Protein 3IWT (pdb70)

InterPro domains:
  IPR001453 MoaB/Mog domain [PF00994] (20-170)
  IPR001453 MoaB/Mog domain [SM00852] (19-172)
  IPR001453 MoaB/Mog domain [TIGR00177] (17-167)
  IPR001453 MoaB/Mog domain [cd00886] (16-176)
  IPR012245 Molybdenum cofactor biosynthesis protein MoaB [PIRSF006443] (5-177)
  IPR012245 Molybdenum cofactor biosynthesis protein MoaB [PTHR43232] (4-177)
  IPR036425 MoaB/Mog-like domain superfamily [G3DSA:3.40.980.10] (1-178)
  IPR036425 MoaB/Mog-like domain superfamily [SSF53218] (10-176)

B-factor: mean 47.85, std 7.33, range [19.26, 86.93]

Foldseek 3Di:
DDAAEEEEEEEAAVQVVCVVVVHDDDQLQSVLLQVLSVVLRHHYDYYYYHYLDLVRLVVSVVVQVVDPRHAEYEYEAQFFPDPSRCNCVRPVVQAPFWPPCLLVVLLVQQLPPPVCNPVSVGGRWTWGHHQLHIYTYWYSDNVSSNSCVPPPCSVCVVVSSVVSVD/DDAAEEAEEEEAAVQVVCVVVVHDDDQLQSVLLQVLSVVLPHHYPYYDYYYLDLVRLVVSVVVQVPPPRHAEYEYEALFFPDVSRCNCVRCVVQAPFWPVCLLVVLLVQQLVPPVCNPVSVGGRWTWGQHQLHIYTYWYSDNVSSNCCVPPPCVVCVVVSSVVSVD/DDAAEEEEEEAAAVQVVCVVVVHDHDQLQSVLLQVLSVVLRHHYPYYDYHYLDLVRLVVSVVVQVPPPRHAEYEYEALFFDDPSRCNCVRCVVQAPFWPPCLLVVLLVLQLPPVVCNPVSVGGRWTWGQHQLHIYTYWYSDNVSSNSCVPPPCVVCVVVSSVVSVD

CATH classification: 3.40.980.10

Nearest PDB structures (foldseek):
  3iwt-assembly1_A  TM=1.006E+00  e=2.633E-35  Sulfurisphaera tokodaii
  1y5e-assembly1_C  TM=9.583E-01  e=4.246E-19  Bacillus cereus
  1mkz-assembly1_A  TM=9.621E-01  e=3.371E-15  Escherichia coli
  1r2k-assembly1_B  TM=9.597E-01  e=1.881E-14  Escherichia coli
  3mcj-assembly2_D  TM=8.898E-01  e=1.863E-13  Aquifex aeolicus VF5

Structure (mmCIF, N/CA/C/O backbone):
data_3IWT
#
_entry.id   3IWT
#
_cell.length_a   136.675
_cell.length_b   136.675
_cell.length_c   210.525
_cell.angle_alpha   90.00
_cell.angle_beta   90.00
_cell.angle_gamma   120.00
#
_symmetry.space_group_name_H-M   'P 64 2 2'
#
loop_
_entity.id
_entity.type
_entity.pdbx_description
1 polymer '178aa long hypothetical molybdenum cofactor biosynthesis protein B'
2 non-polymer DI(HYDROXYETHYL)ETHER
3 non-polymer 'MAGNESIUM ION'
4 non-polymer GLYCEROL
5 water water
#
loop_
_atom_site.group_PDB
_atom_site.id
_atom_site.type_symbol
_atom_site.label_atom_id
_atom_site.label_alt_id
_atom_site.label_comp_id
_atom_site.label_asym_id
_atom_site.label_entity_id
_atom_site.label_seq_id
_atom_site.pdbx_PDB_ins_code
_atom_site.Cartn_x
_atom_site.Cartn_y
_atom_site.Cartn_z
_atom_site.occupancy
_atom_site.B_iso_or_equiv
_atom_site.auth_seq_id
_atom_site.auth_comp_id
_atom_site.auth_asym_id
_atom_site.auth_atom_id
_atom_site.pdbx_PDB_model_num
ATOM 1 N N . PRO A 1 13 ? 26.961 54.524 -28.953 0.75 61.40 13 PRO A N 1
ATOM 2 C CA . PRO A 1 13 ? 25.742 54.947 -28.278 0.75 60.73 13 PRO A CA 1
ATOM 3 C C . PRO A 1 13 ? 24.870 55.827 -29.172 0.75 60.58 13 PRO A C 1
ATOM 4 O O . PRO A 1 13 ? 25.384 56.523 -30.044 0.75 61.35 13 PRO A O 1
ATOM 8 N N . LYS A 1 14 ? 23.561 55.781 -28.963 1.00 60.09 14 LYS A N 1
ATOM 9 C CA . LYS A 1 14 ? 22.625 56.607 -29.733 1.00 59.04 14 LYS A CA 1
ATOM 10 C C . LYS A 1 14 ? 22.803 58.103 -29.420 1.00 57.18 14 LYS A C 1
ATOM 11 O O . LYS A 1 14 ? 23.141 58.483 -28.302 1.00 57.50 14 LYS A O 1
ATOM 17 N N . SER A 1 15 ? 22.554 58.935 -30.421 1.00 54.20 15 SER A N 1
ATOM 18 C CA . SER A 1 15 ? 22.277 60.340 -30.209 1.00 52.71 15 SER A CA 1
ATOM 19 C C . SER A 1 15 ? 20.828 60.394 -29.726 1.00 50.89 15 SER A C 1
ATOM 20 O O . SER A 1 15 ? 19.951 59.831 -30.361 1.00 50.43 15 SER A O 1
ATOM 23 N N . LEU A 1 16 ? 20.590 61.048 -28.597 1.00 49.28 16 LEU A N 1
ATOM 24 C CA . LEU A 1 16 ? 19.239 61.217 -28.053 1.00 47.96 16 LEU A CA 1
ATOM 25 C C . LEU A 1 16 ? 18.791 62.669 -28.211 1.00 46.55 16 LEU A C 1
ATOM 26 O O . LEU A 1 16 ? 19.612 63.581 -28.292 1.00 45.96 16 LEU A O 1
ATOM 31 N N . ASN A 1 17 ? 17.479 62.866 -28.270 1.00 45.76 17 ASN A N 1
ATOM 32 C CA . ASN A 1 17 ? 16.852 64.189 -28.408 1.00 45.25 17 ASN A CA 1
ATOM 33 C C . ASN A 1 17 ? 16.384 64.749 -27.051 1.00 44.44 17 ASN A C 1
ATOM 34 O O . ASN A 1 17 ? 15.594 64.114 -26.320 1.00 44.07 17 ASN A O 1
ATOM 39 N N . PHE A 1 18 ? 16.847 65.948 -26.728 1.00 44.34 18 PHE A N 1
ATOM 40 C CA . PHE A 1 18 ? 16.600 66.570 -25.421 1.00 44.18 18 PHE A CA 1
ATOM 41 C C . PHE A 1 18 ? 15.786 67.840 -25.600 1.00 44.31 18 PHE A C 1
ATOM 42 O O . PHE A 1 18 ? 15.973 68.569 -26.580 1.00 45.26 18 PHE A O 1
ATOM 50 N N . TYR A 1 19 ? 14.889 68.098 -24.644 1.00 43.72 19 TYR A N 1
ATOM 51 C CA . TYR A 1 19 ? 14.178 69.359 -24.544 1.00 43.43 19 TYR A CA 1
ATOM 52 C C . TYR A 1 19 ? 14.576 70.014 -23.217 1.00 43.22 19 TYR A C 1
ATOM 53 O O . TYR A 1 19 ? 14.535 69.369 -22.158 1.00 43.50 19 TYR A O 1
ATOM 62 N N . VAL A 1 20 ? 14.934 71.296 -23.272 1.00 42.96 20 VAL A N 1
ATOM 63 C CA . VAL A 1 20 ? 15.501 71.976 -22.103 1.00 43.32 20 VAL A CA 1
ATOM 64 C C . VAL A 1 20 ? 14.515 73.032 -21.601 1.00 43.25 20 VAL A C 1
ATOM 65 O O . VAL A 1 20 ? 14.043 73.853 -22.382 1.00 43.95 20 VAL A O 1
ATOM 69 N N . ILE A 1 21 ? 14.241 73.029 -20.303 1.00 42.23 21 ILE A N 1
ATOM 70 C CA . ILE A 1 21 ? 13.296 73.993 -19.728 1.00 42.78 21 ILE A CA 1
ATOM 71 C C . ILE A 1 21 ? 13.957 74.783 -18.607 1.00 42.74 21 ILE A C 1
ATOM 72 O O . ILE A 1 21 ? 14.456 74.210 -17.625 1.00 43.85 21 ILE A O 1
ATOM 77 N N . THR A 1 22 ? 13.969 76.100 -18.729 1.00 42.24 22 THR A N 1
ATOM 78 C CA . THR A 1 22 ? 14.549 76.930 -17.669 1.00 43.20 22 THR A CA 1
ATOM 79 C C . THR A 1 22 ? 13.410 77.513 -16.857 1.00 43.70 22 THR A C 1
ATOM 80 O O . THR A 1 22 ? 12.502 78.099 -17.417 1.00 43.50 22 THR A O 1
ATOM 84 N N . ILE A 1 23 ? 13.465 77.316 -15.534 1.00 44.36 23 ILE A N 1
ATOM 85 C CA . ILE A 1 23 ? 12.434 77.815 -14.620 1.00 44.19 23 ILE A CA 1
ATOM 86 C C . ILE A 1 23 ? 13.056 78.934 -13.777 1.00 44.29 23 ILE A C 1
ATOM 87 O O . ILE A 1 23 ? 13.819 78.684 -12.832 1.00 43.82 23 ILE A O 1
ATOM 92 N N . SER A 1 24 ? 12.758 80.175 -14.161 1.00 44.72 24 SER A N 1
ATOM 93 C CA . SER A 1 24 ? 13.363 81.381 -13.562 1.00 44.95 24 SER A CA 1
ATOM 94 C C . SER A 1 24 ? 12.430 82.574 -13.734 1.00 45.10 24 SER A C 1
ATOM 95 O O . SER A 1 24 ? 12.220 83.054 -14.859 1.00 44.76 24 SER A O 1
ATOM 98 N N . THR A 1 25 ? 11.908 83.073 -12.622 1.00 45.35 25 THR A N 1
ATOM 99 C CA . THR A 1 25 ? 10.981 84.206 -12.656 1.00 45.92 25 THR A CA 1
ATOM 100 C C . THR A 1 25 ? 11.696 85.473 -13.153 1.00 46.56 25 THR A C 1
ATOM 101 O O . THR A 1 25 ? 11.187 86.154 -14.043 1.00 47.11 25 THR A O 1
ATOM 105 N N . SER A 1 26 ? 12.890 85.750 -12.626 1.00 46.83 26 SER A N 1
ATOM 106 C CA . SER A 1 26 ? 13.639 86.962 -13.030 1.00 47.43 26 SER A CA 1
ATOM 107 C C . SER A 1 26 ? 13.876 86.979 -14.536 1.00 47.60 26 SER A C 1
ATOM 108 O O . SER A 1 26 ? 13.582 87.971 -15.198 1.00 48.01 26 SER A O 1
ATOM 111 N N . ARG A 1 27 ? 14.363 85.863 -15.078 1.00 47.51 27 ARG A N 1
ATOM 112 C CA . ARG A 1 27 ? 14.628 85.770 -16.506 1.00 48.07 27 ARG A CA 1
ATOM 113 C C . ARG A 1 27 ? 13.341 85.840 -17.335 1.00 48.19 27 ARG A C 1
ATOM 114 O O . ARG A 1 27 ? 13.313 86.497 -18.380 1.00 47.00 27 ARG A O 1
ATOM 122 N N . TYR A 1 28 ? 12.275 85.199 -16.856 1.00 48.66 28 TYR A N 1
ATOM 123 C CA . TYR A 1 28 ? 11.000 85.239 -17.568 1.00 49.98 28 TYR A CA 1
ATOM 124 C C . TYR A 1 28 ? 10.466 86.668 -17.661 1.00 50.54 28 TYR A C 1
ATOM 125 O O . TYR A 1 28 ? 10.011 87.089 -18.715 1.00 49.95 28 TYR A O 1
ATOM 134 N N . GLU A 1 29 ? 10.541 87.412 -16.565 1.00 51.90 29 GLU A N 1
ATOM 135 C CA A GLU A 1 29 ? 10.046 88.788 -16.549 0.50 52.79 29 GLU A CA 1
ATOM 136 C CA B GLU A 1 29 ? 10.056 88.791 -16.538 0.50 52.82 29 GLU A CA 1
ATOM 137 C C . GLU A 1 29 ? 10.824 89.679 -17.531 1.00 53.14 29 GLU A C 1
ATOM 138 O O . GLU A 1 29 ? 10.236 90.542 -18.184 1.00 53.69 29 GLU A O 1
ATOM 149 N N . LYS A 1 30 ? 12.135 89.457 -17.659 1.00 54.14 30 LYS A N 1
ATOM 150 C CA . LYS A 1 30 ? 12.955 90.173 -18.664 1.00 55.21 30 LYS A CA 1
ATOM 151 C C . LYS A 1 30 ? 12.561 89.811 -20.097 1.00 56.36 30 LYS A C 1
ATOM 152 O O . LYS A 1 30 ? 12.514 90.681 -20.967 1.00 56.69 30 LYS A O 1
ATOM 158 N N . LEU A 1 31 ? 12.302 88.525 -20.340 1.00 57.63 31 LEU A N 1
ATOM 159 C CA . LEU A 1 31 ? 11.800 88.050 -21.628 1.00 58.32 31 LEU A CA 1
ATOM 160 C C . LEU A 1 31 ? 10.503 88.778 -21.997 1.00 59.26 31 LEU A C 1
ATOM 161 O O . LEU A 1 31 ? 10.304 89.142 -23.153 1.00 59.57 31 LEU A O 1
ATOM 166 N N . LEU A 1 32 ? 9.619 88.984 -21.022 1.00 60.00 32 LEU A N 1
ATOM 167 C CA . LEU A 1 32 ? 8.364 89.719 -21.265 1.00 60.33 32 LEU A CA 1
ATOM 168 C C . LEU A 1 32 ? 8.615 91.183 -21.653 1.00 61.00 32 LEU A C 1
ATOM 169 O O . LEU A 1 32 ? 7.942 91.714 -22.539 1.00 60.67 32 LEU A O 1
ATOM 174 N N . LYS A 1 33 ? 9.588 91.813 -20.992 1.00 61.89 33 LYS A N 1
ATOM 175 C CA . LYS A 1 33 ? 10.008 93.187 -21.307 1.00 62.60 33 LYS A CA 1
ATOM 176 C C . LYS A 1 33 ? 10.984 93.273 -22.496 1.00 62.98 33 LYS A C 1
ATOM 177 O O . LYS A 1 33 ? 11.545 94.339 -22.761 1.00 63.03 33 LYS A O 1
ATOM 183 N N . LYS A 1 34 ? 11.194 92.155 -23.194 1.00 63.54 34 LYS A N 1
ATOM 184 C CA . LYS A 1 34 ? 12.094 92.082 -24.351 1.00 63.75 34 LYS A CA 1
ATOM 185 C C . LYS A 1 34 ? 13.520 92.543 -24.026 1.00 63.75 34 LYS A C 1
ATOM 186 O O . LYS A 1 34 ? 14.215 93.087 -24.883 1.00 63.89 34 LYS A O 1
ATOM 192 N N . GLU A 1 35 ? 13.953 92.317 -22.786 1.00 63.39 35 GLU A N 1
ATOM 193 C CA . GLU A 1 35 ? 15.276 92.717 -22.333 1.00 63.09 35 GLU A CA 1
ATOM 194 C C . GLU A 1 35 ? 16.256 91.555 -22.478 1.00 62.91 35 GLU A C 1
ATOM 195 O O . GLU A 1 35 ? 15.846 90.398 -22.504 1.00 63.31 35 GLU A O 1
ATOM 201 N N . PRO A 1 36 ? 17.563 91.854 -22.565 1.00 62.52 36 PRO A N 1
ATOM 202 C CA . PRO A 1 36 ? 18.543 90.768 -22.659 1.00 61.61 36 PRO A CA 1
ATOM 203 C C . PRO A 1 36 ? 18.603 89.907 -21.407 1.00 60.80 36 PRO A C 1
ATOM 204 O O . PRO A 1 36 ? 18.604 90.431 -20.291 1.00 60.85 36 PRO A O 1
ATOM 208 N N . ILE A 1 37 ? 18.651 88.593 -21.600 1.00 59.82 37 ILE A N 1
ATOM 209 C CA . ILE A 1 37 ? 18.830 87.652 -20.481 1.00 58.66 37 ILE A CA 1
ATOM 210 C C . ILE A 1 37 ? 20.034 86.747 -20.752 1.00 57.15 37 ILE A C 1
ATOM 211 O O . ILE A 1 37 ? 20.387 86.495 -21.905 1.00 57.77 37 ILE A O 1
ATOM 216 N N . VAL A 1 38 ? 20.693 86.312 -19.690 1.00 54.62 38 VAL A N 1
ATOM 217 C CA . VAL A 1 38 ? 21.704 85.263 -19.783 1.00 52.87 38 VAL A CA 1
ATOM 218 C C . VAL A 1 38 ? 21.181 84.077 -18.966 1.00 51.14 38 VAL A C 1
ATOM 219 O O . VAL A 1 38 ? 20.823 84.232 -17.800 1.00 50.35 38 VAL A O 1
ATOM 223 N N . ASP A 1 39 ? 21.111 82.918 -19.613 1.00 48.70 39 ASP A N 1
ATOM 224 C CA . ASP A 1 39 ? 20.665 81.691 -18.995 1.00 48.16 39 ASP A CA 1
ATOM 225 C C . ASP A 1 39 ? 21.850 80.758 -18.917 1.00 47.05 39 ASP A C 1
ATOM 226 O O . ASP A 1 39 ? 22.003 79.872 -19.751 1.00 47.39 39 ASP A O 1
ATOM 231 N N . GLU A 1 40 ? 22.688 80.965 -17.909 1.00 46.85 40 GLU A N 1
ATOM 232 C CA A GLU A 1 40 ? 23.940 80.239 -17.771 0.50 46.37 40 GLU A CA 1
ATOM 233 C CA B GLU A 1 40 ? 23.944 80.223 -17.809 0.50 46.45 40 GLU A CA 1
ATOM 234 C C . GLU A 1 40 ? 23.686 78.727 -17.662 1.00 45.86 40 GLU A C 1
ATOM 235 O O . GLU A 1 40 ? 24.329 77.920 -18.320 1.00 44.71 40 GLU A O 1
ATOM 246 N N . SER A 1 41 ? 22.737 78.355 -16.808 1.00 45.38 41 SER A N 1
ATOM 247 C CA . SER A 1 41 ? 22.443 76.942 -16.586 1.00 45.83 41 SER A CA 1
ATOM 248 C C . SER A 1 41 ? 21.875 76.246 -17.819 1.00 45.15 41 SER A C 1
ATOM 249 O O . SER A 1 41 ? 22.280 75.137 -18.136 1.00 45.17 41 SER A O 1
ATOM 252 N N . GLY A 1 42 ? 20.924 76.880 -18.491 1.00 45.48 42 GLY A N 1
ATOM 253 C CA . GLY A 1 42 ? 20.361 76.304 -19.728 1.00 45.50 42 GLY A CA 1
ATOM 254 C C . GLY A 1 42 ? 21.442 76.147 -20.783 1.00 45.47 42 GLY A C 1
ATOM 255 O O . GLY A 1 42 ? 21.489 75.140 -21.499 1.00 46.30 42 GLY A O 1
ATOM 256 N N . ASP A 1 43 ? 22.297 77.162 -20.887 1.00 45.00 43 ASP A N 1
ATOM 257 C CA . ASP A 1 43 ? 23.421 77.169 -21.839 1.00 45.19 43 ASP A CA 1
ATOM 258 C C . ASP A 1 43 ? 24.398 76.032 -21.585 1.00 44.43 43 ASP A C 1
ATOM 259 O O . ASP A 1 43 ? 24.823 75.368 -22.517 1.00 43.88 43 ASP A O 1
ATOM 264 N N . ILE A 1 44 ? 24.725 75.796 -20.322 1.00 44.70 44 ILE A N 1
ATOM 265 C CA . ILE A 1 44 ? 25.596 74.679 -19.930 1.00 45.43 44 ILE A CA 1
ATOM 266 C C . ILE A 1 44 ? 25.001 73.324 -20.329 1.00 44.95 44 ILE A C 1
ATOM 267 O O . ILE A 1 44 ? 25.709 72.466 -20.845 1.00 44.18 44 ILE A O 1
ATOM 272 N N . ILE A 1 45 ? 23.699 73.145 -20.095 1.00 44.99 45 ILE A N 1
ATOM 273 C CA . ILE A 1 45 ? 23.014 71.902 -20.425 1.00 45.29 45 ILE A CA 1
ATOM 274 C C . ILE A 1 45 ? 23.080 71.664 -21.936 1.00 45.56 45 ILE A C 1
ATOM 275 O O . ILE A 1 45 ? 23.475 70.592 -22.374 1.00 45.89 45 ILE A O 1
ATOM 280 N N . LYS A 1 46 ? 22.749 72.680 -22.721 1.00 45.30 46 LYS A N 1
ATOM 281 C CA . LYS A 1 46 ? 22.792 72.567 -24.181 1.00 46.11 46 LYS A CA 1
ATOM 282 C C . LYS A 1 46 ? 24.184 72.220 -24.702 1.00 46.32 46 LYS A C 1
ATOM 283 O O . LYS A 1 46 ? 24.341 71.277 -25.486 1.00 45.62 46 LYS A O 1
ATOM 289 N N . GLN A 1 47 ? 25.173 72.984 -24.230 1.00 46.81 47 GLN A N 1
ATOM 290 C CA . GLN A 1 47 ? 26.588 72.863 -24.619 1.00 47.89 47 GLN A CA 1
ATOM 291 C C . GLN A 1 47 ? 27.093 71.429 -24.349 1.00 47.43 47 GLN A C 1
ATOM 292 O O . GLN A 1 47 ? 27.675 70.787 -25.234 1.00 46.19 47 GLN A O 1
ATOM 302 N N . LEU A 1 48 ? 26.860 70.944 -23.116 1.00 46.53 48 LEU A N 1
ATOM 303 C CA . LEU A 1 48 ? 27.345 69.622 -22.700 1.00 46.97 48 LEU A CA 1
ATOM 304 C C . LEU A 1 48 ? 26.619 68.511 -23.425 1.00 46.40 48 LEU A C 1
ATOM 305 O O . LEU A 1 48 ? 27.230 67.518 -23.816 1.00 46.51 48 LEU A O 1
ATOM 310 N N . LEU A 1 49 ? 25.292 68.653 -23.567 1.00 46.88 49 LEU A N 1
ATOM 311 C CA . LEU A 1 49 ? 24.492 67.662 -24.283 1.00 47.61 49 LEU A CA 1
ATOM 312 C C . LEU A 1 49 ? 24.927 67.536 -25.734 1.00 46.75 49 LEU A C 1
ATOM 313 O O . LEU A 1 49 ? 25.126 66.418 -26.235 1.00 49.66 49 LEU A O 1
ATOM 318 N N . ILE A 1 50 ? 25.154 68.679 -26.396 1.00 49.44 50 ILE A N 1
ATOM 319 C CA . ILE A 1 50 ? 25.693 68.737 -27.802 1.00 48.71 50 ILE A CA 1
ATOM 320 C C . ILE A 1 50 ? 27.142 68.248 -27.974 1.00 50.00 50 ILE A C 1
ATOM 321 O O . ILE A 1 50 ? 27.553 67.631 -29.030 1.00 50.54 50 ILE A O 1
ATOM 326 N N . GLU A 1 51 ? 27.985 68.614 -27.025 1.00 49.89 51 GLU A N 1
ATOM 327 C CA A GLU A 1 51 ? 29.378 68.173 -26.995 0.50 49.61 51 GLU A CA 1
ATOM 328 C CA B GLU A 1 51 ? 29.378 68.169 -27.041 0.50 49.60 51 GLU A CA 1
ATOM 329 C C . GLU A 1 51 ? 29.458 66.650 -26.915 1.00 49.54 51 GLU A C 1
ATOM 330 O O . GLU A 1 51 ? 30.439 66.045 -27.354 1.00 49.86 51 GLU A O 1
ATOM 341 N N . ASN A 1 52 ? 28.421 66.039 -26.333 1.00 49.05 52 ASN A N 1
ATOM 342 C CA . ASN A 1 52 ? 28.364 64.592 -26.149 1.00 48.79 52 ASN A CA 1
ATOM 343 C C . ASN A 1 52 ? 27.551 63.828 -27.201 1.00 47.54 52 ASN A C 1
ATOM 344 O O . ASN A 1 52 ? 27.346 62.598 -27.057 1.00 48.76 52 ASN A O 1
ATOM 349 N N . GLY A 1 53 ? 27.133 64.536 -28.270 1.00 47.32 53 GLY A N 1
ATOM 350 C CA . GLY A 1 53 ? 26.637 63.819 -29.458 1.00 47.21 53 GLY A CA 1
ATOM 351 C C . GLY A 1 53 ? 25.131 63.813 -29.524 1.00 46.44 53 GLY A C 1
ATOM 352 O O . GLY A 1 53 ? 24.546 63.244 -30.457 1.00 45.91 53 GLY A O 1
ATOM 353 N N . HIS A 1 54 ? 24.498 64.458 -28.537 1.00 45.77 54 HIS A N 1
ATOM 354 C CA . HIS A 1 54 ? 23.039 64.547 -28.477 1.00 45.49 54 HIS A CA 1
ATOM 355 C C . HIS A 1 54 ? 22.520 65.798 -29.177 1.00 45.56 54 HIS A C 1
ATOM 356 O O . HIS A 1 54 ? 23.288 66.690 -29.545 1.00 45.02 54 HIS A O 1
ATOM 363 N N . LYS A 1 55 ? 21.207 65.866 -29.330 1.00 46.19 55 LYS A N 1
ATOM 364 C CA . LYS A 1 55 ? 20.533 66.967 -30.008 1.00 46.75 55 LYS A CA 1
ATOM 365 C C . LYS A 1 55 ? 19.587 67.718 -29.078 1.00 47.35 55 LYS A C 1
ATOM 366 O O . LYS A 1 55 ? 18.956 67.109 -28.180 1.00 46.51 55 LYS A O 1
ATOM 372 N N . ILE A 1 56 ? 19.488 69.035 -29.268 1.00 47.14 56 ILE A N 1
ATOM 373 C CA . ILE A 1 56 ? 18.493 69.835 -28.538 1.00 47.57 56 ILE A CA 1
ATOM 374 C C . ILE A 1 56 ? 17.376 70.100 -29.512 1.00 47.89 56 ILE A C 1
ATOM 375 O O . ILE A 1 56 ? 17.593 70.744 -30.549 1.00 48.32 56 ILE A O 1
ATOM 380 N N . ILE A 1 57 ? 16.189 69.578 -29.243 1.00 47.64 57 ILE A N 1
ATOM 381 C CA . ILE A 1 57 ? 15.118 69.815 -30.167 1.00 48.05 57 ILE A CA 1
ATOM 382 C C . ILE A 1 57 ? 14.089 70.822 -29.695 1.00 47.79 57 ILE A C 1
ATOM 383 O O . ILE A 1 57 ? 13.210 71.176 -30.452 1.00 47.83 57 ILE A O 1
ATOM 388 N N . GLY A 1 58 ? 14.222 71.327 -28.470 1.00 46.88 58 GLY A N 1
ATOM 389 C CA . GLY A 1 58 ? 13.411 72.449 -28.056 1.00 46.65 58 GLY A CA 1
ATOM 390 C C . GLY A 1 58 ? 13.849 73.043 -26.742 1.00 46.30 58 GLY A C 1
ATOM 391 O O . GLY A 1 58 ? 14.660 72.448 -26.022 1.00 45.96 58 GLY A O 1
ATOM 392 N N . TYR A 1 59 ? 13.330 74.232 -26.457 1.00 46.43 59 TYR A N 1
ATOM 393 C CA . TYR A 1 59 ? 13.696 74.988 -25.249 1.00 46.76 59 TYR A CA 1
ATOM 394 C C . TYR A 1 59 ? 12.574 75.925 -24.870 1.00 46.43 59 TYR A C 1
ATOM 395 O O . TYR A 1 59 ? 11.908 76.487 -25.747 1.00 45.93 59 TYR A O 1
ATOM 404 N N . SER A 1 60 ? 12.349 76.093 -23.574 1.00 45.79 60 SER A N 1
ATOM 405 C CA . SER A 1 60 ? 11.393 77.072 -23.105 1.00 46.15 60 SER A CA 1
ATOM 406 C C . SER A 1 60 ? 11.837 77.679 -21.780 1.00 46.30 60 SER A C 1
ATOM 407 O O . SER A 1 60 ? 12.628 77.077 -21.032 1.00 46.62 60 SER A O 1
ATOM 410 N N . LEU A 1 61 ? 11.344 78.881 -21.513 1.00 45.39 61 LEU A N 1
ATOM 411 C CA . LEU A 1 61 ? 11.656 79.601 -20.298 1.00 45.15 61 LEU A CA 1
ATOM 412 C C . LEU A 1 61 ? 10.350 80.010 -19.660 1.00 44.87 61 LEU A C 1
ATOM 413 O O . LEU A 1 61 ? 9.496 80.602 -20.316 1.00 44.42 61 LEU A O 1
ATOM 418 N N . VAL A 1 62 ? 10.192 79.657 -18.387 1.00 44.48 62 VAL A N 1
ATOM 419 C CA . VAL A 1 62 ? 8.960 79.908 -17.632 1.00 43.63 62 VAL A CA 1
ATOM 420 C C . VAL A 1 62 ? 9.317 80.413 -16.228 1.00 43.43 62 VAL A C 1
ATOM 421 O O . VAL A 1 62 ? 10.420 80.139 -15.741 1.00 42.45 62 VAL A O 1
ATOM 425 N N . PRO A 1 63 ? 8.389 81.125 -15.566 1.00 43.79 63 PRO A N 1
ATOM 426 C CA . PRO A 1 63 ? 8.595 81.531 -14.181 1.00 44.18 63 PRO A CA 1
ATOM 427 C C . PRO A 1 63 ? 8.164 80.428 -13.190 1.00 43.93 63 PRO A C 1
ATOM 428 O O . PRO A 1 63 ? 7.703 79.354 -13.619 1.00 43.98 63 PRO A O 1
ATOM 432 N N . ASP A 1 64 ? 8.271 80.707 -11.889 1.00 43.89 64 ASP A N 1
ATOM 433 C CA . ASP A 1 64 ? 7.789 79.808 -10.829 1.00 43.89 64 ASP A CA 1
ATOM 434 C C . ASP A 1 64 ? 6.264 79.874 -10.690 1.00 43.76 64 ASP A C 1
ATOM 435 O O . ASP A 1 64 ? 5.729 80.344 -9.684 1.00 43.86 64 ASP A O 1
ATOM 440 N N . ASP A 1 65 ? 5.567 79.367 -11.693 1.00 43.44 65 ASP A N 1
ATOM 441 C CA . ASP A 1 65 ? 4.106 79.410 -11.734 1.00 43.69 65 ASP A CA 1
ATOM 442 C C . ASP A 1 65 ? 3.653 78.030 -12.150 1.00 43.28 65 ASP A C 1
ATOM 443 O O . ASP A 1 65 ? 4.142 77.510 -13.171 1.00 43.33 65 ASP A O 1
ATOM 448 N N . LYS A 1 66 ? 2.753 77.437 -11.357 1.00 44.13 66 LYS A N 1
ATOM 449 C CA . LYS A 1 66 ? 2.356 76.031 -11.523 1.00 43.81 66 LYS A CA 1
ATOM 450 C C . LYS A 1 66 ? 1.855 75.761 -12.942 1.00 43.48 66 LYS A C 1
ATOM 451 O O . LYS A 1 66 ? 2.310 74.841 -13.603 1.00 42.41 66 LYS A O 1
ATOM 457 N N . ILE A 1 67 ? 0.893 76.561 -13.389 1.00 43.67 67 ILE A N 1
ATOM 458 C CA A ILE A 1 67 ? 0.271 76.367 -14.705 0.50 43.96 67 ILE A CA 1
ATOM 459 C CA B ILE A 1 67 ? 0.272 76.339 -14.692 0.50 43.37 67 ILE A CA 1
ATOM 460 C C . ILE A 1 67 ? 1.278 76.529 -15.826 1.00 43.55 67 ILE A C 1
ATOM 461 O O . ILE A 1 67 ? 1.300 75.731 -16.763 1.00 44.18 67 ILE A O 1
ATOM 470 N N . LYS A 1 68 ? 2.116 77.562 -15.742 1.00 43.82 68 LYS A N 1
ATOM 471 C CA . LYS A 1 68 ? 3.142 77.783 -16.759 1.00 43.79 68 LYS A CA 1
ATOM 472 C C . LYS A 1 68 ? 4.179 76.662 -16.825 1.00 43.13 68 LYS A C 1
ATOM 473 O O . LYS A 1 68 ? 4.648 76.308 -17.898 1.00 42.41 68 LYS A O 1
ATOM 479 N N . ILE A 1 69 ? 4.504 76.087 -15.672 1.00 42.53 69 ILE A N 1
ATOM 480 C CA . ILE A 1 69 ? 5.463 74.997 -15.598 1.00 42.81 69 ILE A CA 1
ATOM 481 C C . ILE A 1 69 ? 4.830 73.728 -16.174 1.00 42.96 69 ILE A C 1
ATOM 482 O O . ILE A 1 69 ? 5.445 73.043 -17.002 1.00 41.77 69 ILE A O 1
ATOM 487 N N . LEU A 1 70 ? 3.572 73.456 -15.813 1.00 43.08 70 LEU A N 1
ATOM 488 C CA . LEU A 1 70 ? 2.856 72.323 -16.410 1.00 43.48 70 LEU A CA 1
ATOM 489 C C . LEU A 1 70 ? 2.777 72.426 -17.938 1.00 43.72 70 LEU A C 1
ATOM 490 O O . LEU A 1 70 ? 3.049 71.460 -18.643 1.00 43.52 70 LEU A O 1
ATOM 495 N N . LYS A 1 71 ? 2.414 73.598 -18.450 1.00 44.81 71 LYS A N 1
ATOM 496 C CA . LYS A 1 71 ? 2.328 73.806 -19.893 1.00 45.40 71 LYS A CA 1
ATOM 497 C C . LYS A 1 71 ? 3.681 73.602 -20.592 1.00 44.37 71 LYS A C 1
ATOM 498 O O . LYS A 1 71 ? 3.728 73.002 -21.657 1.00 43.99 71 LYS A O 1
ATOM 504 N N . ALA A 1 72 ? 4.767 74.100 -20.004 1.00 44.39 72 ALA A N 1
ATOM 505 C CA . ALA A 1 72 ? 6.122 73.879 -20.566 1.00 43.57 72 ALA A CA 1
ATOM 506 C C . ALA A 1 72 ? 6.448 72.380 -20.667 1.00 42.85 72 ALA A C 1
ATOM 507 O O . ALA A 1 72 ? 6.923 71.911 -21.680 1.00 42.35 72 ALA A O 1
ATOM 509 N N . PHE A 1 73 ? 6.130 71.618 -19.629 1.00 42.51 73 PHE A N 1
ATOM 510 C CA . PHE A 1 73 ? 6.366 70.177 -19.654 1.00 43.04 73 PHE A CA 1
ATOM 511 C C . PHE A 1 73 ? 5.464 69.394 -20.597 1.00 43.40 73 PHE A C 1
ATOM 512 O O . PHE A 1 73 ? 5.948 68.509 -21.294 1.00 42.66 73 PHE A O 1
ATOM 520 N N . THR A 1 74 ? 4.170 69.703 -20.614 1.00 42.87 74 THR A N 1
ATOM 521 C CA . THR A 1 74 ? 3.243 69.017 -21.535 1.00 44.23 74 THR A CA 1
ATOM 522 C C . THR A 1 74 ? 3.542 69.327 -23.001 1.00 44.15 74 THR A C 1
ATOM 523 O O . THR A 1 74 ? 3.426 68.442 -23.854 1.00 44.94 74 THR A O 1
ATOM 527 N N . ASP A 1 75 ? 3.921 70.569 -23.293 1.00 44.17 75 ASP A N 1
ATOM 528 C CA . ASP A 1 75 ? 4.365 70.936 -24.617 1.00 45.61 75 ASP A CA 1
ATOM 529 C C . ASP A 1 75 ? 5.548 70.060 -25.063 1.00 44.95 75 ASP A C 1
ATOM 530 O O . ASP A 1 75 ? 5.591 69.621 -26.211 1.00 44.84 75 ASP A O 1
ATOM 535 N N . ALA A 1 76 ? 6.486 69.796 -24.161 1.00 43.67 76 ALA A N 1
ATOM 536 C CA . ALA A 1 76 ? 7.673 68.987 -24.483 1.00 43.61 76 ALA A CA 1
ATOM 537 C C . ALA A 1 76 ? 7.317 67.495 -24.591 1.00 42.82 76 ALA A C 1
ATOM 538 O O . ALA A 1 76 ? 7.758 66.791 -25.513 1.00 42.98 76 ALA A O 1
ATOM 540 N N . LEU A 1 77 ? 6.485 67.027 -23.668 1.00 42.19 77 LEU A N 1
ATOM 541 C CA . LEU A 1 77 ? 6.025 65.641 -23.649 1.00 42.41 77 LEU A CA 1
ATOM 542 C C . LEU A 1 77 ? 5.232 65.281 -24.890 1.00 41.67 77 LEU A C 1
ATOM 543 O O . LEU A 1 77 ? 5.230 64.133 -25.289 1.00 40.60 77 LEU A O 1
ATOM 548 N N . SER A 1 78 ? 4.598 66.278 -25.504 1.00 42.46 78 SER A N 1
ATOM 549 C CA A SER A 1 78 ? 3.740 66.073 -26.670 0.70 43.12 78 SER A CA 1
ATOM 550 C CA B SER A 1 78 ? 3.726 66.083 -26.663 0.30 43.07 78 SER A CA 1
ATOM 551 C C . SER A 1 78 ? 4.472 65.987 -27.991 1.00 43.42 78 SER A C 1
ATOM 552 O O . SER A 1 78 ? 3.845 65.764 -29.035 1.00 43.96 78 SER A O 1
ATOM 557 N N . ILE A 1 79 ? 5.786 66.182 -27.965 1.00 43.52 79 ILE A N 1
ATOM 558 C CA . ILE A 1 79 ? 6.627 66.053 -29.153 1.00 44.28 79 ILE A CA 1
ATOM 559 C C . ILE A 1 79 ? 7.190 64.638 -29.161 1.00 44.77 79 ILE A C 1
ATOM 560 O O . ILE A 1 79 ? 8.006 64.282 -28.301 1.00 43.67 79 ILE A O 1
ATOM 565 N N . ASP A 1 80 ? 6.760 63.831 -30.131 1.00 44.63 80 ASP A N 1
ATOM 566 C CA A ASP A 1 80 ? 7.128 62.416 -30.142 0.50 44.78 80 ASP A CA 1
ATOM 567 C CA B ASP A 1 80 ? 7.124 62.408 -30.181 0.50 44.95 80 ASP A CA 1
ATOM 568 C C . ASP A 1 80 ? 8.635 62.174 -30.182 1.00 44.79 80 ASP A C 1
ATOM 569 O O . ASP A 1 80 ? 9.125 61.218 -29.568 1.00 44.65 80 ASP A O 1
ATOM 578 N N . GLU A 1 81 ? 9.354 63.043 -30.878 1.00 44.06 81 GLU A N 1
ATOM 579 C CA . GLU A 1 81 ? 10.797 62.915 -31.048 1.00 44.97 81 GLU A CA 1
ATOM 580 C C . GLU A 1 81 ? 11.589 63.173 -29.754 1.00 44.29 81 GLU A C 1
ATOM 581 O O . GLU A 1 81 ? 12.721 62.741 -29.626 1.00 44.30 81 GLU A O 1
ATOM 587 N N . VAL A 1 82 ? 10.992 63.855 -28.782 1.00 44.22 82 VAL A N 1
ATOM 588 C CA . VAL A 1 82 ? 11.699 64.114 -27.515 1.00 43.40 82 VAL A CA 1
ATOM 589 C C . VAL A 1 82 ? 11.969 62.799 -26.782 1.00 43.31 82 VAL A C 1
ATOM 590 O O . VAL A 1 82 ? 11.049 62.008 -26.566 1.00 44.09 82 VAL A O 1
ATOM 594 N N . ASP A 1 83 ? 13.224 62.565 -26.397 1.00 43.42 83 ASP A N 1
ATOM 595 C CA . ASP A 1 83 ? 13.572 61.400 -25.560 1.00 43.05 83 ASP A CA 1
ATOM 596 C C . ASP A 1 83 ? 13.680 61.741 -24.076 1.00 42.60 83 ASP A C 1
ATOM 597 O O . ASP A 1 83 ? 13.280 60.955 -23.203 1.00 42.94 83 ASP A O 1
ATOM 602 N N . VAL A 1 84 ? 14.246 62.908 -23.790 1.00 42.64 84 VAL A N 1
ATOM 603 C CA . VAL A 1 84 ? 14.553 63.307 -22.424 1.00 42.59 84 VAL A CA 1
ATOM 604 C C . VAL A 1 84 ? 14.226 64.805 -22.288 1.00 42.73 84 VAL A C 1
ATOM 605 O O . VAL A 1 84 ? 14.521 65.614 -23.199 1.00 42.84 84 VAL A O 1
ATOM 609 N N . ILE A 1 85 ? 13.660 65.153 -21.142 1.00 42.80 85 ILE A N 1
ATOM 610 C CA . ILE A 1 85 ? 13.401 66.531 -20.753 1.00 42.72 85 ILE A CA 1
ATOM 611 C C . ILE A 1 85 ? 14.276 66.830 -19.540 1.00 42.96 85 ILE A C 1
ATOM 612 O O . ILE A 1 85 ? 14.264 66.069 -18.569 1.00 42.48 85 ILE A O 1
ATOM 617 N N . ILE A 1 86 ? 14.992 67.951 -19.596 1.00 42.30 86 ILE A N 1
ATOM 618 C CA . ILE A 1 86 ? 15.789 68.427 -18.476 1.00 42.56 86 ILE A CA 1
ATOM 619 C C . ILE A 1 86 ? 15.359 69.846 -18.127 1.00 42.81 86 ILE A C 1
ATOM 620 O O . ILE A 1 86 ? 15.326 70.747 -18.984 1.00 42.66 86 ILE A O 1
ATOM 625 N N . SER A 1 87 ? 15.001 70.049 -16.863 1.00 42.71 87 SER A N 1
ATOM 626 C CA . SER A 1 87 ? 14.702 71.394 -16.401 1.00 42.79 87 SER A CA 1
ATOM 627 C C . SER A 1 87 ? 15.752 71.859 -15.424 1.00 42.49 87 SER A C 1
ATOM 628 O O . SER A 1 87 ? 16.359 71.052 -14.702 1.00 43.40 87 SER A O 1
ATOM 631 N N . THR A 1 88 ? 15.942 73.173 -15.369 1.00 42.53 88 THR A N 1
ATOM 632 C CA . THR A 1 88 ? 16.804 73.783 -14.378 1.00 42.51 88 THR A CA 1
ATOM 633 C C . THR A 1 88 ? 16.047 74.883 -13.651 1.00 42.73 88 THR A C 1
ATOM 634 O O . THR A 1 88 ? 15.535 75.796 -14.286 1.00 43.42 88 THR A O 1
ATOM 638 N N . GLY A 1 89 ? 16.013 74.783 -12.322 1.00 42.70 89 GLY A N 1
ATOM 639 C CA . GLY A 1 89 ? 15.395 75.771 -11.444 1.00 42.16 89 GLY A CA 1
ATOM 640 C C . GLY A 1 89 ? 14.233 75.273 -10.598 1.00 42.19 89 GLY A C 1
ATOM 641 O O . GLY A 1 89 ? 13.436 74.425 -11.026 1.00 41.84 89 GLY A O 1
ATOM 642 N N . GLY A 1 90 ? 14.179 75.788 -9.375 1.00 42.48 90 GLY A N 1
ATOM 643 C CA . GLY A 1 90 ? 13.029 75.640 -8.498 1.00 42.98 90 GLY A CA 1
ATOM 644 C C . GLY A 1 90 ? 12.914 74.351 -7.721 1.00 42.63 90 GLY A C 1
ATOM 645 O O . GLY A 1 90 ? 11.791 73.954 -7.368 1.00 42.46 90 GLY A O 1
ATOM 646 N N . THR A 1 91 ? 14.061 73.734 -7.420 1.00 43.61 91 THR A N 1
ATOM 647 C CA . THR A 1 91 ? 14.090 72.452 -6.714 1.00 44.14 91 THR A CA 1
ATOM 648 C C . THR A 1 91 ? 14.600 72.557 -5.257 1.00 44.93 91 THR A C 1
ATOM 649 O O . THR A 1 91 ? 14.896 71.556 -4.640 1.00 45.87 91 THR A O 1
ATOM 653 N N . GLY A 1 92 ? 14.671 73.768 -4.714 1.00 44.36 92 GLY A N 1
ATOM 654 C CA . GLY A 1 92 ? 15.077 73.969 -3.346 1.00 44.84 92 GLY A CA 1
ATOM 655 C C . GLY A 1 92 ? 13.951 74.354 -2.417 1.00 44.69 92 GLY A C 1
ATOM 656 O O . GLY A 1 92 ? 12.787 73.987 -2.630 1.00 44.23 92 GLY A O 1
ATOM 657 N N . TYR A 1 93 ? 14.310 75.065 -1.349 1.00 44.89 93 TYR A N 1
ATOM 658 C CA . TYR A 1 93 ? 13.354 75.392 -0.293 1.00 45.43 93 TYR A CA 1
ATOM 659 C C . TYR A 1 93 ? 13.027 76.884 -0.190 1.00 46.50 93 TYR A C 1
ATOM 660 O O . TYR A 1 93 ? 12.459 77.318 0.807 1.00 47.35 93 TYR A O 1
ATOM 669 N N . SER A 1 94 ? 13.328 77.661 -1.231 1.00 47.01 94 SER A N 1
ATOM 670 C CA . SER A 1 94 ? 12.702 78.975 -1.353 1.00 47.15 94 SER A CA 1
ATOM 671 C C . SER A 1 94 ? 11.166 78.804 -1.359 1.00 47.30 94 SER A C 1
ATOM 672 O O . SER A 1 94 ? 10.643 77.827 -1.880 1.00 46.60 94 SER A O 1
ATOM 675 N N . PRO A 1 95 ? 10.437 79.740 -0.732 1.00 47.78 95 PRO A N 1
ATOM 676 C CA . PRO A 1 95 ? 8.998 79.697 -0.713 1.00 48.18 95 PRO A CA 1
ATOM 677 C C . PRO A 1 95 ? 8.411 79.576 -2.116 1.00 47.67 95 PRO A C 1
ATOM 678 O O . PRO A 1 95 ? 7.365 78.966 -2.288 1.00 48.07 95 PRO A O 1
ATOM 682 N N . THR A 1 96 ? 9.133 80.072 -3.124 1.00 47.55 96 THR A N 1
ATOM 683 C CA . THR A 1 96 ? 8.608 80.085 -4.489 1.00 47.13 96 THR A CA 1
ATOM 684 C C . THR A 1 96 ? 9.080 78.912 -5.349 1.00 46.36 96 THR A C 1
ATOM 685 O O . THR A 1 96 ? 8.654 78.803 -6.487 1.00 46.37 96 THR A O 1
ATOM 689 N N . ASP A 1 97 ? 9.950 78.050 -4.806 1.00 45.18 97 ASP A N 1
ATOM 690 C CA . ASP A 1 97 ? 10.390 76.817 -5.485 1.00 45.27 97 ASP A CA 1
ATOM 691 C C . ASP A 1 97 ? 9.275 75.753 -5.486 1.00 44.73 97 ASP A C 1
ATOM 692 O O . ASP A 1 97 ? 8.966 75.164 -4.427 1.00 45.00 97 ASP A O 1
ATOM 697 N N . ILE A 1 98 ? 8.699 75.490 -6.666 1.00 43.79 98 ILE A N 1
ATOM 698 C CA . ILE A 1 98 ? 7.562 74.570 -6.795 1.00 43.73 98 ILE A CA 1
ATOM 699 C C . ILE A 1 98 ? 7.711 73.512 -7.926 1.00 43.36 98 ILE A C 1
ATOM 700 O O . ILE A 1 98 ? 6.775 72.765 -8.222 1.00 43.20 98 ILE A O 1
ATOM 705 N N . THR A 1 99 ? 8.891 73.412 -8.513 1.00 42.88 99 THR A N 1
ATOM 706 C CA . THR A 1 99 ? 9.099 72.554 -9.681 1.00 43.61 99 THR A CA 1
ATOM 707 C C . THR A 1 99 ? 8.830 71.075 -9.359 1.00 43.57 99 THR A C 1
ATOM 708 O O . THR A 1 99 ? 8.084 70.393 -10.076 1.00 43.23 99 THR A O 1
ATOM 712 N N . VAL A 1 100 ? 9.398 70.599 -8.255 1.00 43.47 100 VAL A N 1
ATOM 713 C CA . VAL A 1 100 ? 9.277 69.186 -7.848 1.00 44.33 100 VAL A CA 1
ATOM 714 C C . VAL A 1 100 ? 7.846 68.836 -7.453 1.00 44.33 100 VAL A C 1
ATOM 715 O O . VAL A 1 100 ? 7.321 67.810 -7.841 1.00 43.98 100 VAL A O 1
ATOM 719 N N . GLU A 1 101 ? 7.214 69.726 -6.715 1.00 45.11 101 GLU A N 1
ATOM 720 C CA . GLU A 1 101 ? 5.867 69.528 -6.252 1.00 46.23 101 GLU A CA 1
ATOM 721 C C . GLU A 1 101 ? 4.879 69.576 -7.416 1.00 46.02 101 GLU A C 1
ATOM 722 O O . GLU A 1 101 ? 3.803 68.971 -7.368 1.00 47.45 101 GLU A O 1
ATOM 728 N N . THR A 1 102 ? 5.231 70.309 -8.468 1.00 44.73 102 THR A N 1
ATOM 729 C CA . THR A 1 102 ? 4.400 70.405 -9.643 1.00 44.46 102 THR A CA 1
ATOM 730 C C . THR A 1 102 ? 4.560 69.165 -10.561 1.00 44.63 102 THR A C 1
ATOM 731 O O . THR A 1 102 ? 3.564 68.598 -11.022 1.00 44.25 102 THR A O 1
ATOM 735 N N . ILE A 1 103 ? 5.798 68.763 -10.846 1.00 43.29 103 ILE A N 1
ATOM 736 C CA . ILE A 1 103 ? 6.046 67.757 -11.879 1.00 44.30 103 ILE A CA 1
ATOM 737 C C . ILE A 1 103 ? 6.180 66.326 -11.388 1.00 44.73 103 ILE A C 1
ATOM 738 O O . ILE A 1 103 ? 5.788 65.382 -12.086 1.00 42.39 103 ILE A O 1
ATOM 743 N N . ARG A 1 104 ? 6.740 66.144 -10.189 1.00 47.40 104 ARG A N 1
ATOM 744 C CA . ARG A 1 104 ? 7.069 64.808 -9.721 1.00 49.32 104 ARG A CA 1
ATOM 745 C C . ARG A 1 104 ? 5.844 63.933 -9.654 1.00 51.10 104 ARG A C 1
ATOM 746 O O . ARG A 1 104 ? 5.915 62.731 -9.902 1.00 52.92 104 ARG A O 1
ATOM 754 N N . LYS A 1 105 ? 4.699 64.554 -9.392 1.00 52.42 105 LYS A N 1
ATOM 755 C CA . LYS A 1 105 ? 3.433 63.881 -9.312 1.00 54.16 105 LYS A CA 1
ATOM 756 C C . LYS A 1 105 ? 3.013 63.222 -10.614 1.00 53.80 105 LYS A C 1
ATOM 757 O O . LYS A 1 105 ? 2.265 62.223 -10.583 1.00 54.71 105 LYS A O 1
ATOM 763 N N . LEU A 1 106 ? 3.476 63.783 -11.729 1.00 52.63 106 LEU A N 1
ATOM 764 C CA . LEU A 1 106 ? 3.106 63.337 -13.057 1.00 51.41 106 LEU A CA 1
ATOM 765 C C . LEU A 1 106 ? 3.870 62.115 -13.571 1.00 49.80 106 LEU A C 1
ATOM 766 O O . LEU A 1 106 ? 3.516 61.534 -14.607 1.00 49.68 106 LEU A O 1
ATOM 771 N N . PHE A 1 107 ? 4.931 61.748 -12.876 1.00 48.25 107 PHE A N 1
ATOM 772 C CA . PHE A 1 107 ? 5.749 60.621 -13.288 1.00 47.09 107 PHE A CA 1
ATOM 773 C C . PHE A 1 107 ? 4.907 59.352 -13.290 1.00 46.28 107 PHE A C 1
ATOM 774 O O . PHE A 1 107 ? 4.132 59.110 -12.358 1.00 45.58 107 PHE A O 1
ATOM 782 N N . ASP A 1 108 ? 5.030 58.551 -14.338 1.00 45.00 108 ASP A N 1
ATOM 783 C CA . ASP A 1 108 ? 4.554 57.167 -14.284 1.00 45.61 108 ASP A CA 1
ATOM 784 C C . ASP A 1 108 ? 5.269 56.390 -13.149 1.00 45.04 108 ASP A C 1
ATOM 785 O O . ASP A 1 108 ? 4.626 55.712 -12.365 1.00 43.00 108 ASP A O 1
ATOM 790 N N . ARG A 1 109 ? 6.603 56.529 -13.111 1.00 44.98 109 ARG A N 1
ATOM 791 C CA A ARG A 1 109 ? 7.487 55.954 -12.087 0.50 45.65 109 ARG A CA 1
ATOM 792 C CA B ARG A 1 109 ? 7.481 55.956 -12.074 0.50 45.67 109 ARG A CA 1
ATOM 793 C C . ARG A 1 109 ? 8.526 57.021 -11.726 1.00 44.61 109 ARG A C 1
ATOM 794 O O . ARG A 1 109 ? 9.129 57.599 -12.635 1.00 44.29 109 ARG A O 1
ATOM 809 N N . GLU A 1 110 ? 8.729 57.293 -10.431 1.00 44.27 110 GLU A N 1
ATOM 810 C CA A GLU A 1 110 ? 9.847 58.138 -10.011 0.60 44.34 110 GLU A CA 1
ATOM 811 C CA B GLU A 1 110 ? 9.841 58.109 -9.977 0.40 44.29 110 GLU A CA 1
ATOM 812 C C . GLU A 1 110 ? 11.108 57.281 -10.095 1.00 43.54 110 GLU A C 1
ATOM 813 O O . GLU A 1 110 ? 11.119 56.112 -9.692 1.00 41.91 110 GLU A O 1
ATOM 824 N N . ILE A 1 111 ? 12.187 57.875 -10.585 1.00 42.86 111 ILE A N 1
ATOM 825 C CA . ILE A 1 111 ? 13.490 57.205 -10.502 1.00 42.80 111 ILE A CA 1
ATOM 826 C C . ILE A 1 111 ? 14.005 57.620 -9.109 1.00 42.72 111 ILE A C 1
ATOM 827 O O . ILE A 1 111 ? 14.712 58.623 -8.952 1.00 42.50 111 ILE A O 1
ATOM 832 N N . GLU A 1 112 ? 13.639 56.810 -8.119 1.00 41.92 112 GLU A N 1
ATOM 833 C CA . GLU A 1 112 ? 13.673 57.200 -6.727 1.00 43.41 112 GLU A CA 1
ATOM 834 C C . GLU A 1 112 ? 15.093 57.570 -6.297 1.00 43.71 112 GLU A C 1
ATOM 835 O O . GLU A 1 112 ? 15.305 58.588 -5.601 1.00 44.60 112 GLU A O 1
ATOM 841 N N . GLY A 1 113 ? 16.057 56.760 -6.738 1.00 42.79 113 GLY A N 1
ATOM 842 C CA . GLY A 1 113 ? 17.455 56.920 -6.357 1.00 42.56 113 GLY A CA 1
ATOM 843 C C . GLY A 1 113 ? 18.172 58.122 -6.946 1.00 42.00 113 GLY A C 1
ATOM 844 O O . GLY A 1 113 ? 19.247 58.488 -6.470 1.00 42.51 113 GLY A O 1
ATOM 845 N N . PHE A 1 114 ? 17.622 58.759 -7.977 1.00 42.64 114 PHE A N 1
ATOM 846 C CA . PHE A 1 114 ? 18.284 59.933 -8.514 1.00 42.54 114 PHE A CA 1
ATOM 847 C C . PHE A 1 114 ? 18.445 61.019 -7.439 1.00 42.28 114 PHE A C 1
ATOM 848 O O . PHE A 1 114 ? 19.477 61.661 -7.385 1.00 42.26 114 PHE A O 1
ATOM 856 N N . SER A 1 115 ? 17.407 61.243 -6.629 1.00 42.04 115 SER A N 1
ATOM 857 C CA A SER A 1 115 ? 17.443 62.299 -5.617 0.50 41.63 115 SER A CA 1
ATOM 858 C CA B SER A 1 115 ? 17.440 62.288 -5.606 0.50 42.10 115 SER A CA 1
ATOM 859 C C . SER A 1 115 ? 18.590 62.113 -4.595 1.00 42.07 115 SER A C 1
ATOM 860 O O . SER A 1 115 ? 19.378 63.035 -4.365 1.00 41.84 115 SER A O 1
ATOM 865 N N . ASP A 1 116 ? 18.692 60.937 -3.989 1.00 41.56 116 ASP A N 1
ATOM 866 C CA . ASP A 1 116 ? 19.766 60.710 -3.009 1.00 41.61 116 ASP A CA 1
ATOM 867 C C . ASP A 1 116 ? 21.169 60.577 -3.602 1.00 41.23 116 ASP A C 1
ATOM 868 O O . ASP A 1 116 ? 22.159 61.041 -3.010 1.00 40.70 116 ASP A O 1
ATOM 873 N N . VAL A 1 117 ? 21.281 59.952 -4.777 1.00 40.99 117 VAL A N 1
ATOM 874 C CA . VAL A 1 117 ? 22.579 59.858 -5.437 1.00 40.86 117 VAL A CA 1
ATOM 875 C C . VAL A 1 117 ? 23.079 61.245 -5.897 1.00 40.59 117 VAL A C 1
ATOM 876 O O . VAL A 1 117 ? 24.271 61.538 -5.795 1.00 39.86 117 VAL A O 1
ATOM 880 N N . PHE A 1 118 ? 22.171 62.110 -6.340 1.00 41.49 118 PHE A N 1
ATOM 881 C CA . PHE A 1 118 ? 22.559 63.477 -6.655 1.00 41.39 118 PHE A CA 1
ATOM 882 C C . PHE A 1 118 ? 23.029 64.220 -5.403 1.00 41.61 118 PHE A C 1
ATOM 883 O O . PHE A 1 118 ? 24.009 64.966 -5.440 1.00 40.95 118 PHE A O 1
ATOM 891 N N . ARG A 1 119 ? 22.339 64.003 -4.290 1.00 41.66 119 ARG A N 1
ATOM 892 C CA . ARG A 1 119 ? 22.757 64.619 -3.031 1.00 41.91 119 ARG A CA 1
ATOM 893 C C . ARG A 1 119 ? 24.111 64.053 -2.560 1.00 41.99 119 ARG A C 1
ATOM 894 O O . ARG A 1 119 ? 24.925 64.790 -1.995 1.00 42.13 119 ARG A O 1
ATOM 902 N N . LEU A 1 120 ? 24.377 62.781 -2.862 1.00 42.07 120 LEU A N 1
ATOM 903 C CA . LEU A 1 120 ? 25.664 62.150 -2.514 1.00 42.92 120 LEU A CA 1
ATOM 904 C C . LEU A 1 120 ? 26.850 62.829 -3.245 1.00 42.09 120 LEU A C 1
ATOM 905 O O . LEU A 1 120 ? 27.834 63.233 -2.623 1.00 41.79 120 LEU A O 1
ATOM 910 N N . VAL A 1 121 ? 26.754 62.947 -4.564 1.00 42.73 121 VAL A N 1
ATOM 911 C CA . VAL A 1 121 ? 27.802 63.597 -5.346 1.00 42.85 121 VAL A CA 1
ATOM 912 C C . VAL A 1 121 ? 27.908 65.102 -5.026 1.00 42.53 121 VAL A C 1
ATOM 913 O O . VAL A 1 121 ? 29.010 65.659 -5.022 1.00 41.87 121 VAL A O 1
ATOM 917 N N . SER A 1 122 ? 26.783 65.740 -4.718 1.00 42.41 122 SER A N 1
ATOM 918 C CA . SER A 1 122 ? 26.753 67.153 -4.291 1.00 43.20 122 SER A CA 1
ATOM 919 C C . SER A 1 122 ? 27.456 67.353 -2.967 1.00 43.19 122 SER A C 1
ATOM 920 O O . SER A 1 122 ? 28.319 68.266 -2.819 1.00 43.17 122 SER A O 1
ATOM 923 N N . PHE A 1 123 ? 27.170 66.465 -2.012 1.00 44.10 123 PHE A N 1
ATOM 924 C CA . PHE A 1 123 ? 27.859 66.491 -0.703 1.00 44.42 123 PHE A CA 1
ATOM 925 C C . PHE A 1 123 ? 29.386 66.432 -0.828 1.00 45.87 123 PHE A C 1
ATOM 926 O O . PHE A 1 123 ? 30.111 67.030 -0.016 1.00 43.29 123 PHE A O 1
ATOM 934 N N . ASN A 1 124 ? 29.864 65.660 -1.803 1.00 46.88 124 ASN A N 1
ATOM 935 C CA . ASN A 1 124 ? 31.280 65.563 -2.086 1.00 49.20 124 ASN A CA 1
ATOM 936 C C . ASN A 1 124 ? 31.890 66.814 -2.664 1.00 49.23 124 ASN A C 1
ATOM 937 O O . ASN A 1 124 ? 33.088 66.946 -2.625 1.00 50.13 124 ASN A O 1
ATOM 942 N N . ASP A 1 125 ? 31.108 67.730 -3.211 1.00 47.96 125 ASP A N 1
ATOM 943 C CA . ASP A 1 125 ? 31.722 68.977 -3.662 1.00 48.78 125 ASP A CA 1
ATOM 944 C C . ASP A 1 125 ? 32.103 69.837 -2.452 1.00 48.36 125 ASP A C 1
ATOM 945 O O . ASP A 1 125 ? 31.227 70.208 -1.691 1.00 47.73 125 ASP A O 1
ATOM 950 N N . PRO A 1 126 ? 33.406 70.154 -2.271 1.00 47.60 126 PRO A N 1
ATOM 951 C CA . PRO A 1 126 ? 33.811 70.915 -1.077 1.00 47.48 126 PRO A CA 1
ATOM 952 C C . PRO A 1 126 ? 33.177 72.300 -0.933 1.00 46.38 126 PRO A C 1
ATOM 953 O O . PRO A 1 126 ? 33.161 72.838 0.168 1.00 44.98 126 PRO A O 1
ATOM 957 N N . GLU A 1 127 ? 32.611 72.837 -2.012 1.00 46.78 127 GLU A N 1
ATOM 958 C CA . GLU A 1 127 ? 31.864 74.086 -1.928 1.00 47.11 127 GLU A CA 1
ATOM 959 C C . GLU A 1 127 ? 30.370 73.881 -1.626 1.00 46.76 127 GLU A C 1
ATOM 960 O O . GLU A 1 127 ? 29.633 74.856 -1.513 1.00 47.96 127 GLU A O 1
ATOM 966 N N . VAL A 1 128 ? 29.922 72.631 -1.477 1.00 45.77 128 VAL A N 1
ATOM 967 C CA . VAL A 1 128 ? 28.498 72.325 -1.209 1.00 45.12 128 VAL A CA 1
ATOM 968 C C . VAL A 1 128 ? 28.381 71.634 0.165 1.00 45.23 128 VAL A C 1
ATOM 969 O O . VAL A 1 128 ? 27.759 72.166 1.077 1.00 45.04 128 VAL A O 1
ATOM 973 N N . LYS A 1 129 ? 28.994 70.463 0.299 1.00 44.37 129 LYS A N 1
ATOM 974 C CA . LYS A 1 129 ? 28.994 69.729 1.558 1.00 44.36 129 LYS A CA 1
ATOM 975 C C . LYS A 1 129 ? 27.536 69.612 2.047 1.00 43.63 129 LYS A C 1
ATOM 976 O O . LYS A 1 129 ? 26.679 69.163 1.291 1.00 43.31 129 LYS A O 1
ATOM 982 N N . ALA A 1 130 ? 27.244 70.032 3.279 1.00 43.79 130 ALA A N 1
ATOM 983 C CA . ALA A 1 130 ? 25.929 69.784 3.883 1.00 43.85 130 ALA A CA 1
ATOM 984 C C . ALA A 1 130 ? 24.786 70.505 3.179 1.00 44.09 130 ALA A C 1
ATOM 985 O O . ALA A 1 130 ? 23.640 70.125 3.336 1.00 43.17 130 ALA A O 1
ATOM 987 N N . ALA A 1 131 ? 25.087 71.553 2.422 1.00 43.93 131 ALA A N 1
ATOM 988 C CA . ALA A 1 131 ? 24.066 72.188 1.606 1.00 43.61 131 ALA A CA 1
ATOM 989 C C . ALA A 1 131 ? 23.371 71.178 0.680 1.00 43.50 131 ALA A C 1
ATOM 990 O O . ALA A 1 131 ? 22.258 71.435 0.168 1.00 44.11 131 ALA A O 1
ATOM 992 N N . ALA A 1 132 ? 23.984 70.004 0.497 1.00 42.18 132 ALA A N 1
ATOM 993 C CA . ALA A 1 132 ? 23.382 68.928 -0.289 1.00 42.12 132 ALA A CA 1
ATOM 994 C C . ALA A 1 132 ? 21.946 68.591 0.173 1.00 41.83 132 ALA A C 1
ATOM 995 O O . ALA A 1 132 ? 21.125 68.199 -0.635 1.00 41.31 132 ALA A O 1
ATOM 997 N N . TYR A 1 133 ? 21.653 68.695 1.476 1.00 41.68 133 TYR A N 1
ATOM 998 C CA . TYR A 1 133 ? 20.300 68.312 1.915 1.00 41.83 133 TYR A CA 1
ATOM 999 C C . TYR A 1 133 ? 19.250 69.354 1.606 1.00 42.26 133 TYR A C 1
ATOM 1000 O O . TYR A 1 133 ? 18.052 69.119 1.844 1.00 42.26 133 TYR A O 1
ATOM 1009 N N . LEU A 1 134 ? 19.667 70.478 1.026 1.00 43.13 134 LEU A N 1
ATOM 1010 C CA . LEU A 1 134 ? 18.735 71.540 0.655 1.00 44.05 134 LEU A CA 1
ATOM 1011 C C . LEU A 1 134 ? 18.278 71.534 -0.828 1.00 44.98 134 LEU A C 1
ATOM 1012 O O . LEU A 1 134 ? 17.678 72.514 -1.299 1.00 44.74 134 LEU A O 1
ATOM 1017 N N . THR A 1 135 ? 18.524 70.425 -1.533 1.00 45.24 135 THR A N 1
ATOM 1018 C CA . THR A 1 135 ? 17.949 70.226 -2.890 1.00 45.53 135 THR A CA 1
ATOM 1019 C C . THR A 1 135 ? 17.011 69.019 -2.941 1.00 45.99 135 THR A C 1
ATOM 1020 O O . THR A 1 135 ? 17.193 68.051 -2.201 1.00 45.64 135 THR A O 1
ATOM 1024 N N . LYS A 1 136 ? 16.017 69.114 -3.824 1.00 45.25 136 LYS A N 1
ATOM 1025 C CA . LYS A 1 136 ? 15.070 68.046 -4.125 1.00 45.67 136 LYS A CA 1
ATOM 1026 C C . LYS A 1 136 ? 15.114 67.635 -5.605 1.00 44.72 136 LYS A C 1
ATOM 1027 O O . LYS A 1 136 ? 14.144 67.064 -6.132 1.00 44.46 136 LYS A O 1
ATOM 1033 N N . ALA A 1 137 ? 16.236 67.931 -6.273 1.00 44.03 137 ALA A N 1
ATOM 1034 C CA . ALA A 1 137 ? 16.471 67.484 -7.636 1.00 43.96 137 ALA A CA 1
ATOM 1035 C C . ALA A 1 137 ? 16.017 66.024 -7.764 1.00 43.90 137 ALA A C 1
ATOM 1036 O O . ALA A 1 137 ? 16.278 65.208 -6.887 1.00 43.45 137 ALA A O 1
ATOM 1038 N N . SER A 1 138 ? 15.268 65.738 -8.839 1.00 44.08 138 SER A N 1
ATOM 1039 C CA . SER A 1 138 ? 14.531 64.483 -9.000 1.00 43.86 138 SER A CA 1
ATOM 1040 C C . SER A 1 138 ? 14.528 64.056 -10.459 1.00 43.94 138 SER A C 1
ATOM 1041 O O . SER A 1 138 ? 14.823 64.863 -11.344 1.00 44.44 138 SER A O 1
ATOM 1044 N N . ALA A 1 139 ? 14.228 62.781 -10.697 1.00 43.40 139 ALA A N 1
ATOM 1045 C CA . ALA A 1 139 ? 14.105 62.214 -12.051 1.00 42.81 139 ALA A CA 1
ATOM 1046 C C . ALA A 1 139 ? 12.921 61.225 -12.072 1.00 42.80 139 ALA A C 1
ATOM 1047 O O . ALA A 1 139 ? 12.516 60.683 -11.026 1.00 42.05 139 ALA A O 1
ATOM 1049 N N . GLY A 1 140 ? 12.354 61.038 -13.264 1.00 42.30 140 GLY A N 1
ATOM 1050 C CA . GLY A 1 140 ? 11.239 60.151 -13.454 1.00 42.40 140 GLY A CA 1
ATOM 1051 C C . GLY A 1 140 ? 11.029 59.786 -14.907 1.00 42.16 140 GLY A C 1
ATOM 1052 O O . GLY A 1 140 ? 11.788 60.206 -15.797 1.00 41.68 140 GLY A O 1
ATOM 1053 N N . ILE A 1 141 ? 9.991 58.990 -15.129 1.00 42.38 141 ILE A N 1
ATOM 1054 C CA . ILE A 1 141 ? 9.675 58.428 -16.430 1.00 42.96 141 ILE A CA 1
ATOM 1055 C C . ILE A 1 141 ? 8.202 58.772 -16.692 1.00 43.51 141 ILE A C 1
ATOM 1056 O O . ILE A 1 141 ? 7.354 58.581 -15.805 1.00 42.68 141 ILE A O 1
ATOM 1061 N N . ILE A 1 142 ? 7.924 59.352 -17.860 1.00 44.43 142 ILE A N 1
ATOM 1062 C CA . ILE A 1 142 ? 6.539 59.561 -18.322 1.00 45.90 142 ILE A CA 1
ATOM 1063 C C . ILE A 1 142 ? 6.437 59.028 -19.735 1.00 47.04 142 ILE A C 1
ATOM 1064 O O . ILE A 1 142 ? 7.122 59.499 -20.607 1.00 46.27 142 ILE A O 1
ATOM 1069 N N . GLY A 1 143 ? 5.567 58.048 -19.960 1.00 49.58 143 GLY A N 1
ATOM 1070 C CA . GLY A 1 143 ? 5.521 57.368 -21.247 1.00 50.31 143 GLY A CA 1
ATOM 1071 C C . GLY A 1 143 ? 6.864 56.691 -21.451 1.00 51.66 143 GLY A C 1
ATOM 1072 O O . GLY A 1 143 ? 7.328 55.965 -20.586 1.00 54.11 143 GLY A O 1
ATOM 1073 N N . LYS A 1 144 ? 7.482 56.926 -22.588 1.00 51.70 144 LYS A N 1
ATOM 1074 C CA . LYS A 1 144 ? 8.790 56.359 -22.893 1.00 51.47 144 LYS A CA 1
ATOM 1075 C C . LYS A 1 144 ? 9.886 57.420 -22.799 1.00 49.43 144 LYS A C 1
ATOM 1076 O O . LYS A 1 144 ? 10.961 57.256 -23.360 1.00 50.75 144 LYS A O 1
ATOM 1082 N N . LYS A 1 145 ? 9.600 58.491 -22.070 1.00 47.84 145 LYS A N 1
ATOM 1083 C CA . LYS A 1 145 ? 10.507 59.623 -21.914 1.00 46.44 145 LYS A CA 1
ATOM 1084 C C . LYS A 1 145 ? 11.047 59.741 -20.475 1.00 45.41 145 LYS A C 1
ATOM 1085 O O . LYS A 1 145 ? 10.373 59.392 -19.525 1.00 44.19 145 LYS A O 1
ATOM 1091 N N . ILE A 1 146 ? 12.273 60.236 -20.353 1.00 44.30 146 ILE A N 1
ATOM 1092 C CA . ILE A 1 146 ? 12.913 60.441 -19.069 1.00 44.05 146 ILE A CA 1
ATOM 1093 C C . ILE A 1 146 ? 12.842 61.943 -18.763 1.00 43.35 146 ILE A C 1
ATOM 1094 O O . ILE A 1 146 ? 12.910 62.786 -19.664 1.00 42.54 146 ILE A O 1
ATOM 1099 N N . VAL A 1 147 ? 12.692 62.274 -17.488 1.00 42.50 147 VAL A N 1
ATOM 1100 C CA . VAL A 1 147 ? 12.613 63.658 -17.075 1.00 42.60 147 VAL A CA 1
ATOM 1101 C C . VAL A 1 147 ? 13.573 63.872 -15.912 1.00 42.24 147 VAL A C 1
ATOM 1102 O O . VAL A 1 147 ? 13.543 63.098 -14.958 1.00 42.09 147 VAL A O 1
ATOM 1106 N N . TYR A 1 148 ? 14.417 64.906 -16.007 1.00 42.54 148 TYR A N 1
ATOM 1107 C CA . TYR A 1 148 ? 15.333 65.279 -14.931 1.00 42.66 148 TYR A CA 1
ATOM 1108 C C . TYR A 1 148 ? 14.987 66.695 -14.495 1.00 42.75 148 TYR A C 1
ATOM 1109 O O . TYR A 1 148 ? 14.962 67.613 -15.317 1.00 43.48 148 TYR A O 1
ATOM 1118 N N . LEU A 1 149 ? 14.707 66.853 -13.203 1.00 41.84 149 LEU A N 1
ATOM 1119 C CA . LEU A 1 149 ? 14.422 68.141 -12.611 1.00 41.90 149 LEU A CA 1
ATOM 1120 C C . LEU A 1 149 ? 15.632 68.585 -11.8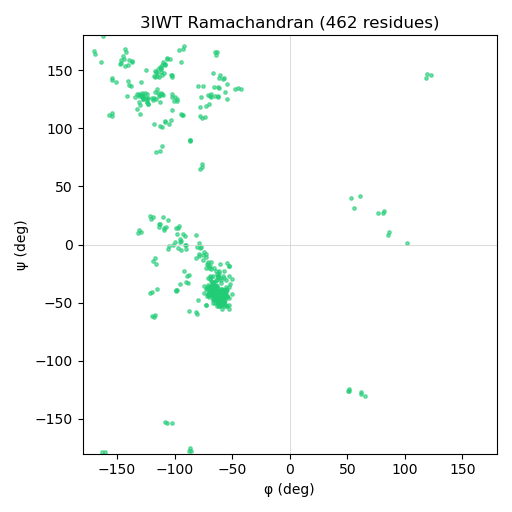11 1.00 42.36 149 LEU A C 1
ATOM 1121 O O . LEU A 1 149 ? 15.885 68.094 -10.709 1.00 40.96 149 LEU A O 1
ATOM 1126 N N . LEU A 1 150 ? 16.392 69.522 -12.371 1.00 42.25 150 LEU A N 1
ATOM 1127 C CA . LEU A 1 150 ? 17.661 69.938 -11.789 1.00 42.44 150 LEU A CA 1
ATOM 1128 C C . LEU A 1 150 ? 17.597 71.289 -11.074 1.00 42.86 150 LEU A C 1
ATOM 1129 O O . LEU A 1 150 ? 16.739 72.103 -11.375 1.00 42.12 150 LEU A O 1
ATOM 1134 N N . PRO A 1 151 ? 18.564 71.552 -10.178 1.00 43.50 151 PRO A N 1
ATOM 1135 C CA . PRO A 1 151 ? 18.622 72.887 -9.555 1.00 44.11 151 PRO A CA 1
ATOM 1136 C C . PRO A 1 151 ? 18.928 74.061 -10.501 1.00 44.24 151 PRO A C 1
ATOM 1137 O O . PRO A 1 151 ? 19.338 73.869 -11.676 1.00 43.81 151 PRO A O 1
ATOM 1141 N N . GLY A 1 152 ? 18.695 75.271 -10.000 1.00 44.58 152 GLY A N 1
ATOM 1142 C CA . GLY A 1 152 ? 19.003 76.493 -10.758 1.00 45.60 152 GLY A CA 1
ATOM 1143 C C . GLY A 1 152 ? 20.490 76.768 -10.946 1.00 46.22 152 GLY A C 1
ATOM 1144 O O . GLY A 1 152 ? 20.894 77.293 -11.972 1.00 46.90 152 GLY A O 1
ATOM 1145 N N . SER A 1 153 ? 21.282 76.427 -9.934 1.00 46.99 153 SER A N 1
ATOM 1146 C CA . SER A 1 153 ? 22.749 76.611 -9.914 1.00 47.15 153 SER A CA 1
ATOM 1147 C C . SER A 1 153 ? 23.489 75.984 -11.116 1.00 47.36 153 SER A C 1
ATOM 1148 O O . SER A 1 153 ? 23.363 74.789 -11.355 1.00 46.95 153 SER A O 1
ATOM 1151 N N . PRO A 1 154 ? 24.290 76.781 -11.854 1.00 48.27 154 PRO A N 1
ATOM 1152 C CA . PRO A 1 154 ? 25.132 76.251 -12.952 1.00 47.66 154 PRO A CA 1
ATOM 1153 C C . PRO A 1 154 ? 26.079 75.113 -12.544 1.00 47.09 154 PRO A C 1
ATOM 1154 O O . PRO A 1 154 ? 26.255 74.164 -13.300 1.00 46.29 154 PRO A O 1
ATOM 1158 N N . ASP A 1 155 ? 26.670 75.206 -11.358 1.00 46.61 155 ASP A N 1
ATOM 1159 C CA . ASP A 1 155 ? 27.598 74.181 -10.895 1.00 46.54 155 ASP A CA 1
ATOM 1160 C C . ASP A 1 155 ? 26.830 72.882 -10.632 1.00 44.85 155 ASP A C 1
ATOM 1161 O O . ASP A 1 155 ? 27.313 71.795 -10.930 1.00 42.35 155 ASP A O 1
ATOM 1166 N N . ALA A 1 156 ? 25.612 73.003 -10.084 1.00 44.44 156 ALA A N 1
ATOM 1167 C CA . ALA A 1 156 ? 24.763 71.837 -9.816 1.00 44.59 156 ALA A CA 1
ATOM 1168 C C . ALA A 1 156 ? 24.346 71.124 -11.104 1.00 43.89 156 ALA A C 1
ATOM 1169 O O . ALA A 1 156 ? 24.336 69.887 -11.196 1.00 44.06 156 ALA A O 1
ATOM 1171 N N . VAL A 1 157 ? 23.950 71.909 -12.095 1.00 44.09 157 VAL A N 1
ATOM 1172 C CA . VAL A 1 157 ? 23.537 71.377 -13.364 1.00 44.22 157 VAL A CA 1
ATOM 1173 C C . VAL A 1 157 ? 24.692 70.652 -14.051 1.00 44.39 157 VAL A C 1
ATOM 1174 O O . VAL A 1 157 ? 24.541 69.530 -14.542 1.00 43.72 157 VAL A O 1
ATOM 1178 N N . LYS A 1 158 ? 25.858 71.281 -14.038 1.00 44.72 158 LYS A N 1
ATOM 1179 C CA . LYS A 1 158 ? 27.067 70.683 -14.600 1.00 45.08 158 LYS A CA 1
ATOM 1180 C C . LYS A 1 158 ? 27.353 69.342 -13.907 1.00 44.60 158 LYS A C 1
ATOM 1181 O O . LYS A 1 158 ? 27.632 68.344 -14.569 1.00 44.83 158 LYS A O 1
ATOM 1187 N N . LEU A 1 159 ? 27.270 69.323 -12.579 1.00 43.53 159 LEU A N 1
ATOM 1188 C CA . LEU A 1 159 ? 27.506 68.113 -11.802 1.00 43.20 159 LEU A CA 1
ATOM 1189 C C . LEU A 1 159 ? 26.543 66.994 -12.160 1.00 43.32 159 LEU A C 1
ATOM 1190 O O . LEU A 1 159 ? 26.962 65.857 -12.314 1.00 43.49 159 LEU A O 1
ATOM 1195 N N . ALA A 1 160 ? 25.243 67.311 -12.244 1.00 42.41 160 ALA A N 1
ATOM 1196 C CA . ALA A 1 160 ? 24.217 66.338 -12.574 1.00 43.13 160 ALA A CA 1
ATOM 1197 C C . ALA A 1 160 ? 24.479 65.760 -13.953 1.00 43.27 160 ALA A C 1
ATOM 1198 O O . ALA A 1 160 ? 24.450 64.548 -14.130 1.00 42.85 160 ALA A O 1
ATOM 1200 N N . LEU A 1 161 ? 24.761 66.625 -14.927 1.00 43.91 161 LEU A N 1
ATOM 1201 C CA . LEU A 1 161 ? 25.033 66.149 -16.285 1.00 45.27 161 LEU A CA 1
ATOM 1202 C C . LEU A 1 161 ? 26.245 65.224 -16.411 1.00 44.99 161 LEU A C 1
ATOM 1203 O O . LEU A 1 161 ? 26.157 64.143 -17.002 1.00 44.38 161 LEU A O 1
ATOM 1208 N N . LYS A 1 162 ? 27.386 65.672 -15.901 1.00 46.00 162 LYS A N 1
ATOM 1209 C CA . LYS A 1 162 ? 28.618 64.923 -16.030 1.00 45.90 162 LYS A CA 1
ATOM 1210 C C . LYS A 1 162 ? 28.645 63.623 -15.233 1.00 46.05 162 LYS A C 1
ATOM 1211 O O . LYS A 1 162 ? 29.102 62.596 -15.738 1.00 45.58 162 LYS A O 1
ATOM 1217 N N . GLU A 1 163 ? 28.129 63.656 -14.005 1.00 45.93 163 GLU A N 1
ATOM 1218 C CA A GLU A 1 163 ? 28.266 62.510 -13.136 0.70 46.24 163 GLU A CA 1
ATOM 1219 C CA B GLU A 1 163 ? 28.217 62.537 -13.054 0.30 46.00 163 GLU A CA 1
ATOM 1220 C C . GLU A 1 163 ? 27.102 61.525 -13.251 1.00 46.03 163 GLU A C 1
ATOM 1221 O O . GLU A 1 163 ? 27.317 60.327 -13.121 1.00 46.15 163 GLU A O 1
ATOM 1232 N N . LEU A 1 164 ? 25.878 62.011 -13.529 1.00 45.98 164 LEU A N 1
ATOM 1233 C CA . LEU A 1 164 ? 24.695 61.149 -13.488 1.00 45.64 164 LEU A CA 1
ATOM 1234 C C . LEU A 1 164 ? 23.883 60.978 -14.779 1.00 45.40 164 LEU A C 1
ATOM 1235 O O . LEU A 1 164 ? 23.444 59.874 -15.075 1.00 45.09 164 LEU A O 1
ATOM 1240 N N . ILE A 1 165 ? 23.688 62.053 -15.535 1.00 44.44 165 ILE A N 1
ATOM 1241 C CA . ILE A 1 165 ? 22.852 61.993 -16.727 1.00 44.77 165 ILE A CA 1
ATOM 1242 C C . ILE A 1 165 ? 23.618 61.430 -17.927 1.00 44.71 165 ILE A C 1
ATOM 1243 O O . ILE A 1 165 ? 23.213 60.415 -18.506 1.00 44.86 165 ILE A O 1
ATOM 1248 N N . LEU A 1 166 ? 24.720 62.066 -18.307 1.00 44.86 166 LEU A N 1
ATOM 1249 C CA . LEU A 1 166 ? 25.463 61.618 -19.497 1.00 45.65 166 LEU A CA 1
ATOM 1250 C C . LEU A 1 166 ? 25.854 60.127 -19.450 1.00 46.14 166 LEU A C 1
ATOM 1251 O O . LEU A 1 166 ? 25.680 59.428 -20.441 1.00 46.21 166 LEU A O 1
ATOM 1256 N N . PRO A 1 167 ? 26.371 59.627 -18.308 1.00 47.46 167 PRO A N 1
ATOM 1257 C CA . PRO A 1 167 ? 26.799 58.212 -18.252 1.00 47.91 167 PRO A CA 1
ATOM 1258 C C . PRO A 1 167 ? 25.715 57.129 -18.309 1.00 48.05 167 PRO A C 1
ATOM 1259 O O . PRO A 1 167 ? 26.007 56.005 -18.738 1.00 47.73 167 PRO A O 1
ATOM 1263 N N . GLU A 1 168 ? 24.497 57.445 -17.865 1.00 48.36 168 GLU A N 1
ATOM 1264 C CA . GLU A 1 168 ? 23.439 56.442 -17.727 1.00 49.31 168 GLU A CA 1
ATOM 1265 C C . GLU A 1 168 ? 22.184 56.650 -18.554 1.00 49.38 168 GLU A C 1
ATOM 1266 O O . GLU A 1 168 ? 21.377 55.737 -18.639 1.00 49.48 168 GLU A O 1
ATOM 1272 N N . VAL A 1 169 ? 21.987 57.836 -19.118 1.00 49.43 169 VAL A N 1
ATOM 1273 C CA . VAL A 1 169 ? 20.723 58.161 -19.771 1.00 49.51 169 VAL A CA 1
ATOM 1274 C C . VAL A 1 169 ? 20.453 57.264 -20.993 1.00 50.29 169 VAL A C 1
ATOM 1275 O O . VAL A 1 169 ? 19.302 56.901 -21.248 1.00 50.63 169 VAL A O 1
ATOM 1279 N N . GLY A 1 170 ? 21.502 56.899 -21.725 1.00 50.90 170 GLY A N 1
ATOM 1280 C CA . GLY A 1 170 ? 21.359 55.992 -22.865 1.00 52.03 170 GLY A CA 1
ATOM 1281 C C . GLY A 1 170 ? 20.730 54.666 -22.479 1.00 52.85 170 GLY A C 1
ATOM 1282 O O . GLY A 1 170 ? 19.736 54.250 -23.067 1.00 51.97 170 GLY A O 1
ATOM 1283 N N . HIS A 1 171 ? 21.305 54.015 -21.470 1.00 54.22 171 HIS A N 1
ATOM 1284 C CA . HIS A 1 171 ? 20.813 52.721 -20.972 1.00 54.61 171 HIS A CA 1
ATOM 1285 C C . HIS A 1 171 ? 19.416 52.828 -20.361 1.00 53.97 171 HIS A C 1
ATOM 1286 O O . HIS A 1 171 ? 18.573 51.938 -20.525 1.00 53.95 171 HIS A O 1
ATOM 1293 N N . LEU A 1 172 ? 19.159 53.919 -19.664 1.00 53.26 172 LEU A N 1
ATOM 1294 C CA . LEU A 1 172 ? 17.835 54.165 -19.100 1.00 52.90 172 LEU A CA 1
ATOM 1295 C C . LEU A 1 172 ? 16.737 54.312 -20.172 1.00 51.88 172 LEU A C 1
ATOM 1296 O O . LEU A 1 172 ? 15.651 53.720 -20.060 1.00 51.48 172 LEU A O 1
ATOM 1301 N N . VAL A 1 173 ? 17.007 55.088 -21.215 1.00 51.15 173 VAL A N 1
ATOM 1302 C CA . VAL A 1 173 ? 16.065 55.189 -22.351 1.00 51.21 173 VAL A CA 1
ATOM 1303 C C . VAL A 1 173 ? 15.810 53.815 -23.011 1.00 51.39 173 VAL A C 1
ATOM 1304 O O . VAL A 1 173 ? 14.650 53.437 -23.296 1.00 50.21 173 VAL A O 1
ATOM 1308 N N . TYR A 1 174 ? 16.897 53.088 -23.273 1.00 52.43 174 TYR A N 1
ATOM 1309 C CA . TYR A 1 174 ? 16.819 51.724 -23.795 1.00 52.79 174 TYR A CA 1
ATOM 1310 C C . TYR A 1 174 ? 15.894 50.863 -22.901 1.00 52.81 174 TYR A C 1
ATOM 1311 O O . TYR A 1 174 ? 14.955 50.222 -23.368 1.00 51.71 174 TYR A O 1
ATOM 1320 N N . LEU A 1 175 ? 16.182 50.881 -21.606 1.00 52.81 175 LEU A N 1
ATOM 1321 C CA . LEU A 1 175 ? 15.510 50.033 -20.626 1.00 53.02 175 LEU A CA 1
ATOM 1322 C C . LEU A 1 175 ? 14.000 50.303 -20.576 1.00 52.57 175 LEU A C 1
ATOM 1323 O O . LEU A 1 175 ? 13.183 49.389 -20.629 1.00 51.75 175 LEU A O 1
ATOM 1328 N N . VAL A 1 176 ? 13.661 51.580 -20.502 1.00 52.52 176 VAL A N 1
ATOM 1329 C CA . VAL A 1 176 ? 12.274 52.051 -20.437 1.00 53.00 176 VAL A CA 1
ATOM 1330 C C . VAL A 1 176 ? 11.457 51.683 -21.682 1.00 53.42 176 VAL A C 1
ATOM 1331 O O . VAL A 1 176 ? 10.236 51.513 -21.616 1.00 52.55 176 VAL A O 1
ATOM 1335 N N . ARG A 1 177 ? 12.148 51.538 -22.809 1.00 53.54 177 ARG A N 1
ATOM 1336 C CA . ARG A 1 177 ? 11.523 51.222 -24.078 1.00 54.41 177 ARG A CA 1
ATOM 1337 C C . ARG A 1 177 ? 11.598 49.752 -24.472 1.00 54.30 177 ARG A C 1
ATOM 1338 O O . ARG A 1 177 ? 11.108 49.380 -25.537 1.00 54.40 177 ARG A O 1
ATOM 1346 N N . SER A 1 178 ? 12.182 48.927 -23.613 1.00 54.52 178 SER A N 1
ATOM 1347 C CA . SER A 1 178 ? 12.379 47.523 -23.909 1.00 55.00 178 SER A CA 1
ATOM 1348 C C . SER A 1 178 ? 11.080 46.734 -23.718 1.00 55.71 178 SER A C 1
ATOM 1349 O O . SER A 1 178 ? 10.024 47.241 -23.324 1.00 55.65 178 SER A O 1
ATOM 1353 N N . PRO B 1 13 ? 27.222 86.198 11.692 0.50 57.60 13 PRO B N 1
ATOM 1354 C CA . PRO B 1 13 ? 26.075 85.307 11.685 0.50 57.39 13 PRO B CA 1
ATOM 1355 C C . PRO B 1 13 ? 25.114 85.557 12.846 0.50 57.27 13 PRO B C 1
ATOM 1356 O O . PRO B 1 13 ? 25.517 85.949 13.930 0.50 57.60 13 PRO B O 1
ATOM 1360 N N . LYS B 1 14 ? 23.842 85.304 12.589 1.00 57.59 14 LYS B N 1
ATOM 1361 C CA . LYS B 1 14 ? 22.762 85.556 13.527 1.00 56.34 14 LYS B CA 1
ATOM 1362 C C . LYS B 1 14 ? 22.737 84.490 14.650 1.00 54.44 14 LYS B C 1
ATOM 1363 O O . LYS B 1 14 ? 22.918 83.306 14.403 1.00 54.42 14 LYS B O 1
ATOM 1369 N N . SER B 1 15 ? 22.549 84.938 15.886 1.00 51.84 15 SER B N 1
ATOM 1370 C CA . SER B 1 15 ? 22.143 84.065 16.971 1.00 50.25 15 SER B CA 1
ATOM 1371 C C . SER B 1 15 ? 20.700 83.662 16.667 1.00 48.99 15 SER B C 1
ATOM 1372 O O . SER B 1 15 ? 19.869 84.532 16.394 1.00 50.22 15 SER B O 1
ATOM 1375 N N . LEU B 1 16 ? 20.419 82.364 16.667 1.00 45.99 16 LEU B N 1
ATOM 1376 C CA . LEU B 1 16 ? 19.072 81.843 16.528 1.00 44.26 16 LEU B CA 1
ATOM 1377 C C . LEU B 1 16 ? 18.592 81.222 17.838 1.00 42.84 16 LEU B C 1
ATOM 1378 O O . LEU B 1 16 ? 19.398 80.810 18.678 1.00 41.10 16 LEU B O 1
ATOM 1383 N N . ASN B 1 17 ? 17.268 81.153 17.985 1.00 41.91 17 ASN B N 1
ATOM 1384 C CA . ASN B 1 17 ? 16.591 80.605 19.172 1.00 41.77 17 ASN B CA 1
ATOM 1385 C C . ASN B 1 17 ? 16.104 79.183 18.920 1.00 41.05 17 ASN B C 1
ATOM 1386 O O . ASN B 1 17 ? 15.316 78.930 17.988 1.00 41.18 17 ASN B O 1
ATOM 1391 N N . PHE B 1 18 ? 16.555 78.267 19.769 1.00 41.04 18 PHE B N 1
ATOM 1392 C CA . PHE B 1 18 ? 16.265 76.851 19.640 1.00 41.01 18 PHE B CA 1
ATOM 1393 C C . PHE B 1 18 ? 15.417 76.358 20.810 1.00 41.35 18 PHE B C 1
ATOM 1394 O O . PHE B 1 18 ? 15.510 76.873 21.941 1.00 41.56 18 PHE B O 1
ATOM 1402 N N . TYR B 1 19 ? 14.626 75.332 20.520 1.00 40.36 19 TYR B N 1
ATOM 1403 C CA . TYR B 1 19 ? 13.813 74.639 21.504 1.00 40.84 19 TYR B CA 1
ATOM 1404 C C . TYR B 1 19 ? 14.201 73.163 21.399 1.00 40.80 19 TYR B C 1
ATOM 1405 O O . TYR B 1 19 ? 14.182 72.575 20.298 1.00 41.42 19 TYR B O 1
ATOM 1414 N N . VAL B 1 20 ? 14.583 72.574 22.532 1.00 40.66 20 VAL B N 1
ATOM 1415 C CA . VAL B 1 20 ? 15.153 71.202 22.559 1.00 40.58 20 VAL B CA 1
ATOM 1416 C C . VAL B 1 20 ? 14.146 70.263 23.204 1.00 40.46 20 VAL B C 1
ATOM 1417 O O . VAL B 1 20 ? 13.637 70.535 24.306 1.00 40.95 20 VAL B O 1
ATOM 1421 N N . ILE B 1 21 ? 13.856 69.158 22.527 1.00 39.04 21 ILE B N 1
ATOM 1422 C CA . ILE B 1 21 ? 12.902 68.174 23.007 1.00 39.45 21 ILE B CA 1
ATOM 1423 C C . ILE B 1 21 ? 13.538 66.795 23.110 1.00 40.04 21 ILE B C 1
ATOM 1424 O O . ILE B 1 21 ? 14.047 66.257 22.128 1.00 39.56 21 ILE B O 1
ATOM 1429 N N . THR B 1 22 ? 13.534 66.239 24.316 1.00 39.70 22 THR B N 1
ATOM 1430 C CA . THR B 1 22 ? 14.086 64.905 24.539 1.00 39.82 22 THR B CA 1
ATOM 1431 C C . THR B 1 22 ? 12.924 63.930 24.635 1.00 40.27 22 THR B C 1
ATOM 1432 O O . THR B 1 22 ? 11.964 64.174 25.375 1.00 40.21 22 THR B O 1
ATOM 1436 N N . ILE B 1 23 ? 13.011 62.844 23.863 1.00 40.38 23 ILE B N 1
ATOM 1437 C CA . ILE B 1 23 ? 11.931 61.841 23.798 1.00 40.05 23 ILE B CA 1
ATOM 1438 C C . ILE B 1 23 ? 12.532 60.538 24.318 1.00 39.65 23 ILE B C 1
ATOM 1439 O O . ILE B 1 23 ? 13.333 59.885 23.642 1.00 39.25 23 ILE B O 1
ATOM 1444 N N . SER B 1 24 ? 12.172 60.203 25.554 1.00 39.40 24 SER B N 1
ATOM 1445 C CA . SER B 1 24 ? 12.746 59.067 26.286 1.00 39.84 24 SER B CA 1
ATOM 1446 C C . SER B 1 24 ? 11.778 58.636 27.362 1.00 40.14 24 SER B C 1
ATOM 1447 O O . SER B 1 24 ? 11.558 59.374 28.335 1.00 38.82 24 SER B O 1
ATOM 1450 N N . THR B 1 25 ? 11.193 57.457 27.204 1.00 40.35 25 THR B N 1
ATOM 1451 C CA . THR B 1 25 ? 10.263 56.957 28.214 1.00 41.02 25 THR B CA 1
ATOM 1452 C C . THR B 1 25 ? 10.918 56.761 29.597 1.00 40.56 25 THR B C 1
ATOM 1453 O O . THR B 1 25 ? 10.358 57.192 30.604 1.00 40.51 25 THR B O 1
ATOM 1457 N N . SER B 1 26 ? 12.102 56.149 29.632 1.00 40.51 26 SER B N 1
ATOM 1458 C CA . SER B 1 26 ? 12.791 55.902 30.920 1.00 41.89 26 SER B CA 1
ATOM 1459 C C . SER B 1 26 ? 13.078 57.199 31.669 1.00 41.52 26 SER B C 1
ATOM 1460 O O . SER B 1 26 ? 12.817 57.301 32.872 1.00 41.54 26 SER B O 1
ATOM 1463 N N . ARG B 1 27 ? 13.595 58.203 30.958 1.00 41.75 27 ARG B N 1
ATOM 1464 C CA . ARG B 1 27 ? 13.868 59.503 31.581 1.00 41.61 27 ARG B CA 1
ATOM 1465 C C . ARG B 1 27 ? 12.586 60.234 32.001 1.00 41.90 27 ARG B C 1
ATOM 1466 O O . ARG B 1 27 ? 12.542 60.824 33.090 1.00 41.23 27 ARG B O 1
ATOM 1474 N N . TYR B 1 28 ? 11.551 60.169 31.170 1.00 42.26 28 TYR B N 1
ATOM 1475 C CA . TYR B 1 28 ? 10.260 60.770 31.526 1.00 41.92 28 TYR B CA 1
ATOM 1476 C C . TYR B 1 28 ? 9.657 60.148 32.795 1.00 41.58 28 TYR B C 1
ATOM 1477 O O . TYR B 1 28 ? 9.171 60.856 33.667 1.00 39.96 28 TYR B O 1
ATOM 1486 N N . GLU B 1 29 ? 9.748 58.833 32.923 1.00 42.15 29 GLU B N 1
ATOM 1487 C CA A GLU B 1 29 ? 9.248 58.133 34.104 0.50 42.83 29 GLU B CA 1
ATOM 1488 C CA B GLU B 1 29 ? 9.222 58.158 34.104 0.50 42.83 29 GLU B CA 1
ATOM 1489 C C . GLU B 1 29 ? 9.974 58.598 35.370 1.00 42.95 29 GLU B C 1
ATOM 1490 O O . GLU B 1 29 ? 9.362 58.755 36.431 1.00 43.04 29 GLU B O 1
ATOM 1501 N N . LYS B 1 30 ? 11.281 58.847 35.253 1.00 42.28 30 LYS B N 1
ATOM 1502 C CA . LYS B 1 30 ? 12.055 59.422 36.362 1.00 43.25 30 LYS B CA 1
ATOM 1503 C C . LYS B 1 30 ? 11.626 60.867 36.695 1.00 43.10 30 LYS B C 1
ATOM 1504 O O . LYS B 1 30 ? 11.499 61.237 37.869 1.00 42.57 30 LYS B O 1
ATOM 1510 N N . LEU B 1 31 ? 11.402 61.667 35.654 1.00 43.23 31 LEU B N 1
ATOM 1511 C CA . LEU B 1 31 ? 10.934 63.050 35.785 1.00 43.54 31 LEU B CA 1
ATOM 1512 C C . LEU B 1 31 ? 9.642 63.129 36.604 1.00 43.35 31 LEU B C 1
ATOM 1513 O O . LEU B 1 31 ? 9.518 63.978 37.488 1.00 43.17 31 LEU B O 1
ATOM 1518 N N . LEU B 1 32 ? 8.704 62.224 36.326 1.00 43.56 32 LEU B N 1
ATOM 1519 C CA . LEU B 1 32 ? 7.421 62.194 37.024 1.00 44.29 32 LEU B CA 1
ATOM 1520 C C . LEU B 1 32 ? 7.617 61.992 38.528 1.00 44.26 32 LEU B C 1
ATOM 1521 O O . LEU B 1 32 ? 6.857 62.530 39.345 1.00 44.15 32 LEU B O 1
ATOM 1526 N N . LYS B 1 33 ? 8.646 61.243 38.903 1.00 43.71 33 LYS B N 1
ATOM 1527 C CA . LYS B 1 33 ? 8.947 60.981 40.315 1.00 44.09 33 LYS B CA 1
ATOM 1528 C C . LYS B 1 33 ? 9.973 61.949 40.890 1.00 42.76 33 LYS B C 1
ATOM 1529 O O . LYS B 1 33 ? 10.402 61.800 42.046 1.00 41.62 33 LYS B O 1
ATOM 1535 N N . LYS B 1 34 ? 10.394 62.910 40.070 1.00 42.56 34 LYS B N 1
ATOM 1536 C CA . LYS B 1 34 ? 11.447 63.871 40.415 1.00 43.80 34 LYS B CA 1
ATOM 1537 C C . LYS B 1 34 ? 12.735 63.194 40.891 1.00 44.01 34 LYS B C 1
ATOM 1538 O O . LYS B 1 34 ? 13.412 63.630 41.835 1.00 45.01 34 LYS B O 1
ATOM 1544 N N . GLU B 1 35 ? 13.049 62.095 40.212 1.00 43.65 35 GLU B N 1
ATOM 1545 C CA A GLU B 1 35 ? 14.271 61.335 40.440 0.60 44.23 35 GLU B CA 1
ATOM 1546 C CA B GLU B 1 35 ? 14.278 61.353 40.450 0.40 43.43 35 GLU B CA 1
ATOM 1547 C C . GLU B 1 35 ? 15.353 61.934 39.528 1.00 43.41 35 GLU B C 1
ATOM 1548 O O . GLU B 1 35 ? 15.035 62.490 38.501 1.00 44.99 35 GLU B O 1
ATOM 1559 N N . PRO B 1 36 ? 16.639 61.840 39.903 1.00 43.79 36 PRO B N 1
ATOM 1560 C CA . PRO B 1 36 ? 17.680 62.387 39.011 1.00 43.84 36 PRO B CA 1
ATOM 1561 C C . PRO B 1 36 ? 17.735 61.731 37.623 1.00 44.06 36 PRO B C 1
ATOM 1562 O O . PRO B 1 36 ? 17.513 60.544 37.517 1.00 43.63 36 PRO B O 1
ATOM 1566 N N . ILE B 1 37 ? 18.017 62.542 36.604 1.00 44.23 37 ILE B N 1
ATOM 1567 C CA . ILE B 1 37 ? 18.040 62.172 35.171 1.00 44.74 37 ILE B CA 1
ATOM 1568 C C . ILE B 1 37 ? 19.357 62.661 34.633 1.00 44.41 37 ILE B C 1
ATOM 1569 O O . ILE B 1 37 ? 19.822 63.730 35.034 1.00 44.60 37 ILE B O 1
ATOM 1574 N N . VAL B 1 38 ? 19.984 61.856 33.781 1.00 43.50 38 VAL B N 1
ATOM 1575 C CA . VAL B 1 38 ? 21.040 62.318 32.933 1.00 43.13 38 VAL B CA 1
ATOM 1576 C C . VAL B 1 38 ? 20.479 62.241 31.517 1.00 43.02 38 VAL B C 1
ATOM 1577 O O . VAL B 1 38 ? 20.023 61.192 31.092 1.00 42.62 38 VAL B O 1
ATOM 1581 N N . ASP B 1 39 ? 20.484 63.376 30.829 1.00 42.57 39 ASP B N 1
ATOM 1582 C CA . ASP B 1 39 ? 20.010 63.488 29.453 1.00 42.39 39 ASP B CA 1
ATOM 1583 C C . ASP B 1 39 ? 21.231 63.879 28.641 1.00 42.52 39 ASP B C 1
ATOM 1584 O O . ASP B 1 39 ? 21.435 65.033 28.316 1.00 41.89 39 ASP B O 1
ATOM 1589 N N . GLU B 1 40 ? 22.062 62.907 28.320 1.00 42.14 40 GLU B N 1
ATOM 1590 C CA A GLU B 1 40 ? 23.335 63.185 27.627 0.50 42.01 40 GLU B CA 1
ATOM 1591 C CA B GLU B 1 40 ? 23.319 63.242 27.694 0.50 42.23 40 GLU B CA 1
ATOM 1592 C C . GLU B 1 40 ? 23.105 63.848 26.290 1.00 41.68 40 GLU B C 1
ATOM 1593 O O . GLU B 1 40 ? 23.799 64.798 25.931 1.00 40.33 40 GLU B O 1
ATOM 1604 N N . SER B 1 41 ? 22.129 63.331 25.521 1.00 41.09 41 SER B N 1
ATOM 1605 C CA . SER B 1 41 ? 21.910 63.829 24.171 1.00 41.93 41 SER B CA 1
ATOM 1606 C C . SER B 1 41 ? 21.336 65.238 24.152 1.00 41.64 41 SER B C 1
ATOM 1607 O O . SER B 1 41 ? 21.783 66.079 23.370 1.00 41.80 41 SER B O 1
ATOM 1610 N N . GLY B 1 42 ? 20.337 65.485 24.989 1.00 41.35 42 GLY B N 1
ATOM 1611 C CA . GLY B 1 42 ? 19.789 66.831 25.136 1.00 41.37 42 GLY B CA 1
ATOM 1612 C C . GLY B 1 42 ? 20.862 67.827 25.570 1.00 40.97 42 GLY B C 1
ATOM 1613 O O . GLY B 1 42 ? 20.896 68.956 25.070 1.00 40.97 42 GLY B O 1
ATOM 1614 N N . ASP B 1 43 ? 21.741 67.407 26.487 1.00 41.11 43 ASP B N 1
ATOM 1615 C CA . ASP B 1 43 ? 22.798 68.274 27.008 1.00 41.38 43 ASP B CA 1
ATOM 1616 C C . ASP B 1 43 ? 23.853 68.582 25.917 1.00 41.72 43 ASP B C 1
ATOM 1617 O O . ASP B 1 43 ? 24.369 69.693 25.836 1.00 40.62 43 ASP B O 1
ATOM 1622 N N . ILE B 1 44 ? 24.189 67.584 25.099 1.00 42.26 44 ILE B N 1
ATOM 1623 C CA . ILE B 1 44 ? 25.104 67.790 23.964 1.00 42.35 44 ILE B CA 1
ATOM 1624 C C . ILE B 1 44 ? 24.546 68.833 23.008 1.00 42.03 44 ILE B C 1
ATOM 1625 O O . ILE B 1 44 ? 25.289 69.713 22.546 1.00 42.17 44 ILE B O 1
ATOM 1630 N N . ILE B 1 45 ? 23.256 68.728 22.684 1.00 41.96 45 ILE B N 1
ATOM 1631 C CA . ILE B 1 45 ? 22.595 69.689 21.793 1.00 42.08 45 ILE B CA 1
ATOM 1632 C C . ILE B 1 45 ? 22.667 71.103 22.377 1.00 42.18 45 ILE B C 1
ATOM 1633 O O . ILE B 1 45 ? 23.106 72.047 21.707 1.00 42.68 45 ILE B O 1
ATOM 1638 N N . LYS B 1 46 ? 22.287 71.238 23.643 1.00 42.23 46 LYS B N 1
ATOM 1639 C CA . LYS B 1 46 ? 22.317 72.534 24.319 1.00 42.59 46 LYS B CA 1
ATOM 1640 C C . LYS B 1 46 ? 23.743 73.119 24.326 1.00 42.92 46 LYS B C 1
ATOM 1641 O O . LYS B 1 46 ? 23.946 74.279 23.983 1.00 42.31 46 LYS B O 1
ATOM 1647 N N . GLN B 1 47 ? 24.724 72.304 24.687 1.00 44.06 47 GLN B N 1
ATOM 1648 C CA . GLN B 1 47 ? 26.095 72.789 24.801 1.00 43.99 47 GLN B CA 1
ATOM 1649 C C . GLN B 1 47 ? 26.650 73.259 23.451 1.00 43.93 47 GLN B C 1
ATOM 1650 O O . GLN B 1 47 ? 27.259 74.328 23.359 1.00 43.70 47 GLN B O 1
ATOM 1656 N N . LEU B 1 48 ? 26.451 72.459 22.407 1.00 42.96 48 LEU B N 1
ATOM 1657 C CA . LEU B 1 48 ? 26.960 72.812 21.090 1.00 42.68 48 LEU B CA 1
ATOM 1658 C C . LEU B 1 48 ? 26.305 74.080 20.549 1.00 43.32 48 LEU B C 1
ATOM 1659 O O . LEU B 1 48 ? 26.963 74.904 19.929 1.00 42.94 48 LEU B O 1
ATOM 1664 N N . LEU B 1 49 ? 24.997 74.208 20.755 1.00 42.19 49 LEU B N 1
ATOM 1665 C CA . LEU B 1 49 ? 24.270 75.392 20.330 1.00 43.16 49 LEU B CA 1
ATOM 1666 C C . LEU B 1 49 ? 24.808 76.640 21.017 1.00 43.16 49 LEU B C 1
ATOM 1667 O O . LEU B 1 49 ? 25.080 77.639 20.352 1.00 43.30 49 LEU B O 1
ATOM 1672 N N . ILE B 1 50 ? 24.955 76.598 22.333 1.00 43.93 50 ILE B N 1
ATOM 1673 C CA A ILE B 1 50 ? 25.477 77.749 23.086 0.70 44.96 50 ILE B CA 1
ATOM 1674 C CA B ILE B 1 50 ? 25.458 77.771 23.058 0.30 44.74 50 ILE B CA 1
ATOM 1675 C C . ILE B 1 50 ? 26.922 78.094 22.705 1.00 45.23 50 ILE B C 1
ATOM 1676 O O . ILE B 1 50 ? 27.292 79.260 22.588 1.00 45.22 50 ILE B O 1
ATOM 1685 N N . GLU B 1 51 ? 27.749 77.079 22.489 1.00 45.80 51 GLU B N 1
ATOM 1686 C CA . GLU B 1 51 ? 29.134 77.325 22.078 1.00 47.03 51 GLU B CA 1
ATOM 1687 C C . GLU B 1 51 ? 29.218 77.993 20.715 1.00 47.19 51 GLU B C 1
ATOM 1688 O O . GLU B 1 51 ? 30.231 78.614 20.379 1.00 47.86 51 GLU B O 1
ATOM 1694 N N . ASN B 1 52 ? 28.171 77.840 19.913 1.00 46.41 52 ASN B N 1
ATOM 1695 C CA . ASN B 1 52 ? 28.118 78.437 18.594 1.00 46.71 52 ASN B CA 1
ATOM 1696 C C . ASN B 1 52 ? 27.318 79.728 18.558 1.00 46.01 52 ASN B C 1
ATOM 1697 O O . ASN B 1 52 ? 26.983 80.221 17.494 1.00 47.33 52 ASN B O 1
ATOM 1702 N N . GLY B 1 53 ? 27.037 80.291 19.726 1.00 45.67 53 GLY B N 1
ATOM 1703 C CA . GLY B 1 53 ? 26.413 81.610 19.818 1.00 45.71 53 GLY B CA 1
ATOM 1704 C C . GLY B 1 53 ? 24.896 81.649 19.731 1.00 45.28 53 GLY B C 1
ATOM 1705 O O . GLY B 1 53 ? 24.316 82.730 19.647 1.00 45.78 53 GLY B O 1
ATOM 1706 N N . HIS B 1 54 ? 24.251 80.483 19.744 1.00 44.50 54 HIS B N 1
ATOM 1707 C CA . HIS B 1 54 ? 22.796 80.394 19.659 1.00 43.54 54 HIS B CA 1
ATOM 1708 C C . HIS B 1 54 ? 22.193 80.366 21.066 1.00 43.53 54 HIS B C 1
ATOM 1709 O O . HIS B 1 54 ? 22.924 80.233 22.047 1.00 42.95 54 HIS B O 1
ATOM 1716 N N . LYS B 1 55 ? 20.875 80.524 21.163 1.00 42.99 55 LYS B N 1
ATOM 1717 C CA . LYS B 1 55 ? 20.178 80.541 22.454 1.00 43.48 55 LYS B CA 1
ATOM 1718 C C . LYS B 1 55 ? 19.224 79.356 22.575 1.00 42.87 55 LYS B C 1
ATOM 1719 O O . LYS B 1 55 ? 18.623 78.931 21.571 1.00 41.74 55 LYS B O 1
ATOM 1725 N N . ILE B 1 56 ? 19.059 78.855 23.807 1.00 42.55 56 ILE B N 1
ATOM 1726 C CA A ILE B 1 56 ? 18.065 77.824 24.099 0.50 43.19 56 ILE B CA 1
ATOM 1727 C CA B ILE B 1 56 ? 18.080 77.819 24.113 0.50 42.80 56 ILE B CA 1
ATOM 1728 C C . ILE B 1 56 ? 16.917 78.498 24.815 1.00 43.28 56 ILE B C 1
ATOM 1729 O O . ILE B 1 56 ? 17.060 78.965 25.945 1.00 42.35 56 ILE B O 1
ATOM 1738 N N . ILE B 1 57 ? 15.774 78.600 24.152 1.00 43.78 57 ILE B N 1
ATOM 1739 C CA . ILE B 1 57 ? 14.689 79.292 24.792 1.00 44.15 57 ILE B CA 1
ATOM 1740 C C . ILE B 1 57 ? 13.628 78.356 25.312 1.00 44.13 57 ILE B C 1
ATOM 1741 O O . ILE B 1 57 ? 12.716 78.787 25.986 1.00 44.30 57 ILE B O 1
ATOM 1746 N N . GLY B 1 58 ? 13.808 77.061 25.096 1.00 43.16 58 GLY B N 1
ATOM 1747 C CA . GLY B 1 58 ? 12.917 76.099 25.688 1.00 43.19 58 GLY B CA 1
ATOM 1748 C C . GLY B 1 58 ? 13.454 74.687 25.674 1.00 42.74 58 GLY B C 1
ATOM 1749 O O . GLY B 1 58 ? 14.301 74.350 24.845 1.00 41.68 58 GLY B O 1
ATOM 1750 N N . TYR B 1 59 ? 12.923 73.877 26.588 1.00 43.06 59 TYR B N 1
ATOM 1751 C CA . TYR B 1 59 ? 13.284 72.458 26.724 1.00 43.38 59 TYR B CA 1
ATOM 1752 C C . TYR B 1 59 ? 12.099 71.682 27.275 1.00 43.26 59 TYR B C 1
ATOM 1753 O O . TYR B 1 59 ? 11.413 72.162 28.178 1.00 42.55 59 TYR B O 1
ATOM 1762 N N . SER B 1 60 ? 11.862 70.488 26.759 1.00 42.24 60 SER B N 1
ATOM 1763 C CA . SER B 1 60 ? 10.884 69.581 27.348 1.00 42.75 60 SER B CA 1
ATOM 1764 C C . SER B 1 60 ? 11.348 68.133 27.178 1.00 43.06 60 SER B C 1
ATOM 1765 O O . SER B 1 60 ? 12.173 67.816 26.309 1.00 42.20 60 SER B O 1
ATOM 1768 N N . LEU B 1 61 ? 10.810 67.271 28.024 1.00 41.73 61 LEU B N 1
ATOM 1769 C CA . LEU B 1 61 ? 11.145 65.859 28.051 1.00 41.24 61 LEU B CA 1
ATOM 1770 C C . LEU B 1 61 ? 9.791 65.121 28.060 1.00 40.87 61 LEU B C 1
ATOM 1771 O O . LEU B 1 61 ? 8.939 65.392 28.918 1.00 40.08 61 LEU B O 1
ATOM 1776 N N . VAL B 1 62 ? 9.621 64.187 27.132 1.00 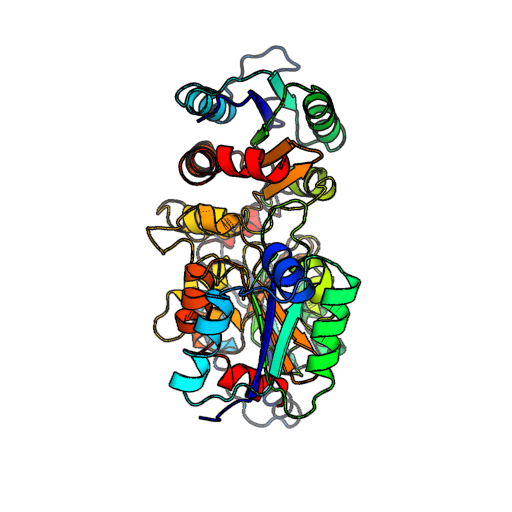40.11 62 VAL B N 1
ATOM 1777 C CA . VAL 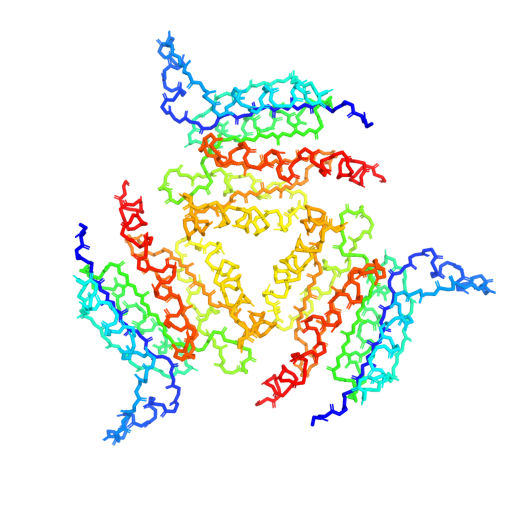B 1 62 ? 8.365 63.418 26.965 1.00 40.28 62 VAL B CA 1
ATOM 1778 C C . VAL B 1 62 ? 8.701 61.944 26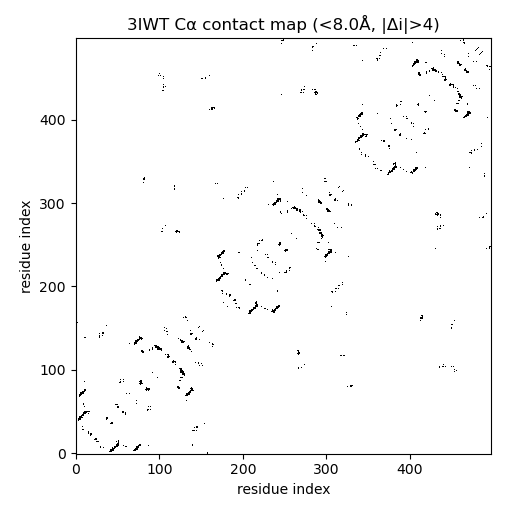.719 1.00 40.09 62 VAL B C 1
ATOM 1779 O O . VAL B 1 62 ? 9.829 61.638 26.301 1.00 39.43 62 VAL B O 1
ATOM 1783 N N . PRO B 1 63 ? 7.749 61.025 26.982 1.00 40.48 63 PRO B N 1
ATOM 1784 C CA . PRO B 1 63 ? 8.005 59.638 26.647 1.00 40.47 63 PRO B CA 1
ATOM 1785 C C . PRO B 1 63 ? 7.606 59.346 25.174 1.00 41.13 63 PRO B C 1
ATOM 1786 O O . PRO B 1 63 ? 7.210 60.281 24.457 1.00 40.87 63 PRO B O 1
ATOM 1790 N N . ASP B 1 64 ? 7.697 58.076 24.753 1.00 40.48 64 ASP B N 1
ATOM 1791 C CA . ASP B 1 64 ? 7.277 57.644 23.425 1.00 40.87 64 ASP B CA 1
ATOM 1792 C C . ASP B 1 64 ? 5.748 57.513 23.363 1.00 41.30 64 ASP B C 1
ATOM 1793 O O . ASP B 1 64 ? 5.229 56.405 23.236 1.00 42.89 64 ASP B O 1
ATOM 1798 N N . ASP B 1 65 ? 5.054 58.632 23.504 1.00 41.78 65 ASP B N 1
ATOM 1799 C CA . ASP B 1 65 ? 3.583 58.673 23.531 1.00 41.21 65 ASP B CA 1
ATOM 1800 C C . ASP B 1 65 ? 3.152 59.687 22.491 1.00 41.54 65 ASP B C 1
ATOM 1801 O O . ASP B 1 65 ? 3.634 60.815 22.528 1.00 40.62 65 ASP B O 1
ATOM 1806 N N . LYS B 1 66 ? 2.240 59.291 21.584 1.00 41.96 66 LYS B N 1
ATOM 1807 C CA . LYS B 1 66 ? 1.888 60.144 20.439 1.00 41.67 66 LYS B CA 1
ATOM 1808 C C . LYS B 1 66 ? 1.344 61.498 20.902 1.00 40.96 66 LYS B C 1
ATOM 1809 O O . LYS B 1 66 ? 1.808 62.536 20.436 1.00 40.45 66 LYS B O 1
ATOM 1815 N N . ILE B 1 67 ? 0.345 61.493 21.784 1.00 40.17 67 ILE B N 1
ATOM 1816 C CA . ILE B 1 67 ? -0.223 62.745 22.265 1.00 41.23 67 ILE B CA 1
ATOM 1817 C C . ILE B 1 67 ? 0.807 63.646 22.964 1.00 41.36 67 ILE B C 1
ATOM 1818 O O . ILE B 1 67 ? 0.827 64.854 22.736 1.00 41.00 67 ILE B O 1
ATOM 1823 N N . LYS B 1 68 ? 1.637 63.064 23.832 1.00 41.32 68 LYS B N 1
ATOM 1824 C CA . LYS B 1 68 ? 2.630 63.850 24.569 1.00 41.36 68 LYS B CA 1
ATOM 1825 C C . LYS B 1 68 ? 3.693 64.449 23.640 1.00 40.65 68 LYS B C 1
ATOM 1826 O O . LYS B 1 68 ? 4.102 65.605 23.819 1.00 39.65 68 LYS B O 1
ATOM 1832 N N . ILE B 1 69 ? 4.068 63.690 22.614 1.00 40.42 69 ILE B N 1
ATOM 1833 C CA . ILE B 1 69 ? 5.008 64.160 21.606 1.00 40.37 69 ILE B CA 1
ATOM 1834 C C . ILE B 1 69 ? 4.374 65.308 20.817 1.00 40.74 69 ILE B C 1
ATOM 1835 O O . ILE B 1 69 ? 4.983 66.367 20.661 1.00 40.83 69 ILE B O 1
ATOM 1840 N N . LEU B 1 70 ? 3.118 65.142 20.386 1.00 40.95 70 LEU B N 1
ATOM 1841 C CA . LEU B 1 70 ? 2.436 66.199 19.656 1.00 40.67 70 LEU B CA 1
ATOM 1842 C C . LEU B 1 70 ? 2.346 67.470 20.501 1.00 41.44 70 LEU B C 1
ATOM 1843 O O . LEU B 1 70 ? 2.625 68.546 20.003 1.00 41.77 70 LEU B O 1
ATOM 1848 N N . LYS B 1 71 ? 1.967 67.350 21.776 1.00 42.06 71 LYS B N 1
ATOM 1849 C CA . LYS B 1 71 ? 1.890 68.512 22.661 1.00 42.25 71 LYS B CA 1
ATOM 1850 C C . LYS B 1 71 ? 3.271 69.194 22.832 1.00 41.95 71 LYS B C 1
ATOM 1851 O O . LYS B 1 71 ? 3.374 70.416 22.833 1.00 42.67 71 LYS B O 1
ATOM 1857 N N . ALA B 1 72 ? 4.318 68.414 23.011 1.00 41.04 72 ALA B N 1
ATOM 1858 C CA . ALA B 1 72 ? 5.671 69.005 23.186 1.00 40.43 72 ALA B CA 1
ATOM 1859 C C . ALA B 1 72 ? 6.040 69.889 21.989 1.00 40.56 72 ALA B C 1
ATOM 1860 O O . ALA B 1 72 ? 6.532 71.013 22.150 1.00 39.65 72 ALA B O 1
ATOM 1862 N N . PHE B 1 73 ? 5.779 69.379 20.776 1.00 39.68 73 PHE B N 1
ATOM 1863 C CA . PHE B 1 73 ? 6.092 70.119 19.557 1.00 40.72 73 PHE B CA 1
ATOM 1864 C C . PHE B 1 73 ? 5.184 71.315 19.362 1.00 40.68 73 PHE B C 1
ATOM 1865 O O . PHE B 1 73 ? 5.652 72.366 18.954 1.00 40.86 73 PHE B O 1
ATOM 1873 N N . THR B 1 74 ? 3.884 71.173 19.644 1.00 40.48 74 THR B N 1
ATOM 1874 C CA . THR B 1 74 ? 2.961 72.285 19.451 1.00 41.52 74 THR B CA 1
ATOM 1875 C C . THR B 1 74 ? 3.205 73.396 20.488 1.00 41.65 74 THR B C 1
ATOM 1876 O O . THR B 1 74 ? 3.112 74.563 20.163 1.00 42.37 74 THR B O 1
ATOM 1880 N N . ASP B 1 75 ? 3.545 73.035 21.719 1.00 42.12 75 ASP B N 1
ATOM 1881 C CA . ASP B 1 75 ? 3.958 74.025 22.695 1.00 42.96 75 ASP B CA 1
ATOM 1882 C C . ASP B 1 75 ? 5.175 74.834 22.190 1.00 42.82 75 ASP B C 1
ATOM 1883 O O . ASP B 1 75 ? 5.184 76.064 22.294 1.00 42.87 75 ASP B O 1
ATOM 1888 N N . ALA B 1 76 ? 6.158 74.174 21.576 1.00 41.30 76 ALA B N 1
ATOM 1889 C CA . ALA B 1 76 ? 7.308 74.877 20.982 1.00 41.72 76 ALA B CA 1
ATOM 1890 C C . ALA B 1 76 ? 6.945 75.717 19.774 1.00 41.61 76 ALA B C 1
ATOM 1891 O O . ALA B 1 76 ? 7.385 76.873 19.662 1.00 42.08 76 ALA B O 1
ATOM 1893 N N . LEU B 1 77 ? 6.122 75.164 18.871 1.00 41.75 77 LEU B N 1
ATOM 1894 C CA . LEU B 1 77 ? 5.675 75.904 17.683 1.00 41.51 77 LEU B CA 1
ATOM 1895 C C . LEU B 1 77 ? 4.887 77.177 18.031 1.00 41.41 77 LEU B C 1
ATOM 1896 O O . LEU B 1 77 ? 4.887 78.145 17.269 1.00 41.48 77 LEU B O 1
ATOM 1901 N N . SER B 1 78 ? 4.221 77.156 19.183 1.00 42.54 78 SER B N 1
ATOM 1902 C CA . SER B 1 78 ? 3.407 78.254 19.665 1.00 42.85 78 SER B CA 1
ATOM 1903 C C . SER B 1 78 ? 4.206 79.437 20.217 1.00 43.49 78 SER B C 1
ATOM 1904 O O . SER B 1 78 ? 3.631 80.489 20.505 1.00 42.91 78 SER B O 1
ATOM 1907 N N . ILE B 1 79 ? 5.520 79.274 20.366 1.00 42.32 79 ILE B N 1
ATOM 1908 C CA . ILE B 1 79 ? 6.359 80.370 20.844 1.00 43.22 79 ILE B CA 1
ATOM 1909 C C . ILE B 1 79 ? 6.907 81.108 19.626 1.00 42.90 79 ILE B C 1
ATOM 1910 O O . ILE B 1 79 ? 7.754 80.571 18.893 1.00 41.61 79 ILE B O 1
ATOM 1915 N N . ASP B 1 80 ? 6.459 82.344 19.416 1.00 43.08 80 ASP B N 1
ATOM 1916 C CA A ASP B 1 80 ? 6.815 83.105 18.211 0.50 43.19 80 ASP B CA 1
ATOM 1917 C CA B ASP B 1 80 ? 6.813 83.062 18.188 0.50 43.69 80 ASP B CA 1
ATOM 1918 C C . ASP B 1 80 ? 8.321 83.216 18.040 1.00 43.51 80 ASP B C 1
ATOM 1919 O O . ASP B 1 80 ? 8.835 83.160 16.920 1.00 43.74 80 ASP B O 1
ATOM 1928 N N . GLU B 1 81 ? 9.024 83.360 19.162 1.00 43.48 81 GLU B N 1
ATOM 1929 C CA . GLU B 1 81 ? 10.485 83.567 19.164 1.00 44.08 81 GLU B CA 1
ATOM 1930 C C . GLU B 1 81 ? 11.317 82.323 18.783 1.00 43.48 81 GLU B C 1
ATOM 1931 O O . GLU B 1 81 ? 12.469 82.473 18.423 1.00 44.02 81 GLU B O 1
ATOM 1937 N N . VAL B 1 82 ? 10.736 81.122 18.821 1.00 42.39 82 VAL B N 1
ATOM 1938 C CA . VAL B 1 82 ? 11.484 79.908 18.415 1.00 41.99 82 VAL B CA 1
ATOM 1939 C C . VAL B 1 82 ? 11.765 79.926 16.917 1.00 41.81 82 VAL B C 1
ATOM 1940 O O . VAL B 1 82 ? 10.867 80.178 16.119 1.00 41.86 82 VAL B O 1
ATOM 1944 N N . ASP B 1 83 ? 13.018 79.700 16.538 1.00 41.18 83 ASP B N 1
ATOM 1945 C CA . ASP B 1 83 ? 13.394 79.577 15.133 1.00 41.56 83 ASP B CA 1
ATOM 1946 C C . ASP B 1 83 ? 13.516 78.121 14.705 1.00 41.43 83 ASP B C 1
ATOM 1947 O O . ASP B 1 83 ? 13.166 77.759 13.583 1.00 41.24 83 ASP B O 1
ATOM 1952 N N . VAL B 1 84 ? 14.067 77.296 15.588 1.00 40.91 84 VAL B N 1
ATOM 1953 C CA . VAL B 1 84 ? 14.394 75.914 15.258 1.00 40.51 84 VAL B CA 1
ATOM 1954 C C . VAL B 1 84 ? 14.042 75.024 16.461 1.00 40.19 84 VAL B C 1
ATOM 1955 O O . VAL B 1 84 ? 14.319 75.373 17.602 1.00 39.49 84 VAL B O 1
ATOM 1959 N N . ILE B 1 85 ? 13.436 73.878 16.165 1.00 39.71 85 ILE B N 1
ATOM 1960 C CA . ILE B 1 85 ? 13.168 72.837 17.143 1.00 40.17 85 ILE B CA 1
ATOM 1961 C C . ILE B 1 85 ? 14.027 71.626 16.803 1.00 39.80 85 ILE B C 1
ATOM 1962 O O . ILE B 1 85 ? 14.035 71.175 15.639 1.00 42.00 85 ILE B O 1
ATOM 1967 N N . ILE B 1 86 ? 14.756 71.117 17.800 1.00 40.09 86 ILE B N 1
ATOM 1968 C CA . ILE B 1 86 ? 15.545 69.913 17.661 1.00 40.30 86 ILE B CA 1
ATOM 1969 C C . ILE B 1 86 ? 15.099 68.911 18.718 1.00 40.76 86 ILE B C 1
ATOM 1970 O O . ILE B 1 86 ? 15.066 69.218 19.917 1.00 41.43 86 ILE B O 1
ATOM 1975 N N . SER B 1 87 ? 14.747 67.712 18.257 1.00 40.56 87 SER B N 1
ATOM 1976 C CA . SER B 1 87 ? 14.433 66.606 19.159 1.00 40.63 87 SER B CA 1
ATOM 1977 C C . SER B 1 87 ? 15.467 65.514 19.067 1.00 40.97 87 SER B C 1
ATOM 1978 O O . SER B 1 87 ? 16.130 65.337 18.032 1.00 40.86 87 SER B O 1
ATOM 1981 N N . THR B 1 88 ? 15.612 64.778 20.168 1.00 40.50 88 THR B N 1
ATOM 1982 C CA . THR B 1 88 ? 16.445 63.583 20.216 1.00 40.50 88 THR B CA 1
ATOM 1983 C C . THR B 1 88 ? 15.670 62.397 20.765 1.00 40.95 88 THR B C 1
ATOM 1984 O O . THR B 1 88 ? 15.105 62.483 21.856 1.00 40.44 88 THR B O 1
ATOM 1988 N N . GLY B 1 89 ? 15.648 61.304 20.008 1.00 40.05 89 GLY B N 1
ATOM 1989 C CA . GLY B 1 89 ? 15.048 60.076 20.455 1.00 40.57 89 GLY B CA 1
ATOM 1990 C C . GLY B 1 89 ? 13.893 59.583 19.609 1.00 40.23 89 GLY B C 1
ATOM 1991 O O . GLY B 1 89 ? 13.119 60.366 19.069 1.00 40.91 89 GLY B O 1
ATOM 1992 N N . GLY B 1 90 ? 13.784 58.265 19.528 1.00 40.72 90 GLY B N 1
ATOM 1993 C CA . GLY B 1 90 ? 12.639 57.605 18.923 1.00 41.32 90 GLY B CA 1
ATOM 1994 C C . GLY B 1 90 ? 12.584 57.598 17.416 1.00 41.30 90 GLY B C 1
ATOM 1995 O O . GLY B 1 90 ? 11.481 57.549 16.836 1.00 40.73 90 GLY B O 1
ATOM 1996 N N . THR B 1 91 ? 13.747 57.666 16.760 1.00 41.89 91 THR B N 1
ATOM 1997 C CA . THR B 1 91 ? 13.781 57.700 15.299 1.00 42.24 91 THR B CA 1
ATOM 1998 C C . THR B 1 91 ? 14.286 56.377 14.657 1.00 43.62 91 THR B C 1
ATOM 1999 O O . THR B 1 91 ? 14.643 56.362 13.473 1.00 44.59 91 THR B O 1
ATOM 2003 N N . GLY B 1 92 ? 14.340 55.286 15.424 1.00 43.20 92 GLY B N 1
ATOM 2004 C CA . GLY B 1 92 ? 14.815 53.999 14.907 1.00 43.34 92 GLY B CA 1
ATOM 2005 C C . GLY B 1 92 ? 13.671 53.000 14.738 1.00 43.38 92 GLY B C 1
ATOM 2006 O O . GLY B 1 92 ? 12.527 53.386 14.517 1.00 42.50 92 GLY B O 1
ATOM 2007 N N . TYR B 1 93 ? 14.000 51.707 14.832 1.00 43.85 93 TYR B N 1
ATOM 2008 C CA . TYR B 1 93 ? 13.069 50.639 14.533 1.00 44.55 93 TYR B CA 1
ATOM 2009 C C . TYR B 1 93 ? 12.703 49.805 15.771 1.00 45.81 93 TYR B C 1
ATOM 2010 O O . TYR B 1 93 ? 12.147 48.717 15.659 1.00 47.02 93 TYR B O 1
ATOM 2019 N N . SER B 1 94 ? 12.946 50.337 16.946 1.00 47.35 94 SER B N 1
ATOM 2020 C CA . SER B 1 94 ? 12.306 49.759 18.115 1.00 47.67 94 SER B CA 1
ATOM 2021 C C . SER B 1 94 ? 10.784 49.864 17.927 1.00 47.96 94 SER B C 1
ATOM 2022 O O . SER B 1 94 ? 10.290 50.817 17.336 1.00 46.25 94 SER B O 1
ATOM 2025 N N . PRO B 1 95 ? 10.026 48.877 18.421 1.00 49.22 95 PRO 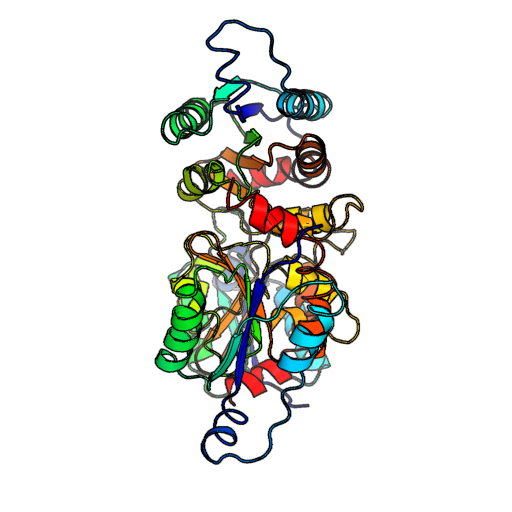B N 1
ATOM 2026 C CA . PRO B 1 95 ? 8.577 48.946 18.266 1.00 48.44 95 PRO B CA 1
ATOM 2027 C C . PRO B 1 95 ? 7.948 50.211 18.844 1.00 47.76 95 PRO B C 1
ATOM 2028 O O . PRO B 1 95 ? 6.923 50.652 18.356 1.00 49.61 95 PRO B O 1
ATOM 2032 N N . THR B 1 96 ? 8.561 50.787 19.863 1.00 46.39 96 THR B N 1
ATOM 2033 C CA . THR B 1 96 ? 8.051 51.994 20.495 1.00 45.98 96 THR B CA 1
ATOM 2034 C C . THR B 1 96 ? 8.559 53.333 19.945 1.00 45.09 96 THR B C 1
ATOM 2035 O O . THR B 1 96 ? 8.136 54.394 20.412 1.00 45.49 96 THR B O 1
ATOM 2039 N N . ASP B 1 97 ? 9.429 53.285 18.940 1.00 43.96 97 ASP B N 1
ATOM 2040 C CA . ASP B 1 97 ? 9.962 54.484 18.291 1.00 43.38 97 ASP B CA 1
ATOM 2041 C C . ASP B 1 97 ? 8.903 55.019 17.331 1.00 42.44 97 ASP B C 1
ATOM 2042 O O . ASP B 1 97 ? 8.681 54.396 16.287 1.00 43.24 97 ASP B O 1
ATOM 2047 N N . ILE B 1 98 ? 8.308 56.168 17.655 1.00 41.15 98 ILE B N 1
ATOM 2048 C CA . ILE B 1 98 ? 7.223 56.762 16.859 1.00 41.37 98 ILE B CA 1
ATOM 2049 C C . ILE B 1 98 ? 7.431 58.241 16.541 1.00 41.09 98 ILE B C 1
ATOM 2050 O O . ILE B 1 98 ? 6.500 58.905 16.071 1.00 40.99 98 ILE B O 1
ATOM 2055 N N . THR B 1 99 ? 8.640 58.771 16.767 1.00 39.77 99 THR B N 1
ATOM 2056 C CA . THR B 1 99 ? 8.837 60.217 16.652 1.00 40.43 99 THR B CA 1
ATOM 2057 C C . THR B 1 99 ? 8.589 60.729 15.218 1.00 40.67 99 THR B C 1
ATOM 2058 O O . THR B 1 99 ? 7.831 61.694 15.016 1.00 40.07 99 THR B O 1
ATOM 2062 N N . VAL B 1 100 ? 9.217 60.083 14.244 1.00 41.22 100 VAL B N 1
ATOM 2063 C CA A VAL B 1 100 ? 9.142 60.512 12.848 0.30 40.95 100 VAL B CA 1
ATOM 2064 C CA B VAL B 1 100 ? 9.126 60.537 12.835 0.70 42.06 100 VAL B CA 1
ATOM 2065 C C . VAL B 1 100 ? 7.720 60.343 12.282 1.00 42.05 100 VAL B C 1
ATOM 2066 O O . VAL B 1 100 ? 7.185 61.215 11.613 1.00 42.59 100 VAL B O 1
ATOM 2073 N N . GLU B 1 101 ? 7.119 59.208 12.567 1.00 42.31 101 GLU B N 1
ATOM 2074 C CA . GLU B 1 101 ? 5.763 58.926 12.116 1.00 43.49 101 GLU B CA 1
ATOM 2075 C C . GLU B 1 101 ? 4.790 59.979 12.646 1.00 44.45 101 GLU B C 1
ATOM 2076 O O . GLU B 1 101 ? 3.889 60.399 11.920 1.00 46.94 101 GLU B O 1
ATOM 2082 N N . THR B 1 102 ? 4.994 60.413 13.891 1.00 43.26 102 THR B N 1
ATOM 2083 C CA . THR B 1 102 ? 4.132 61.373 14.572 1.00 42.85 102 THR B CA 1
ATOM 2084 C C . THR B 1 102 ? 4.338 62.780 13.994 1.00 43.07 102 THR B C 1
ATOM 2085 O O . THR B 1 102 ? 3.361 63.431 13.602 1.00 42.33 102 THR B O 1
ATOM 2089 N N . ILE B 1 103 ? 5.584 63.245 13.920 1.00 41.15 103 ILE B N 1
ATOM 2090 C CA . ILE B 1 103 ? 5.831 64.663 13.611 1.00 42.37 103 ILE B CA 1
ATOM 2091 C C . ILE B 1 103 ? 5.911 64.966 12.116 1.00 42.25 103 ILE B C 1
ATOM 2092 O O . ILE B 1 103 ? 5.583 66.070 11.675 1.00 41.93 103 ILE B O 1
ATOM 2097 N N . ARG B 1 104 ? 6.281 64.004 11.294 1.00 44.85 104 ARG B N 1
ATOM 2098 C CA . ARG B 1 104 ? 6.159 64.259 9.825 1.00 47.30 104 ARG B CA 1
ATOM 2099 C C . ARG B 1 104 ? 4.809 64.778 9.403 1.00 49.12 104 ARG B C 1
ATOM 2100 O O . ARG B 1 104 ? 4.701 65.519 8.450 1.00 51.70 104 ARG B O 1
ATOM 2108 N N . LYS B 1 105 ? 3.771 64.402 10.127 1.00 49.77 105 LYS B N 1
ATOM 2109 C CA . LYS B 1 105 ? 2.426 64.835 9.813 1.00 49.85 105 LYS B CA 1
ATOM 2110 C C . LYS B 1 105 ? 2.145 66.308 10.146 1.00 49.80 105 LYS B C 1
ATOM 2111 O O . LYS B 1 105 ? 1.022 66.821 9.892 1.00 50.82 105 LYS B O 1
ATOM 2117 N N . LEU B 1 106 ? 3.077 66.958 10.818 1.00 47.22 106 LEU B N 1
ATOM 2118 C CA . LEU B 1 106 ? 2.969 68.364 11.104 1.00 46.42 106 LEU B CA 1
ATOM 2119 C C . LEU B 1 106 ? 3.661 69.194 9.998 1.00 46.06 106 LEU B C 1
ATOM 2120 O O . LEU B 1 106 ? 3.345 70.379 9.862 1.00 45.10 106 LEU B O 1
ATOM 2125 N N . PHE B 1 107 ? 4.612 68.615 9.243 1.00 45.69 107 PHE B N 1
ATOM 2126 C CA . PHE B 1 107 ? 5.435 69.433 8.358 1.00 44.48 107 PHE B CA 1
ATOM 2127 C C . PHE B 1 107 ? 4.605 70.123 7.281 1.00 45.46 107 PHE B C 1
ATOM 2128 O O . PHE B 1 107 ? 3.742 69.476 6.690 1.00 46.73 107 PHE B O 1
ATOM 2136 N N . ASP B 1 108 ? 4.853 71.410 7.040 1.00 43.97 108 ASP B N 1
ATOM 2137 C CA . ASP B 1 108 ? 4.393 72.085 5.808 1.00 44.58 108 ASP B CA 1
ATOM 2138 C C . ASP B 1 108 ? 5.121 71.481 4.606 1.00 43.99 108 ASP B C 1
ATOM 2139 O O . ASP B 1 108 ? 4.512 71.200 3.563 1.00 40.80 108 ASP B O 1
ATOM 2144 N N . ARG B 1 109 ? 6.450 71.331 4.744 1.00 43.45 109 ARG B N 1
ATOM 2145 C CA . ARG B 1 109 ? 7.338 70.753 3.719 1.00 44.84 109 ARG B CA 1
ATOM 2146 C C . ARG B 1 109 ? 8.368 69.906 4.439 1.00 43.43 109 ARG B C 1
ATOM 2147 O O . ARG B 1 109 ? 8.972 70.380 5.403 1.00 43.56 109 ARG B O 1
ATOM 2155 N N . GLU B 1 110 ? 8.527 68.649 4.018 1.00 42.70 110 GLU B N 1
ATOM 2156 C CA A GLU B 1 110 ? 9.612 67.827 4.539 0.70 43.19 110 GLU B CA 1
ATOM 2157 C CA B GLU B 1 110 ? 9.593 67.792 4.494 0.30 42.11 110 GLU B CA 1
ATOM 2158 C C . GLU B 1 110 ? 10.903 68.236 3.826 1.00 41.22 110 GLU B C 1
ATOM 2159 O O . GLU B 1 110 ? 10.935 68.507 2.602 1.00 39.01 110 GLU B O 1
ATOM 2170 N N . ILE B 1 111 ? 11.963 68.356 4.602 1.00 40.00 111 ILE B N 1
ATOM 2171 C CA . ILE B 1 111 ? 13.270 68.607 4.011 1.00 40.22 111 ILE B CA 1
ATOM 2172 C C . ILE B 1 111 ? 13.788 67.199 3.699 1.00 39.99 111 ILE B C 1
ATOM 2173 O O . ILE B 1 111 ? 14.473 66.545 4.517 1.00 40.32 111 ILE B O 1
ATOM 2178 N N . GLU B 1 112 ? 13.462 66.748 2.486 1.00 39.30 112 GLU B N 1
ATOM 2179 C CA . GLU B 1 112 ? 13.520 65.333 2.116 1.00 40.29 112 GLU B CA 1
ATOM 2180 C C . GLU B 1 112 ? 14.927 64.753 2.218 1.00 40.77 112 GLU B C 1
ATOM 2181 O O . GLU B 1 112 ? 15.139 63.651 2.744 1.00 41.87 112 GLU B O 1
ATOM 2187 N N . GLY B 1 113 ? 15.896 65.550 1.795 1.00 39.86 113 GLY B N 1
ATOM 2188 C CA . GLY B 1 113 ? 17.281 65.109 1.737 1.00 40.15 113 GLY B CA 1
ATOM 2189 C C . GLY B 1 113 ? 18.003 65.016 3.059 1.00 39.52 113 GLY B C 1
ATOM 2190 O O . GLY B 1 113 ? 19.110 64.449 3.116 1.00 39.55 113 GLY B O 1
ATOM 2191 N N . PHE B 1 114 ? 17.439 65.582 4.133 1.00 39.39 114 PHE B N 1
ATOM 2192 C CA . PHE B 1 114 ? 18.092 65.478 5.425 1.00 39.67 114 PHE B CA 1
ATOM 2193 C C . PHE B 1 114 ? 18.284 64.014 5.814 1.00 40.08 114 PHE B C 1
ATOM 2194 O O . PHE B 1 114 ? 19.342 63.644 6.299 1.00 38.45 114 PHE B O 1
ATOM 2202 N N . SER B 1 115 ? 17.269 63.182 5.597 1.00 39.20 115 SER B N 1
ATOM 2203 C CA A SER B 1 115 ? 17.345 61.768 5.959 0.50 39.66 115 SER B CA 1
ATOM 2204 C CA B SER B 1 115 ? 17.361 61.777 5.993 0.50 39.47 115 SER B CA 1
ATOM 2205 C C . SER B 1 115 ? 18.542 61.042 5.332 1.00 39.76 115 SER B C 1
ATOM 2206 O O . SER B 1 115 ? 19.371 60.459 6.035 1.00 39.40 115 SER B O 1
ATOM 2211 N N . ASP B 1 116 ? 18.634 61.069 4.002 1.00 39.05 116 ASP B N 1
ATOM 2212 C CA . ASP B 1 116 ? 19.703 60.359 3.321 1.00 39.33 116 ASP B CA 1
ATOM 2213 C C . ASP B 1 116 ? 21.082 60.999 3.513 1.00 39.86 116 ASP B C 1
ATOM 2214 O O . ASP B 1 116 ? 22.068 60.282 3.640 1.00 39.02 116 ASP B O 1
ATOM 2219 N N . VAL B 1 117 ? 21.145 62.331 3.591 1.00 39.76 117 VAL B N 1
ATOM 2220 C CA . VAL B 1 117 ? 22.429 62.984 3.831 1.00 38.47 117 VAL B CA 1
ATOM 2221 C C . VAL B 1 117 ? 22.910 62.664 5.265 1.00 39.01 117 VAL B C 1
ATOM 2222 O O . VAL B 1 117 ? 24.105 62.413 5.484 1.00 38.98 117 VAL B O 1
ATOM 2226 N N . PHE B 1 118 ? 21.987 62.616 6.245 1.00 39.09 118 PHE B N 1
ATOM 2227 C CA . PHE B 1 118 ? 22.396 62.203 7.588 1.00 39.12 118 PHE B CA 1
ATOM 2228 C C . PHE B 1 118 ? 22.903 60.746 7.593 1.00 39.20 118 PHE B C 1
ATOM 2229 O O . PHE B 1 118 ? 23.878 60.436 8.250 1.00 38.81 118 PHE B O 1
ATOM 2237 N N . ARG B 1 119 ? 22.249 59.871 6.827 1.00 38.73 119 ARG B N 1
ATOM 2238 C CA . ARG B 1 119 ? 22.670 58.494 6.737 1.00 38.94 119 ARG B CA 1
ATOM 2239 C C . ARG B 1 119 ? 24.016 58.348 6.013 1.00 39.85 119 ARG B C 1
ATOM 2240 O O . ARG B 1 119 ? 24.789 57.449 6.339 1.00 38.86 119 ARG B O 1
ATOM 2248 N N . LEU B 1 120 ? 24.284 59.241 5.059 1.00 40.29 120 LEU B N 1
ATOM 2249 C CA . LEU B 1 120 ? 25.570 59.287 4.358 1.00 40.95 120 LEU B CA 1
ATOM 2250 C C . LEU B 1 120 ? 26.723 59.598 5.326 1.00 41.03 120 LEU B C 1
ATOM 2251 O O . LEU B 1 120 ? 27.730 58.863 5.373 1.00 42.11 120 LEU B O 1
ATOM 2256 N N . VAL B 1 121 ? 26.579 60.658 6.113 1.00 40.80 121 VAL B N 1
ATOM 2257 C CA . VAL B 1 121 ? 27.631 61.035 7.063 1.00 41.52 121 VAL B CA 1
ATOM 2258 C C . VAL B 1 121 ? 27.762 59.978 8.187 1.00 41.01 121 VAL B C 1
ATOM 2259 O O . VAL B 1 121 ? 28.851 59.682 8.672 1.00 40.15 121 VAL B O 1
ATOM 2263 N N . SER B 1 122 ? 26.651 59.373 8.563 1.00 39.95 122 SER B N 1
ATOM 2264 C CA . SER B 1 122 ? 26.659 58.304 9.570 1.00 40.77 122 SER B CA 1
ATOM 2265 C C . SER B 1 122 ? 27.379 57.074 9.035 1.00 40.49 122 SER B C 1
ATOM 2266 O O . SER B 1 122 ? 28.253 56.530 9.703 1.00 41.54 122 SER B O 1
ATOM 2269 N N . PHE B 1 123 ? 27.063 56.673 7.806 1.00 40.41 123 PHE B N 1
ATOM 2270 C CA . PHE B 1 123 ? 27.696 55.503 7.186 1.00 40.51 123 PHE B CA 1
ATOM 2271 C C . PHE B 1 123 ? 29.210 55.660 7.122 1.00 41.07 123 PHE B C 1
ATOM 2272 O O . PHE B 1 123 ? 29.935 54.696 7.287 1.00 39.33 123 PHE B O 1
ATOM 2280 N N . ASN B 1 124 ? 29.641 56.879 6.827 1.00 41.83 124 ASN B N 1
ATOM 2281 C CA . ASN B 1 124 ? 31.051 57.238 6.764 1.00 43.30 124 ASN B CA 1
ATOM 2282 C C . ASN B 1 124 ? 31.800 57.092 8.108 1.00 43.22 124 ASN B C 1
ATOM 2283 O O . ASN B 1 124 ? 33.046 56.899 8.134 1.00 41.92 124 ASN B O 1
ATOM 2288 N N . ASP B 1 125 ? 31.094 57.172 9.231 1.00 42.71 125 ASP B N 1
ATOM 2289 C CA . ASP B 1 125 ? 31.719 56.890 10.527 1.00 43.78 125 ASP B CA 1
ATOM 2290 C C . ASP B 1 125 ? 32.029 55.412 10.680 1.00 43.17 125 ASP B C 1
ATOM 2291 O O . ASP B 1 125 ? 31.115 54.584 10.646 1.00 41.90 125 ASP B O 1
ATOM 2296 N N . PRO B 1 126 ? 33.321 55.056 10.884 1.00 44.40 126 PRO B N 1
ATOM 2297 C CA . PRO B 1 126 ? 33.647 53.618 10.933 1.00 44.96 126 PRO B CA 1
ATOM 2298 C C . PRO B 1 126 ? 33.096 52.851 12.140 1.00 45.32 126 PRO B C 1
ATOM 2299 O O . PRO B 1 126 ? 33.032 51.604 12.117 1.00 45.22 126 PRO B O 1
ATOM 2303 N N . GLU B 1 127 ? 32.665 53.584 13.158 1.00 46.59 127 GLU B N 1
ATOM 2304 C CA . GLU B 1 127 ? 31.916 52.987 14.271 1.00 47.42 127 GLU B CA 1
ATOM 2305 C C . GLU B 1 127 ? 30.452 52.735 13.949 1.00 47.28 127 GLU B C 1
ATOM 2306 O O . GLU B 1 127 ? 29.749 52.125 14.771 1.00 47.32 127 GLU B O 1
ATOM 2312 N N . VAL B 1 128 ? 29.957 53.218 12.796 1.00 46.04 128 VAL B N 1
ATOM 2313 C CA . VAL B 1 128 ? 28.524 53.140 12.502 1.00 45.14 128 VAL B CA 1
ATOM 2314 C C . VAL B 1 128 ? 28.344 52.318 11.249 1.00 44.01 128 VAL B C 1
ATOM 2315 O O . VAL B 1 128 ? 27.734 51.254 11.299 1.00 45.31 128 VAL B O 1
ATOM 2319 N N . LYS B 1 129 ? 28.896 52.778 10.135 1.00 43.32 129 LYS B N 1
ATOM 2320 C CA . LYS B 1 129 ? 28.848 52.039 8.881 1.00 44.07 129 LYS B CA 1
ATOM 2321 C C . LYS B 1 129 ? 27.396 51.621 8.569 1.00 44.11 129 LYS B C 1
ATOM 2322 O O . LYS B 1 129 ? 26.518 52.468 8.594 1.00 43.26 129 LYS B O 1
ATOM 2328 N N . ALA B 1 130 ? 27.149 50.331 8.361 1.00 44.29 130 ALA B N 1
ATOM 2329 C CA . ALA B 1 130 ? 25.849 49.833 7.931 1.00 45.55 130 ALA B CA 1
ATOM 2330 C C . ALA B 1 130 ? 24.707 50.105 8.914 1.00 46.08 130 ALA B C 1
ATOM 2331 O O . ALA B 1 130 ? 23.564 50.150 8.495 1.00 47.43 130 ALA B O 1
ATOM 2333 N N . ALA B 1 131 ? 25.024 50.309 10.195 1.00 45.89 131 ALA B N 1
ATOM 2334 C CA . ALA B 1 131 ? 24.030 50.760 11.170 1.00 45.87 131 ALA B CA 1
ATOM 2335 C C . ALA B 1 131 ? 23.306 52.027 10.692 1.00 45.82 131 ALA B C 1
ATOM 2336 O O . ALA B 1 131 ? 22.195 52.308 11.175 1.00 45.32 131 ALA B O 1
ATOM 2338 N N . ALA B 1 132 ? 23.894 52.747 9.724 1.00 44.27 132 ALA B N 1
ATOM 2339 C CA . ALA B 1 132 ? 23.273 53.965 9.179 1.00 44.23 132 ALA B CA 1
ATOM 2340 C C . ALA B 1 132 ? 21.861 53.730 8.653 1.00 43.12 132 ALA B C 1
ATOM 2341 O O . ALA B 1 132 ? 21.038 54.645 8.684 1.00 43.71 132 ALA B O 1
ATOM 2343 N N . TYR B 1 133 ? 21.555 52.541 8.148 1.00 43.18 133 TYR B N 1
ATOM 2344 C CA . TYR B 1 133 ? 20.222 52.326 7.584 1.00 42.96 133 TYR B CA 1
ATOM 2345 C C . TYR B 1 133 ? 19.153 52.038 8.597 1.00 43.23 133 TYR B C 1
ATOM 2346 O O . TYR B 1 133 ? 17.981 51.902 8.219 1.00 43.78 133 TYR B O 1
ATOM 2355 N N . LEU B 1 134 ? 19.542 51.970 9.869 1.00 43.15 134 LEU B N 1
ATOM 2356 C CA . LEU B 1 134 ? 18.616 51.757 10.972 1.00 44.27 134 LEU B CA 1
ATOM 2357 C C . LEU B 1 134 ? 18.090 53.053 11.622 1.00 43.83 134 LEU B C 1
ATOM 2358 O O . LEU B 1 134 ? 17.420 52.999 12.648 1.00 43.99 134 LEU B O 1
ATOM 2363 N N . THR B 1 135 ? 18.364 54.212 11.020 1.00 44.17 135 THR B N 1
ATOM 2364 C CA . THR B 1 135 ? 17.793 55.492 11.487 1.00 43.93 135 THR B CA 1
ATOM 2365 C C . THR B 1 135 ? 16.872 56.138 10.449 1.00 43.82 135 THR B C 1
ATOM 2366 O O . THR B 1 135 ? 17.066 55.972 9.236 1.00 43.99 135 THR B O 1
ATOM 2370 N N . LYS B 1 136 ? 15.860 56.845 10.945 1.00 43.23 136 LYS B N 1
ATOM 2371 C CA . LYS B 1 136 ? 14.936 57.630 10.148 1.00 43.37 136 LYS B CA 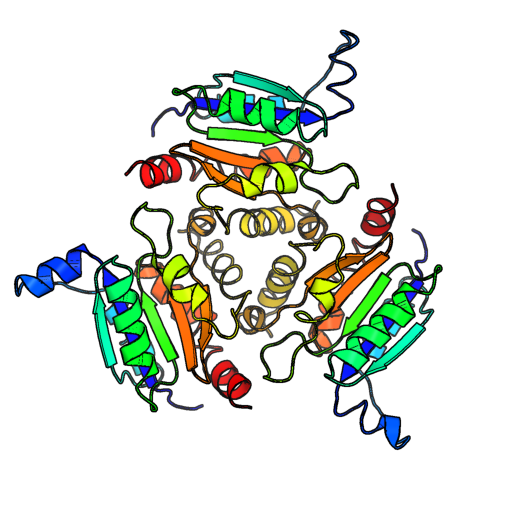1
ATOM 2372 C C . LYS B 1 136 ? 15.001 59.111 10.531 1.00 42.85 136 LYS B C 1
ATOM 2373 O O . LYS B 1 136 ? 14.023 59.830 10.309 1.00 42.36 136 LYS B O 1
ATOM 2379 N N . ALA B 1 137 ? 16.125 59.571 11.105 1.00 41.83 137 ALA B N 1
ATOM 2380 C CA . ALA B 1 137 ? 16.296 61.005 11.407 1.00 42.06 137 ALA B CA 1
ATOM 2381 C C . ALA B 1 137 ? 15.838 61.827 10.186 1.00 41.92 137 ALA B C 1
ATOM 2382 O O . ALA B 1 137 ? 16.167 61.477 9.059 1.00 41.83 137 ALA B O 1
ATOM 2384 N N . SER B 1 138 ? 15.060 62.880 10.448 1.00 41.57 138 SER B N 1
ATOM 2385 C CA . SER B 1 138 ? 14.340 63.657 9.442 1.00 41.20 138 SER B CA 1
ATOM 2386 C C . SER B 1 138 ? 14.338 65.142 9.832 1.00 41.62 138 SER B C 1
ATOM 2387 O O . SER B 1 138 ? 14.681 65.511 10.969 1.00 41.61 138 SER B O 1
ATOM 2390 N N . ALA B 1 139 ? 13.934 65.982 8.896 1.00 40.52 139 ALA B N 1
ATOM 2391 C CA . ALA B 1 139 ? 13.801 67.414 9.093 1.00 39.83 139 ALA B CA 1
ATOM 2392 C C . ALA B 1 139 ? 12.647 67.955 8.242 1.00 40.28 139 ALA B C 1
ATOM 2393 O O . ALA B 1 139 ? 12.258 67.379 7.185 1.00 40.12 139 ALA B O 1
ATOM 2395 N N . GLY B 1 140 ? 12.107 69.079 8.688 1.00 39.07 140 GLY B N 1
ATOM 2396 C CA . GLY B 1 140 ? 11.032 69.748 7.994 1.00 39.92 140 GLY B CA 1
ATOM 2397 C C . GLY B 1 140 ? 10.816 71.185 8.380 1.00 39.94 140 GLY B C 1
ATOM 2398 O O . GLY B 1 140 ? 11.504 71.712 9.249 1.00 40.37 140 GLY B O 1
ATOM 2399 N N . ILE B 1 141 ? 9.824 71.809 7.737 1.00 40.81 141 ILE B N 1
ATOM 2400 C CA . ILE B 1 141 ? 9.555 73.230 7.890 1.00 41.08 141 ILE B CA 1
ATOM 2401 C C . ILE B 1 141 ? 8.096 73.312 8.326 1.00 41.98 141 ILE B C 1
ATOM 2402 O O . ILE B 1 141 ? 7.237 72.672 7.717 1.00 40.33 141 ILE B O 1
ATOM 2407 N N . ILE B 1 142 ? 7.843 74.052 9.408 1.00 43.25 142 ILE B N 1
ATOM 2408 C CA . ILE B 1 142 ? 6.464 74.352 9.858 1.00 45.11 142 ILE B CA 1
ATOM 2409 C C . ILE B 1 142 ? 6.397 75.855 10.081 1.00 46.53 142 ILE B C 1
ATOM 2410 O O . ILE B 1 142 ? 7.070 76.394 10.944 1.00 47.48 142 ILE B O 1
ATOM 2415 N N . GLY B 1 143 ? 5.625 76.525 9.244 1.00 48.77 143 GLY B N 1
ATOM 2416 C CA . GLY B 1 143 ? 5.533 77.965 9.297 1.00 49.03 143 GLY B CA 1
ATOM 2417 C C . GLY B 1 143 ? 6.903 78.477 8.913 1.00 49.73 143 GLY B C 1
ATOM 2418 O O . GLY B 1 143 ? 7.461 78.083 7.893 1.00 53.53 143 GLY B O 1
ATOM 2419 N N . LYS B 1 144 ? 7.454 79.375 9.688 1.00 48.72 144 LYS B N 1
ATOM 2420 C CA A LYS B 1 144 ? 8.758 79.905 9.378 0.50 48.09 144 LYS B CA 1
ATOM 2421 C CA B LYS B 1 144 ? 8.775 79.871 9.348 0.50 48.26 144 LYS B CA 1
ATOM 2422 C C . LYS B 1 144 ? 9.832 79.263 10.280 1.00 47.13 144 LYS B C 1
ATOM 2423 O O . LYS B 1 144 ? 10.924 79.774 10.394 1.00 47.76 144 LYS B O 1
ATOM 2434 N N . LYS B 1 145 ? 9.504 78.119 10.882 1.00 45.31 145 LYS B N 1
ATOM 2435 C CA . LYS B 1 145 ? 10.403 77.391 11.789 1.00 45.03 145 LYS B CA 1
ATOM 2436 C C . LYS B 1 145 ? 10.920 76.096 11.162 1.00 43.69 145 LYS B C 1
ATOM 2437 O O . LYS B 1 145 ? 10.226 75.454 10.375 1.00 42.86 145 LYS B O 1
ATOM 2443 N N . ILE B 1 146 ? 12.154 75.736 11.519 1.00 42.18 146 ILE B N 1
ATOM 2444 C CA . ILE B 1 146 ? 12.780 74.501 11.070 1.00 41.64 146 ILE B CA 1
ATOM 2445 C C . ILE B 1 146 ? 12.723 73.488 12.211 1.00 41.09 146 ILE B C 1
ATOM 2446 O O . ILE B 1 146 ? 12.857 73.838 13.395 1.00 40.51 146 ILE B O 1
ATOM 2451 N N . VAL B 1 147 ? 12.532 72.236 11.845 1.00 40.61 147 VAL B N 1
ATOM 2452 C CA . VAL B 1 147 ? 12.418 71.129 12.783 1.00 40.46 147 VAL B CA 1
ATOM 2453 C C . VAL B 1 147 ? 13.377 70.016 12.376 1.00 39.95 147 VAL B C 1
ATOM 2454 O O . VAL B 1 147 ? 13.343 69.532 11.232 1.00 40.09 147 VAL B O 1
ATOM 2458 N N . TYR B 1 148 ? 14.203 69.581 13.315 1.00 40.02 148 TYR B N 1
ATOM 2459 C CA . TYR B 1 148 ? 15.118 68.443 13.093 1.00 39.89 148 TYR B CA 1
ATOM 2460 C C . TYR B 1 148 ? 14.770 67.348 14.098 1.00 39.94 148 TYR B C 1
ATOM 2461 O O . TYR B 1 148 ? 14.700 67.595 15.319 1.00 40.20 148 TYR B O 1
ATOM 2470 N N . LEU B 1 149 ? 14.529 66.150 13.602 1.00 39.37 149 LEU B N 1
ATOM 2471 C CA . LEU B 1 149 ? 14.215 64.997 14.446 1.00 39.67 149 LEU B CA 1
ATOM 2472 C C . LEU B 1 149 ? 15.408 64.064 14.428 1.00 40.49 149 LEU B C 1
ATOM 2473 O O . LEU B 1 149 ? 15.662 63.380 13.426 1.00 39.89 149 LEU B O 1
ATOM 2478 N N . LEU B 1 150 ? 16.136 64.041 15.547 1.00 39.50 150 LEU B N 1
ATOM 2479 C CA . LEU B 1 150 ? 17.393 63.335 15.648 1.00 39.83 150 LEU B CA 1
ATOM 2480 C C . LEU B 1 150 ? 17.289 62.052 16.467 1.00 39.73 150 LEU B C 1
ATOM 2481 O O . LEU B 1 150 ? 16.404 61.918 17.328 1.00 38.44 150 LEU B O 1
ATOM 2486 N N . PRO B 1 151 ? 18.259 61.139 16.257 1.00 40.76 151 PRO B N 1
ATOM 2487 C CA . PRO B 1 151 ? 18.326 59.904 17.030 1.00 40.77 151 PRO B CA 1
ATOM 2488 C C . PRO B 1 151 ? 18.574 60.139 18.521 1.00 40.82 151 PRO B C 1
ATOM 2489 O O . PRO B 1 151 ? 18.992 61.224 18.937 1.00 40.62 151 PRO B O 1
ATOM 2493 N N . GLY B 1 152 ? 18.304 59.114 19.313 1.00 42.05 152 GLY B N 1
ATOM 2494 C CA . GLY B 1 152 ? 18.597 59.116 20.745 1.00 42.70 152 GLY B CA 1
ATOM 2495 C C . GLY B 1 152 ? 20.084 59.081 21.078 1.00 43.44 152 GLY B C 1
ATOM 2496 O O . GLY B 1 152 ? 20.486 59.608 22.116 1.00 44.66 152 GLY B O 1
ATOM 2497 N N . SER B 1 153 ? 20.890 58.463 20.212 1.00 43.88 153 SER B N 1
ATOM 2498 C CA . SER B 1 153 ? 22.341 58.267 20.428 1.00 44.37 153 SER B CA 1
ATOM 2499 C C . SER B 1 153 ? 23.118 59.604 20.525 1.00 44.65 153 SER B C 1
ATOM 2500 O O . SER B 1 153 ? 23.014 60.448 19.613 1.00 43.54 153 SER B O 1
ATOM 2503 N N . PRO B 1 154 ? 23.903 59.788 21.604 1.00 44.43 154 PRO B N 1
ATOM 2504 C CA . PRO B 1 154 ? 24.703 61.002 21.778 1.00 44.38 154 PRO B CA 1
ATOM 2505 C C . PRO B 1 154 ? 25.662 61.238 20.640 1.00 43.74 154 PRO B C 1
ATOM 2506 O O . PRO B 1 154 ? 25.833 62.380 20.233 1.00 42.50 154 PRO B O 1
ATOM 2510 N N . ASP B 1 155 ? 26.286 60.174 20.126 1.00 43.25 155 ASP B N 1
ATOM 2511 C CA . ASP B 1 155 ? 27.213 60.337 19.032 1.00 44.22 155 ASP B CA 1
ATOM 2512 C C . ASP B 1 155 ? 26.496 60.782 17.749 1.00 42.43 155 ASP B C 1
ATOM 2513 O O . ASP B 1 155 ? 27.047 61.582 17.008 1.00 40.38 155 ASP B O 1
ATOM 2518 N N . ALA B 1 156 ? 25.281 60.260 17.514 1.00 41.49 156 ALA B N 1
ATOM 2519 C CA . ALA B 1 156 ? 24.463 60.639 16.360 1.00 41.69 156 ALA B CA 1
ATOM 2520 C C . ALA B 1 156 ? 24.042 62.105 16.418 1.00 41.27 156 ALA B C 1
ATOM 2521 O O . ALA B 1 156 ? 24.036 62.817 15.414 1.00 42.13 156 ALA B O 1
ATOM 2523 N N . VAL B 1 157 ? 23.692 62.571 17.601 1.00 41.13 157 VAL B N 1
ATOM 2524 C CA . VAL B 1 157 ? 23.243 63.927 17.754 1.00 41.22 157 VAL B CA 1
ATOM 2525 C C . VAL B 1 157 ? 24.407 64.915 17.539 1.00 40.87 157 VAL B C 1
ATOM 2526 O O . VAL B 1 157 ? 24.260 65.959 16.876 1.00 39.27 157 VAL B O 1
ATOM 2530 N N . LYS B 1 158 ? 25.576 64.566 18.070 1.00 41.10 158 LYS B N 1
ATOM 2531 C CA . LYS B 1 158 ? 26.784 65.369 17.882 1.00 41.20 158 LYS B CA 1
ATOM 2532 C C . LYS B 1 158 ? 27.104 65.493 16.385 1.00 41.02 158 LYS B C 1
ATOM 2533 O O . LYS B 1 158 ? 27.332 66.591 15.878 1.00 40.89 158 LYS B O 1
ATOM 2539 N N . LEU B 1 159 ? 27.091 64.375 15.680 1.00 40.23 159 LEU B N 1
ATOM 2540 C CA . LEU B 1 159 ? 27.334 64.365 14.229 1.00 40.20 159 LEU B CA 1
ATOM 2541 C C . LEU B 1 159 ? 26.358 65.257 13.459 1.00 39.65 159 LEU B C 1
ATOM 2542 O O . LEU B 1 159 ? 26.749 66.065 12.631 1.00 39.86 159 LEU B O 1
ATOM 2547 N N . ALA B 1 160 ? 25.074 65.083 13.730 1.00 39.91 160 ALA B N 1
ATOM 2548 C CA . ALA B 1 160 ? 24.027 65.888 13.085 1.00 39.92 160 ALA B CA 1
ATOM 2549 C C . ALA B 1 160 ? 24.242 67.375 13.331 1.00 38.93 160 ALA B C 1
ATOM 2550 O O . ALA B 1 160 ? 24.212 68.168 12.387 1.00 39.08 160 ALA B O 1
ATOM 2552 N N . LEU B 1 161 ? 24.462 67.758 14.576 1.00 40.40 161 LEU B N 1
ATOM 2553 C CA A LEU B 1 161 ? 24.702 69.176 14.918 0.70 41.14 161 LEU B CA 1
ATOM 2554 C CA B LEU B 1 161 ? 24.668 69.174 14.904 0.30 40.68 161 LEU B CA 1
ATOM 2555 C C . LEU B 1 161 ? 25.917 69.758 14.244 1.00 40.91 161 LEU B C 1
ATOM 2556 O O . LEU B 1 161 ? 25.841 70.804 13.608 1.00 40.98 161 LEU B O 1
ATOM 2565 N N . LYS B 1 162 ? 27.073 69.094 14.387 1.00 41.59 162 LYS B N 1
ATOM 2566 C CA . LYS B 1 162 ? 28.315 69.669 13.881 1.00 41.55 162 LYS B CA 1
ATOM 2567 C C . LYS B 1 162 ? 28.371 69.655 12.380 1.00 40.68 162 LYS B C 1
ATOM 2568 O O . LYS B 1 162 ? 28.803 70.632 11.762 1.00 40.88 162 LYS B O 1
ATOM 2574 N N . GLU B 1 163 ? 27.951 68.562 11.757 1.00 40.42 163 GLU B N 1
ATOM 2575 C CA . GLU B 1 163 ? 28.134 68.436 10.320 1.00 41.40 163 GLU B CA 1
ATOM 2576 C C . GLU B 1 163 ? 26.986 68.964 9.480 1.00 41.49 163 GLU B C 1
ATOM 2577 O O . GLU B 1 163 ? 27.234 69.433 8.372 1.00 41.74 163 GLU B O 1
ATOM 2583 N N . LEU B 1 164 ? 25.745 68.879 9.967 1.00 41.37 164 LEU B N 1
ATOM 2584 C CA . LEU B 1 164 ? 24.593 69.212 9.151 1.00 41.11 164 LEU B CA 1
ATOM 2585 C C . LEU B 1 164 ? 23.753 70.423 9.599 1.00 40.59 164 LEU B C 1
ATOM 2586 O O . LEU B 1 164 ? 23.281 71.176 8.761 1.00 39.75 164 LEU B O 1
ATOM 2591 N N . ILE B 1 165 ? 23.565 70.609 10.901 1.00 40.64 165 ILE B N 1
ATOM 2592 C CA . ILE B 1 165 ? 22.676 71.672 11.380 1.00 40.93 165 ILE B CA 1
ATOM 2593 C C . ILE B 1 165 ? 23.443 72.982 11.536 1.00 41.09 165 ILE B C 1
ATOM 2594 O O . ILE B 1 165 ? 23.072 73.984 10.915 1.00 40.19 165 ILE B O 1
ATOM 2599 N N . LEU B 1 166 ? 24.513 72.987 12.339 1.00 41.06 166 LEU B N 1
ATOM 2600 C CA . LEU B 1 166 ? 25.227 74.245 12.602 1.00 42.09 166 LEU B CA 1
ATOM 2601 C C . LEU B 1 166 ? 25.694 74.940 11.299 1.00 42.56 166 LEU B C 1
ATOM 2602 O O . LEU B 1 166 ? 25.526 76.154 11.154 1.00 42.97 166 LEU B O 1
ATOM 2607 N N . PRO B 1 167 ? 26.264 74.194 10.338 1.00 43.62 167 PRO B N 1
ATOM 2608 C CA . PRO B 1 167 ? 26.706 74.872 9.115 1.00 43.43 167 PRO B CA 1
ATOM 2609 C C . PRO B 1 167 ? 25.644 75.484 8.192 1.00 43.70 167 PRO B C 1
ATOM 2610 O O . PRO B 1 167 ? 25.957 76.413 7.441 1.00 43.62 167 PRO B O 1
ATOM 2614 N N . GLU B 1 168 ? 24.429 74.941 8.194 1.00 43.30 168 GLU B N 1
ATOM 2615 C CA . GLU B 1 168 ? 23.421 75.281 7.191 1.00 43.81 168 GLU B CA 1
ATOM 2616 C C . GLU B 1 168 ? 22.177 75.972 7.737 1.00 43.65 168 GLU B C 1
ATOM 2617 O O . GLU B 1 168 ? 21.432 76.561 6.968 1.00 43.40 168 GLU B O 1
ATOM 2623 N N . VAL B 1 169 ? 21.946 75.905 9.044 1.00 43.64 169 VAL B N 1
ATOM 2624 C CA . VAL B 1 169 ? 20.648 76.308 9.594 1.00 44.02 169 VAL B CA 1
ATOM 2625 C C . VAL B 1 169 ? 20.383 77.809 9.440 1.00 44.06 169 VAL B C 1
ATOM 2626 O O . VAL B 1 169 ? 19.254 78.210 9.202 1.00 44.21 169 VAL B O 1
ATOM 2630 N N . GLY B 1 170 ? 21.417 78.637 9.548 1.00 44.67 170 GLY B N 1
ATOM 2631 C CA . GLY B 1 170 ? 21.251 80.090 9.400 1.00 45.36 170 GLY B CA 1
ATOM 2632 C C . GLY B 1 170 ? 20.705 80.479 8.030 1.00 45.62 170 GLY B C 1
ATOM 2633 O O . GLY B 1 170 ? 19.716 81.212 7.915 1.00 46.32 170 GLY B O 1
ATOM 2634 N N . HIS B 1 171 ? 21.351 79.986 6.981 1.00 46.56 171 HIS B N 1
ATOM 2635 C CA . HIS B 1 171 ? 20.865 80.232 5.633 1.00 46.72 171 HIS B CA 1
ATOM 2636 C C . HIS B 1 171 ? 19.477 79.622 5.376 1.00 46.09 171 HIS B C 1
ATOM 2637 O O . HIS B 1 171 ? 18.629 80.216 4.693 1.00 45.50 171 HIS B O 1
ATOM 2644 N N . LEU B 1 172 ? 19.246 78.426 5.900 1.00 45.22 172 LEU B N 1
ATOM 2645 C CA . LEU B 1 172 ? 17.957 77.789 5.753 1.00 45.41 172 LEU B CA 1
ATOM 2646 C C . LEU B 1 172 ? 16.820 78.620 6.383 1.00 44.43 172 LEU B C 1
ATOM 2647 O O . LEU B 1 172 ? 15.765 78.808 5.768 1.00 44.23 172 LEU B O 1
ATOM 2652 N N . VAL B 1 173 ? 17.037 79.124 7.592 1.00 43.96 173 VAL B N 1
ATOM 2653 C CA . VAL B 1 173 ? 16.048 79.987 8.257 1.00 44.57 173 VAL B CA 1
ATOM 2654 C C . VAL B 1 173 ? 15.746 81.249 7.434 1.00 44.93 173 VAL B C 1
ATOM 2655 O O . VAL B 1 173 ? 14.572 81.654 7.290 1.00 44.69 173 VAL B O 1
ATOM 2659 N N . TYR B 1 174 ? 16.804 81.855 6.895 1.00 46.67 174 TYR B N 1
ATOM 2660 C CA . TYR B 1 174 ? 16.679 83.022 6.025 1.00 47.60 174 TYR B CA 1
ATOM 2661 C C . TYR B 1 174 ? 15.830 82.685 4.791 1.00 47.60 174 TYR B C 1
ATOM 2662 O O . TYR B 1 174 ? 14.916 83.422 4.404 1.00 48.28 174 TYR B O 1
ATOM 2671 N N . LEU B 1 175 ? 16.150 81.558 4.178 1.00 47.51 175 LEU B N 1
ATOM 2672 C CA . LEU B 1 175 ? 15.524 81.141 2.942 1.00 47.62 175 LEU B CA 1
ATOM 2673 C C . LEU B 1 175 ? 14.026 80.923 3.115 1.00 47.41 175 LEU B C 1
ATOM 2674 O O . LEU B 1 175 ? 13.209 81.436 2.343 1.00 46.79 175 LEU B O 1
ATOM 2679 N N . VAL B 1 176 ? 13.660 80.202 4.163 1.00 46.80 176 VAL B N 1
ATOM 2680 C CA A VAL B 1 176 ? 12.269 79.868 4.437 0.50 47.31 176 VAL B CA 1
ATOM 2681 C CA B VAL B 1 176 ? 12.256 79.876 4.382 0.50 46.79 176 VAL B CA 1
ATOM 2682 C C . VAL B 1 176 ? 11.437 81.120 4.748 1.00 47.28 176 VAL B C 1
ATOM 2683 O O . VAL B 1 176 ? 10.217 81.154 4.499 1.00 47.93 176 VAL B O 1
ATOM 2690 N N . ARG B 1 177 ? 12.105 82.153 5.274 1.00 46.91 177 ARG B N 1
ATOM 2691 C CA . ARG B 1 177 ? 11.460 83.421 5.630 1.00 47.74 177 ARG B CA 1
ATOM 2692 C C . ARG B 1 177 ? 11.546 84.509 4.560 1.00 47.79 177 ARG B C 1
ATOM 2693 O O . ARG B 1 177 ? 11.067 85.606 4.788 1.00 47.55 177 ARG B O 1
ATOM 2701 N N . SER B 1 178 ? 12.140 84.199 3.414 1.00 48.41 178 SER B N 1
ATOM 2702 C CA . SER B 1 178 ? 12.378 85.179 2.362 1.00 49.36 178 SER B CA 1
ATOM 2703 C C . SER B 1 178 ? 11.145 85.403 1.469 1.00 50.24 178 SER B C 1
ATOM 2704 O O . SER B 1 178 ? 10.074 84.791 1.604 1.00 50.55 178 SER B O 1
ATOM 2708 N N . PRO C 1 13 ? 26.225 35.441 18.735 1.00 69.19 13 PRO C N 1
ATOM 2709 C CA . PRO C 1 13 ? 25.352 35.823 17.619 1.00 68.27 13 PRO C CA 1
ATOM 2710 C C . PRO C 1 13 ? 24.437 34.677 17.180 1.00 67.91 13 PRO C C 1
ATOM 2711 O O . PRO C 1 13 ? 24.910 33.572 16.903 1.00 68.64 13 PRO C O 1
ATOM 2715 N N . LYS C 1 14 ? 23.139 34.942 17.135 1.00 66.71 14 LYS C N 1
ATOM 2716 C CA . LYS C 1 14 ? 22.175 33.973 16.638 1.00 65.24 14 LYS C CA 1
ATOM 2717 C C . LYS C 1 14 ? 22.516 33.473 15.225 1.00 63.51 14 LYS C C 1
ATOM 2718 O O . LYS C 1 14 ? 22.903 34.240 14.344 1.00 63.53 14 LYS C O 1
ATOM 2724 N N . SER C 1 15 ? 22.350 32.175 15.029 1.00 60.84 15 SER C N 1
ATOM 2725 C CA . SER C 1 15 ? 22.023 31.637 13.731 1.00 59.29 15 SER C CA 1
ATOM 2726 C C . SER C 1 15 ? 20.569 32.052 13.458 1.00 57.58 15 SER C C 1
ATOM 2727 O O . SER C 1 15 ? 19.684 31.842 14.293 1.00 57.01 15 SER C O 1
ATOM 2730 N N . LEU C 1 16 ? 20.329 32.654 12.302 1.00 55.54 16 LEU C N 1
ATOM 2731 C CA . LEU C 1 16 ? 18.977 33.052 11.911 1.00 54.50 16 LEU C CA 1
ATOM 2732 C C . LEU C 1 16 ? 18.533 32.171 10.757 1.00 53.20 16 LEU C C 1
ATOM 2733 O O . LEU C 1 16 ? 19.360 31.634 10.024 1.00 52.05 16 LEU C O 1
ATOM 2738 N N . ASN C 1 17 ? 17.217 32.023 10.622 1.00 52.34 17 ASN C N 1
ATOM 2739 C CA . ASN C 1 17 ? 16.607 31.263 9.537 1.00 51.93 17 ASN C CA 1
ATOM 2740 C C . ASN C 1 17 ? 16.147 32.191 8.421 1.00 51.31 17 ASN C C 1
ATOM 2741 O O . ASN C 1 17 ? 15.347 33.110 8.656 1.00 51.51 17 ASN C O 1
ATOM 2746 N N . PHE C 1 18 ? 16.642 31.925 7.214 1.00 50.70 18 PHE C N 1
ATOM 2747 C CA . PHE C 1 18 ? 16.382 32.725 6.032 1.00 50.44 18 PHE C CA 1
ATOM 2748 C C . PHE C 1 18 ? 15.569 31.931 5.015 1.00 50.93 18 PHE C C 1
ATOM 2749 O O . PHE C 1 18 ? 15.745 30.712 4.861 1.00 51.20 18 PHE C O 1
ATOM 2757 N N . TYR C 1 19 ? 14.681 32.638 4.326 1.00 50.42 19 TYR C N 1
ATOM 2758 C CA . TYR C 1 19 ? 13.982 32.106 3.175 1.00 50.40 19 TYR C CA 1
ATOM 2759 C C . TYR C 1 19 ? 14.429 32.915 1.953 1.00 50.31 19 TYR C C 1
ATOM 2760 O O . TYR C 1 19 ? 14.463 34.140 1.995 1.00 50.60 19 TYR C O 1
ATOM 2769 N N . VAL C 1 20 ? 14.759 32.227 0.867 1.00 49.72 20 VAL C N 1
ATOM 2770 C CA . VAL C 1 20 ? 15.335 32.874 -0.304 1.00 49.60 20 VAL C CA 1
ATOM 2771 C C . VAL C 1 20 ? 14.369 32.788 -1.475 1.00 48.68 20 VAL C C 1
ATOM 2772 O O . VAL C 1 20 ? 13.913 31.708 -1.820 1.00 49.65 20 VAL C O 1
ATOM 2776 N N . ILE C 1 21 ? 14.070 33.919 -2.100 1.00 47.94 21 ILE C N 1
ATOM 2777 C CA . ILE C 1 21 ? 13.133 33.952 -3.242 1.00 47.76 21 ILE C CA 1
ATOM 2778 C C . ILE C 1 21 ? 13.814 34.573 -4.472 1.00 47.67 21 ILE C C 1
ATOM 2779 O O . ILE C 1 21 ? 14.275 35.707 -4.426 1.00 47.81 21 ILE C O 1
ATOM 2784 N N . THR C 1 22 ? 13.881 33.818 -5.564 1.00 47.46 22 THR C N 1
ATOM 2785 C CA . THR C 1 22 ? 14.436 34.303 -6.825 1.00 47.16 22 THR C CA 1
ATOM 2786 C C . THR C 1 22 ? 13.278 34.694 -7.738 1.00 47.10 22 THR C C 1
ATOM 2787 O O . THR C 1 22 ? 12.353 33.917 -7.928 1.00 46.25 22 THR C O 1
ATOM 2791 N N . ILE C 1 23 ? 13.319 35.929 -8.249 1.00 47.08 23 ILE C N 1
ATOM 2792 C CA . ILE C 1 23 ? 12.271 36.459 -9.123 1.00 46.65 23 ILE C CA 1
ATOM 2793 C C . ILE C 1 23 ? 12.928 36.632 -10.481 1.00 46.83 23 ILE C C 1
ATOM 2794 O O . ILE C 1 23 ? 13.687 37.582 -10.693 1.00 46.42 23 ILE C O 1
ATOM 2799 N N . SER C 1 24 ? 12.645 35.682 -11.375 1.00 46.92 24 SER C N 1
ATOM 2800 C CA . SER C 1 24 ? 13.257 35.607 -12.709 1.00 47.29 24 SER C CA 1
ATOM 2801 C C . SER C 1 24 ? 12.340 34.866 -13.670 1.00 47.44 24 SER C C 1
ATOM 2802 O O . SER C 1 24 ? 12.149 33.644 -13.547 1.00 47.34 24 SER C O 1
ATOM 2805 N N . THR C 1 25 ? 11.777 35.606 -14.622 1.00 47.82 25 THR C N 1
ATOM 2806 C CA . THR C 1 25 ? 10.847 35.041 -15.596 1.00 48.00 25 THR C CA 1
ATOM 2807 C C . THR C 1 25 ? 11.529 33.984 -16.492 1.00 48.42 25 THR C C 1
ATOM 2808 O O . THR C 1 25 ? 10.957 32.922 -16.739 1.00 48.15 25 THR C O 1
ATOM 2812 N N . SER C 1 26 ? 12.741 34.268 -16.959 1.00 48.62 26 SER C N 1
ATOM 2813 C CA . SER C 1 26 ? 13.442 33.331 -17.833 1.00 49.14 26 SER C CA 1
ATOM 2814 C C . SER C 1 26 ? 13.699 32.002 -17.123 1.00 49.38 26 SER C C 1
ATOM 2815 O O . SER C 1 26 ? 13.460 30.948 -17.692 1.00 48.83 26 SER C O 1
ATOM 2818 N N . ARG C 1 27 ? 14.131 32.060 -15.869 1.00 49.54 27 ARG C N 1
ATOM 2819 C CA . ARG C 1 27 ? 14.425 30.850 -15.113 1.00 50.25 27 ARG C CA 1
ATOM 2820 C C . ARG C 1 27 ? 13.164 30.107 -14.717 1.00 50.56 27 ARG C C 1
ATOM 2821 O O . ARG C 1 27 ? 13.137 28.880 -14.739 1.00 50.38 27 ARG C O 1
ATOM 2829 N N . TYR C 1 28 ? 12.114 30.841 -14.365 1.00 51.27 28 TYR C N 1
ATOM 2830 C CA . TYR C 1 28 ? 10.835 30.214 -14.064 1.00 51.74 28 TYR C CA 1
ATOM 2831 C C . TYR C 1 28 ? 10.305 29.416 -15.261 1.00 52.05 28 TYR C C 1
ATOM 2832 O O . TYR C 1 28 ? 9.819 28.296 -15.098 1.00 51.94 28 TYR C O 1
ATOM 2841 N N . GLU C 1 29 ? 10.383 30.002 -16.452 1.00 52.75 29 GLU C N 1
ATOM 2842 C CA . GLU C 1 29 ? 9.897 29.338 -17.664 1.00 54.01 29 GLU C CA 1
ATOM 2843 C C . GLU C 1 29 ? 10.669 28.040 -17.951 1.00 54.58 29 GLU C C 1
ATOM 2844 O O . GLU C 1 29 ? 10.073 27.039 -18.367 1.00 54.58 29 GLU C O 1
ATOM 2850 N N . LYS C 1 30 ? 11.973 28.052 -17.679 1.00 55.65 30 LYS C N 1
ATOM 2851 C CA . LYS C 1 30 ? 12.792 26.844 -17.770 1.00 56.85 30 LYS C CA 1
ATOM 2852 C C . LYS C 1 30 ? 12.364 25.770 -16.768 1.00 57.65 30 LYS C C 1
ATOM 2853 O O . LYS C 1 30 ? 12.324 24.589 -17.108 1.00 57.52 30 LYS C O 1
ATOM 2859 N N . LEU C 1 31 ? 12.062 26.188 -15.540 1.00 58.64 31 LEU C N 1
ATOM 2860 C CA . LEU C 1 31 ? 11.563 25.288 -14.497 1.00 59.13 31 LEU C CA 1
ATOM 2861 C C . LEU C 1 31 ? 10.351 24.501 -15.021 1.00 59.62 31 LEU C C 1
ATOM 2862 O O . LEU C 1 31 ? 10.356 23.265 -15.032 1.00 59.54 31 LEU C O 1
ATOM 2867 N N . LEU C 1 32 ? 9.340 25.235 -15.484 1.00 59.88 32 LEU C N 1
ATOM 2868 C CA . LEU C 1 32 ? 8.112 24.655 -16.026 1.00 60.48 32 LEU C CA 1
ATOM 2869 C C . LEU C 1 32 ? 8.403 23.589 -17.080 1.00 60.82 32 LEU C C 1
ATOM 2870 O O . LEU C 1 32 ? 7.772 22.539 -17.085 1.00 61.01 32 LEU C O 1
ATOM 2875 N N . LYS C 1 33 ? 9.358 23.865 -17.964 1.00 61.37 33 LYS C N 1
ATOM 2876 C CA . LYS C 1 33 ? 9.766 22.908 -18.996 1.00 62.02 33 LYS C CA 1
ATOM 2877 C C . LYS C 1 33 ? 10.709 21.803 -18.491 1.00 62.14 33 LYS C C 1
ATOM 2878 O O . LYS C 1 33 ? 11.138 20.959 -19.276 1.00 62.17 33 LYS C O 1
ATOM 2884 N N . LYS C 1 34 ? 11.026 21.810 -17.197 1.00 62.29 34 LYS C N 1
ATOM 2885 C CA . LYS C 1 34 ? 11.913 20.814 -16.588 1.00 62.47 34 LYS C CA 1
ATOM 2886 C C . LYS C 1 34 ? 13.315 20.843 -17.222 1.00 62.37 34 LYS C C 1
ATOM 2887 O O . LYS C 1 34 ? 13.912 19.803 -17.479 1.00 62.21 34 LYS C O 1
ATOM 2893 N N . GLU C 1 35 ? 13.826 22.052 -17.462 1.00 62.12 35 GLU C N 1
ATOM 2894 C CA . GLU C 1 35 ? 15.173 22.263 -17.999 1.00 61.96 35 GLU C CA 1
ATOM 2895 C C . GLU C 1 35 ? 16.076 22.836 -16.899 1.00 61.55 35 GLU C C 1
ATOM 2896 O O . GLU C 1 35 ? 15.574 23.464 -15.960 1.00 61.48 35 GLU C O 1
ATOM 2902 N N . PRO C 1 36 ? 17.408 22.626 -17.011 1.00 60.96 36 PRO C N 1
ATOM 2903 C CA . PRO C 1 36 ? 18.372 23.208 -16.054 1.00 60.31 36 PRO C CA 1
ATOM 2904 C C . PRO C 1 36 ? 18.398 24.739 -16.109 1.00 59.63 36 PRO C C 1
ATOM 2905 O O . PRO C 1 36 ? 18.255 25.313 -17.192 1.00 59.52 36 PRO C O 1
ATOM 2909 N N A ILE C 1 37 ? 18.628 25.386 -14.971 0.50 59.42 37 ILE C N 1
ATOM 2910 N N B ILE C 1 37 ? 18.568 25.389 -14.954 0.50 59.38 37 ILE C N 1
ATOM 2911 C CA A ILE C 1 37 ? 18.417 26.835 -14.875 0.50 59.02 37 ILE C CA 1
ATOM 2912 C CA B ILE C 1 37 ? 18.420 26.855 -14.864 0.50 58.93 37 ILE C CA 1
ATOM 2913 C C A ILE C 1 37 ? 19.636 27.691 -14.484 0.50 58.79 37 ILE C C 1
ATOM 2914 C C B ILE C 1 37 ? 19.714 27.641 -14.570 0.50 58.74 37 ILE C C 1
ATOM 2915 O O A ILE C 1 37 ? 19.787 28.804 -15.008 0.50 59.03 37 ILE C O 1
ATOM 2916 O O B ILE C 1 37 ? 19.998 28.636 -15.249 0.50 59.05 37 ILE C O 1
ATOM 2925 N N . VAL C 1 38 ? 20.486 27.203 -13.576 1.00 57.88 38 VAL C N 1
ATOM 2926 C CA . VAL C 1 38 ? 21.533 28.060 -12.951 1.00 56.55 38 VAL C CA 1
ATOM 2927 C C . VAL C 1 38 ? 20.988 29.397 -12.372 1.00 55.48 38 VAL C C 1
ATOM 2928 O O . VAL C 1 38 ? 20.680 30.338 -13.108 1.00 54.96 38 VAL C O 1
ATOM 2932 N N . ASP C 1 39 ? 20.888 29.466 -11.049 1.00 53.81 39 ASP C N 1
ATOM 2933 C CA . ASP C 1 39 ? 20.466 30.680 -10.341 1.00 53.15 39 ASP C CA 1
ATOM 2934 C C . ASP C 1 39 ? 21.664 31.235 -9.574 1.00 52.27 39 ASP C C 1
ATOM 2935 O O . ASP C 1 39 ? 21.832 30.928 -8.405 1.00 50.96 39 ASP C O 1
ATOM 2940 N N . GLU C 1 40 ? 22.510 32.027 -10.238 1.00 52.76 40 GLU C N 1
ATOM 2941 C CA . GLU C 1 40 ? 23.751 32.487 -9.612 1.00 52.73 40 GLU C CA 1
ATOM 2942 C C . GLU C 1 40 ? 23.494 33.318 -8.352 1.00 51.88 40 GLU C C 1
ATOM 2943 O O . GLU C 1 40 ? 24.166 33.123 -7.334 1.00 51.33 40 GLU C O 1
ATOM 2949 N N . SER C 1 41 ? 22.549 34.249 -8.421 1.00 51.00 41 SER C N 1
ATOM 2950 C CA . SER C 1 41 ? 22.302 35.158 -7.303 1.00 51.35 41 SER C CA 1
ATOM 2951 C C . SER C 1 41 ? 21.714 34.452 -6.082 1.00 50.92 41 SER C C 1
ATOM 2952 O O . SER C 1 41 ? 22.123 34.722 -4.950 1.00 50.70 41 SER C O 1
ATOM 2955 N N . GLY C 1 42 ? 20.771 33.541 -6.305 1.00 50.71 42 GLY C N 1
ATOM 2956 C CA . GLY C 1 42 ? 20.217 32.753 -5.204 1.00 50.81 42 GLY C CA 1
ATOM 2957 C C . GLY C 1 42 ? 21.274 31.884 -4.556 1.00 51.24 42 GLY C C 1
ATOM 2958 O O . GLY C 1 42 ? 21.334 31.770 -3.328 1.00 51.59 42 GLY C O 1
ATOM 2959 N N . ASP C 1 43 ? 22.121 31.285 -5.394 1.00 50.82 43 ASP C N 1
ATOM 2960 C CA . ASP C 1 43 ? 23.216 30.444 -4.929 1.00 51.07 43 ASP C CA 1
ATOM 2961 C C . ASP C 1 43 ? 24.207 31.255 -4.092 1.00 51.01 43 ASP C C 1
ATOM 2962 O O . ASP C 1 43 ? 24.660 30.788 -3.049 1.00 51.22 43 ASP C O 1
ATOM 2967 N N . ILE C 1 44 ? 24.518 32.473 -4.537 1.00 50.78 44 ILE C N 1
ATOM 2968 C CA . ILE C 1 44 ? 25.390 33.368 -3.770 1.00 50.92 44 ILE C CA 1
ATOM 2969 C C . ILE C 1 44 ? 24.815 33.679 -2.383 1.00 50.41 44 ILE C C 1
ATOM 2970 O O . ILE C 1 44 ? 25.536 33.632 -1.376 1.00 50.27 44 ILE C O 1
ATOM 2975 N N . ILE C 1 45 ? 23.520 34.002 -2.337 1.00 50.14 45 ILE C N 1
ATOM 2976 C CA . ILE C 1 45 ? 22.835 34.327 -1.091 1.00 49.94 45 ILE C CA 1
ATOM 2977 C C . ILE C 1 45 ? 22.901 33.162 -0.109 1.00 49.57 45 ILE C C 1
ATOM 2978 O O . ILE C 1 45 ? 23.274 33.346 1.040 1.00 49.44 45 ILE C O 1
ATOM 2983 N N . LYS C 1 46 ? 22.506 31.980 -0.571 1.00 49.66 46 LYS C N 1
ATOM 2984 C CA . LYS C 1 46 ? 22.555 30.754 0.239 1.00 50.23 46 LYS C CA 1
ATOM 2985 C C . LYS C 1 46 ? 23.969 30.450 0.776 1.00 50.19 46 LYS C C 1
ATOM 2986 O O . LYS C 1 46 ? 24.128 30.173 1.964 1.00 50.18 46 LYS C O 1
ATOM 2992 N N . GLN C 1 47 ? 24.973 30.521 -0.099 1.00 50.36 47 GLN C N 1
ATOM 2993 C CA A GLN C 1 47 ? 26.355 30.197 0.303 0.50 50.42 47 GLN C CA 1
ATOM 2994 C CA B GLN C 1 47 ? 26.379 30.245 0.239 0.50 50.61 47 GLN C CA 1
ATOM 2995 C C . GLN C 1 47 ? 26.884 31.197 1.324 1.00 50.53 47 GLN C C 1
ATOM 2996 O O . GLN C 1 47 ? 27.521 30.795 2.297 1.00 50.42 47 GLN C O 1
ATOM 3007 N N . LEU C 1 48 ? 26.617 32.481 1.120 1.00 50.33 48 LEU C N 1
ATOM 3008 C CA . LEU C 1 48 ? 27.112 33.502 2.037 1.00 50.37 48 LEU C CA 1
ATOM 3009 C C . LEU C 1 48 ? 26.418 33.412 3.390 1.00 50.31 48 LEU C C 1
ATOM 3010 O O . LEU C 1 48 ? 27.048 33.607 4.425 1.00 50.25 48 LEU C O 1
ATOM 3015 N N . LEU C 1 49 ? 25.132 33.084 3.387 1.00 49.81 49 LEU C N 1
ATOM 3016 C CA . LEU C 1 49 ? 24.393 32.931 4.639 1.00 50.41 49 LEU C CA 1
ATOM 3017 C C . LEU C 1 49 ? 24.900 31.736 5.446 1.00 50.46 49 LEU C C 1
ATOM 3018 O O . LEU C 1 49 ? 25.216 31.860 6.624 1.00 50.82 49 LEU C O 1
ATOM 3023 N N . ILE C 1 50 ? 25.000 30.588 4.791 1.00 51.62 50 ILE C N 1
ATOM 3024 C CA . ILE C 1 50 ? 25.470 29.354 5.436 1.00 52.52 50 ILE C CA 1
ATOM 3025 C C . ILE C 1 50 ? 26.896 29.520 5.950 1.00 53.40 50 ILE C C 1
ATOM 3026 O O . ILE C 1 50 ? 27.209 29.157 7.084 1.00 54.00 50 ILE C O 1
ATOM 3031 N N . GLU C 1 51 ? 27.749 30.096 5.113 1.00 54.22 51 GLU C N 1
ATOM 3032 C CA . GLU C 1 51 ? 29.136 30.391 5.465 1.00 54.63 51 GLU C CA 1
ATOM 3033 C C . GLU C 1 51 ? 29.242 31.305 6.694 1.00 54.30 51 GLU C C 1
ATOM 3034 O O . GLU C 1 51 ? 30.229 31.267 7.409 1.00 53.51 51 GLU C O 1
ATOM 3040 N N . ASN C 1 52 ? 28.223 32.125 6.936 1.00 54.52 52 ASN C N 1
ATOM 3041 C CA . ASN C 1 52 ? 28.180 32.983 8.129 1.00 54.59 52 ASN C CA 1
ATOM 3042 C C . ASN C 1 52 ? 27.376 32.421 9.318 1.00 54.49 52 ASN C C 1
ATOM 3043 O O . ASN C 1 52 ? 27.055 33.143 10.257 1.00 55.33 52 ASN C O 1
ATOM 3048 N N . GLY C 1 53 ? 27.083 31.125 9.287 1.00 54.04 53 GLY C N 1
ATOM 3049 C CA . GLY C 1 53 ? 26.427 30.452 10.402 1.00 53.58 53 GLY C CA 1
ATOM 3050 C C . GLY C 1 53 ? 24.904 30.514 10.421 1.00 53.01 53 GLY C C 1
ATOM 3051 O O . GLY C 1 53 ? 24.295 30.132 11.412 1.00 52.59 53 GLY C O 1
ATOM 3052 N N . HIS C 1 54 ? 24.286 30.976 9.333 1.00 52.74 54 HIS C N 1
ATOM 3053 C CA . HIS C 1 54 ? 22.823 31.058 9.243 1.00 52.64 54 HIS C CA 1
ATOM 3054 C C . HIS C 1 54 ? 22.255 29.830 8.534 1.00 52.55 54 HIS C C 1
ATOM 3055 O O . HIS C 1 54 ? 23.008 29.053 7.951 1.00 53.20 54 HIS C O 1
ATOM 3062 N N . LYS C 1 55 ? 20.940 29.649 8.606 1.00 52.74 55 LYS C N 1
ATOM 3063 C CA . LYS C 1 55 ? 20.263 28.519 7.966 1.00 52.67 55 LYS C CA 1
ATOM 3064 C C . LYS C 1 55 ? 19.316 28.973 6.854 1.00 52.26 55 LYS C C 1
ATOM 3065 O O . LYS C 1 55 ? 18.674 30.019 6.957 1.00 51.41 55 LYS C O 1
ATOM 3071 N N . ILE C 1 56 ? 19.228 28.167 5.796 1.00 51.94 56 ILE C N 1
ATOM 3072 C CA . ILE C 1 56 ? 18.269 28.401 4.719 1.00 52.26 56 ILE C CA 1
ATOM 3073 C C . ILE C 1 56 ? 17.140 27.418 4.929 1.00 52.42 56 ILE C C 1
ATOM 3074 O O . ILE C 1 56 ? 17.311 26.221 4.703 1.00 52.83 56 ILE C O 1
ATOM 3079 N N . ILE C 1 57 ? 15.983 27.885 5.372 1.00 52.46 57 ILE C N 1
ATOM 3080 C CA . ILE C 1 57 ? 14.919 26.944 5.643 1.00 52.58 57 ILE C CA 1
ATOM 3081 C C . ILE C 1 57 ? 13.870 26.884 4.539 1.00 52.75 57 ILE C C 1
ATOM 3082 O O . ILE C 1 57 ? 12.941 26.094 4.632 1.00 53.59 57 ILE C O 1
ATOM 3087 N N . GLY C 1 58 ? 14.034 27.680 3.486 1.00 52.23 58 GLY C N 1
ATOM 3088 C CA . GLY C 1 58 ? 13.200 27.542 2.306 1.00 51.92 58 GLY C CA 1
ATOM 3089 C C . GLY C 1 58 ? 13.674 28.338 1.113 1.00 51.84 58 GLY C C 1
ATOM 3090 O O . GLY C 1 58 ? 14.493 29.249 1.246 1.00 51.24 58 GLY C O 1
ATOM 3091 N N . TYR C 1 59 ? 13.146 27.983 -0.056 1.00 52.20 59 TYR C N 1
ATOM 3092 C CA . TYR C 1 59 ? 13.498 28.630 -1.314 1.00 52.12 59 TYR C CA 1
ATOM 3093 C C . TYR C 1 59 ? 12.353 28.491 -2.316 1.00 52.15 59 TYR C C 1
ATOM 3094 O O . TYR C 1 59 ? 11.696 27.439 -2.385 1.00 51.87 59 TYR C O 1
ATOM 3103 N N . SER C 1 60 ? 12.110 29.549 -3.087 1.00 51.15 60 SER C N 1
ATOM 3104 C CA . SER C 1 60 ? 11.191 29.464 -4.211 1.00 51.20 60 SER C CA 1
ATOM 3105 C C . SER C 1 60 ? 11.657 30.325 -5.392 1.00 50.83 60 SER C C 1
ATOM 3106 O O . SER C 1 60 ? 12.485 31.229 -5.234 1.00 51.06 60 SER C O 1
ATOM 3109 N N . LEU C 1 61 ? 11.139 30.004 -6.574 1.00 49.85 61 LEU C N 1
ATOM 3110 C CA . LEU C 1 61 ? 11.461 30.702 -7.808 1.00 49.93 61 LEU C CA 1
ATOM 3111 C C . LEU C 1 61 ? 10.158 31.055 -8.499 1.00 49.62 61 LEU C C 1
ATOM 3112 O O . LEU C 1 61 ? 9.295 30.187 -8.697 1.00 49.55 61 LEU C O 1
ATOM 3117 N N . VAL C 1 62 ? 10.016 32.328 -8.859 1.00 48.96 62 VAL C N 1
ATOM 3118 C CA . VAL C 1 62 ? 8.788 32.849 -9.455 1.00 48.74 62 VAL C CA 1
ATOM 3119 C C . VAL C 1 62 ? 9.144 33.830 -10.586 1.00 48.54 62 VAL C C 1
ATOM 3120 O O . VAL C 1 62 ? 10.271 34.345 -10.624 1.00 46.45 62 VAL C O 1
ATOM 3124 N N . PRO C 1 63 ? 8.197 34.067 -11.525 1.00 48.14 63 PRO C N 1
ATOM 3125 C CA . PRO C 1 63 ? 8.429 35.055 -12.568 1.00 48.44 63 PRO C CA 1
ATOM 3126 C C . PRO C 1 63 ? 8.000 36.453 -12.107 1.00 48.76 63 PRO C C 1
ATOM 3127 O O . PRO C 1 63 ? 7.575 36.622 -10.961 1.00 48.79 63 PRO C O 1
ATOM 3131 N N . ASP C 1 64 ? 8.118 37.441 -12.993 1.00 48.40 64 ASP C N 1
ATOM 3132 C CA . ASP C 1 64 ? 7.650 38.790 -12.703 1.00 48.60 64 ASP C CA 1
ATOM 3133 C C . ASP C 1 64 ? 6.123 38.866 -12.820 1.00 48.42 64 ASP C C 1
ATOM 3134 O O . ASP C 1 64 ? 5.601 39.504 -13.716 1.00 49.09 64 ASP C O 1
ATOM 3139 N N . ASP C 1 65 ? 5.414 38.189 -11.924 1.00 48.24 65 ASP C N 1
ATOM 3140 C CA . ASP C 1 65 ? 3.948 38.172 -11.924 1.00 47.90 65 ASP C CA 1
ATOM 3141 C C . ASP C 1 65 ? 3.521 38.540 -10.518 1.00 47.35 65 ASP C C 1
ATOM 3142 O O . ASP C 1 65 ? 4.022 37.932 -9.564 1.00 47.03 65 ASP C O 1
ATOM 3147 N N . LYS C 1 66 ? 2.602 39.497 -10.393 1.00 46.98 66 LYS C N 1
ATOM 3148 C CA . LYS C 1 66 ? 2.238 40.061 -9.089 1.00 47.52 66 LYS C CA 1
ATOM 3149 C C . LYS C 1 66 ? 1.722 38.986 -8.154 1.00 47.13 66 LYS C C 1
ATOM 3150 O O . LYS C 1 66 ? 2.230 38.833 -7.056 1.00 46.60 66 LYS C O 1
ATOM 3156 N N . ILE C 1 67 ? 0.697 38.255 -8.595 1.00 47.30 67 ILE C N 1
ATOM 3157 C CA . ILE C 1 67 ? 0.097 37.224 -7.761 1.00 47.44 67 ILE C CA 1
ATOM 3158 C C . ILE C 1 67 ? 1.094 36.140 -7.371 1.00 47.39 67 ILE C C 1
ATOM 3159 O O . ILE C 1 67 ? 1.129 35.728 -6.205 1.00 47.84 67 ILE C O 1
ATOM 3164 N N . LYS C 1 68 ? 1.919 35.692 -8.312 1.00 47.46 68 LYS C N 1
ATOM 3165 C CA . LYS C 1 68 ? 2.942 34.679 -7.979 1.00 47.98 68 LYS C CA 1
ATOM 3166 C C . LYS C 1 68 ? 3.997 35.184 -6.999 1.00 47.57 68 LYS C C 1
ATOM 3167 O O . LYS C 1 68 ? 4.459 34.424 -6.152 1.00 46.77 68 LYS C O 1
ATOM 3173 N N . ILE C 1 69 ? 4.369 36.459 -7.120 1.00 47.55 69 ILE C N 1
ATOM 3174 C CA . ILE C 1 69 ? 5.297 37.102 -6.173 1.00 47.85 69 ILE C CA 1
ATOM 3175 C C . ILE C 1 69 ? 4.659 37.216 -4.783 1.00 47.80 69 ILE C C 1
ATOM 3176 O O . ILE C 1 69 ? 5.258 36.847 -3.777 1.00 48.14 69 ILE C O 1
ATOM 3181 N N . LEU C 1 70 ? 3.427 37.689 -4.732 1.00 48.24 70 LEU C N 1
ATOM 3182 C CA . LEU C 1 70 ? 2.697 37.758 -3.475 1.00 48.18 70 LEU C CA 1
ATOM 3183 C C . LEU C 1 70 ? 2.599 36.385 -2.802 1.00 48.93 70 LEU C C 1
ATOM 3184 O O . LEU C 1 70 ? 2.828 36.278 -1.598 1.00 49.40 70 LEU C O 1
ATOM 3189 N N . LYS C 1 71 ? 2.258 35.345 -3.569 1.00 49.53 71 LYS C N 1
ATOM 3190 C CA . LYS C 1 71 ? 2.171 33.987 -3.027 1.00 49.53 71 LYS C CA 1
ATOM 3191 C C . LYS C 1 71 ? 3.517 33.474 -2.490 1.00 49.37 71 LYS C C 1
ATOM 3192 O O . LYS C 1 71 ? 3.560 32.863 -1.432 1.00 49.32 71 LYS C O 1
ATOM 3198 N N . ALA C 1 72 ? 4.610 33.730 -3.207 1.00 48.49 72 ALA C N 1
ATOM 3199 C CA . ALA C 1 72 ? 5.939 33.338 -2.742 1.00 48.16 72 ALA C CA 1
ATOM 3200 C C . ALA C 1 72 ? 6.251 33.985 -1.388 1.00 47.72 72 ALA C C 1
ATOM 3201 O O . ALA C 1 72 ? 6.726 33.323 -0.461 1.00 46.94 72 ALA C O 1
ATOM 3203 N N . PHE C 1 73 ? 5.963 35.278 -1.263 1.00 47.62 73 PHE C N 1
ATOM 3204 C CA . PHE C 1 73 ? 6.244 35.983 -0.012 1.00 48.00 73 PHE C CA 1
ATOM 3205 C C . PHE C 1 73 ? 5.346 35.561 1.145 1.00 48.32 73 PHE C C 1
ATOM 3206 O O . PHE C 1 73 ? 5.835 35.397 2.260 1.00 47.40 73 PHE C O 1
ATOM 3214 N N . THR C 1 74 ? 4.050 35.357 0.886 1.00 48.10 74 THR C N 1
ATOM 3215 C CA . THR C 1 74 ? 3.109 34.975 1.947 1.00 48.69 74 THR C CA 1
ATOM 3216 C C . THR C 1 74 ? 3.349 33.534 2.402 1.00 48.84 74 THR C C 1
ATOM 3217 O O . THR C 1 74 ? 3.278 33.256 3.590 1.00 48.95 74 THR C O 1
ATOM 3221 N N . ASP C 1 75 ? 3.660 32.628 1.472 1.00 48.35 75 ASP C N 1
ATOM 3222 C CA . ASP C 1 75 ? 4.121 31.292 1.842 1.00 49.35 75 ASP C CA 1
ATOM 3223 C C . ASP C 1 75 ? 5.314 31.340 2.821 1.00 48.86 75 ASP C C 1
ATOM 3224 O O . ASP C 1 75 ? 5.341 30.617 3.812 1.00 49.19 75 ASP C O 1
ATOM 3229 N N . ALA C 1 76 ? 6.306 32.182 2.552 1.00 48.83 76 ALA C N 1
ATOM 3230 C CA . ALA C 1 76 ? 7.455 32.327 3.444 1.00 48.98 76 ALA C CA 1
ATOM 3231 C C . ALA C 1 76 ? 7.091 32.962 4.802 1.00 49.14 76 ALA C C 1
ATOM 3232 O O . ALA C 1 76 ? 7.585 32.537 5.867 1.00 49.44 76 ALA C O 1
ATOM 3234 N N . LEU C 1 77 ? 6.261 33.998 4.758 1.00 49.68 77 LEU C N 1
ATOM 3235 C CA . LEU C 1 77 ? 5.803 34.690 5.970 1.00 49.67 77 LEU C CA 1
ATOM 3236 C C . LEU C 1 77 ? 4.995 33.785 6.883 1.00 49.68 77 LEU C C 1
ATOM 3237 O O . LEU C 1 77 ? 5.019 33.939 8.109 1.00 48.88 77 LEU C O 1
ATOM 3242 N N . SER C 1 78 ? 4.292 32.828 6.276 1.00 50.05 78 SER C N 1
ATOM 3243 C CA . SER C 1 78 ? 3.476 31.856 7.013 1.00 50.17 78 SER C CA 1
ATOM 3244 C C . SER C 1 78 ? 4.264 30.760 7.743 1.00 50.07 78 SER C C 1
ATOM 3245 O O . SER C 1 78 ? 3.665 29.965 8.460 1.00 50.17 78 SER C O 1
ATOM 3248 N N . ILE C 1 79 ? 5.582 30.699 7.555 1.00 49.92 79 ILE C N 1
ATOM 3249 C CA . ILE C 1 79 ? 6.437 29.761 8.298 1.00 50.41 79 ILE C CA 1
ATOM 3250 C C . ILE C 1 79 ? 6.974 30.462 9.553 1.00 50.48 79 ILE C C 1
ATOM 3251 O O . ILE C 1 79 ? 7.784 31.384 9.458 1.00 49.65 79 ILE C O 1
ATOM 3256 N N . ASP C 1 80 ? 6.515 30.031 10.723 1.00 50.80 80 ASP C N 1
ATOM 3257 C CA . ASP C 1 80 ? 6.857 30.702 11.981 1.00 51.78 80 ASP C CA 1
ATOM 3258 C C . ASP C 1 80 ? 8.359 30.820 12.181 1.00 51.07 80 ASP C C 1
ATOM 3259 O O . ASP C 1 80 ? 8.839 31.842 12.658 1.00 50.85 80 ASP C O 1
ATOM 3264 N N . GLU C 1 81 ? 9.092 29.785 11.784 1.00 51.22 81 GLU C N 1
ATOM 3265 C CA . GLU C 1 81 ? 10.538 29.703 12.021 1.00 51.50 81 GLU C CA 1
ATOM 3266 C C . GLU C 1 81 ? 11.363 30.681 11.172 1.00 50.80 81 GLU C C 1
ATOM 3267 O O . GLU C 1 81 ? 12.526 30.926 11.473 1.00 50.39 81 GLU C O 1
ATOM 3273 N N . VAL C 1 82 ? 10.777 31.214 10.105 1.00 50.32 82 VAL C N 1
ATOM 3274 C CA . VAL C 1 82 ? 11.484 32.162 9.224 1.00 49.91 82 VAL C CA 1
ATOM 3275 C C . VAL C 1 82 ? 11.726 33.484 9.951 1.00 49.40 82 VAL C C 1
ATOM 3276 O O . VAL C 1 82 ? 10.797 34.074 10.494 1.00 48.73 82 VAL C O 1
ATOM 3280 N N . ASP C 1 83 ? 12.977 33.931 9.967 1.00 48.81 83 ASP C N 1
ATOM 3281 C CA . ASP C 1 83 ? 13.336 35.219 10.556 1.00 48.99 83 ASP C CA 1
ATOM 3282 C C . ASP C 1 83 ? 13.479 36.309 9.501 1.00 48.54 83 ASP C C 1
ATOM 3283 O O . ASP C 1 83 ? 13.093 37.451 9.730 1.00 47.44 83 ASP C O 1
ATOM 3288 N N . VAL C 1 84 ? 14.071 35.950 8.366 1.00 48.31 84 VAL C N 1
ATOM 3289 C CA . VAL C 1 84 ? 14.398 36.914 7.324 1.00 48.46 84 VAL C CA 1
ATOM 3290 C C . VAL C 1 84 ? 14.068 36.332 5.958 1.00 48.18 84 VAL C C 1
ATOM 3291 O O . VAL C 1 84 ? 14.374 35.164 5.677 1.00 48.30 84 VAL C O 1
ATOM 3295 N N . ILE C 1 85 ? 13.453 37.155 5.114 1.00 47.86 85 ILE C N 1
ATOM 3296 C CA . ILE C 1 85 ? 13.218 36.813 3.717 1.00 48.03 85 ILE C CA 1
ATOM 3297 C C . ILE C 1 85 ? 14.100 37.715 2.857 1.00 48.16 85 ILE C C 1
ATOM 3298 O O . ILE C 1 85 ? 14.118 38.926 3.042 1.00 48.13 85 ILE C O 1
ATOM 3303 N N . ILE C 1 86 ? 14.835 37.100 1.944 1.00 48.54 86 ILE C N 1
ATOM 3304 C CA . ILE C 1 86 ? 15.667 37.833 0.989 1.00 48.49 86 ILE C CA 1
ATOM 3305 C C . ILE C 1 86 ? 15.249 37.396 -0.411 1.00 48.41 86 ILE C C 1
ATOM 3306 O O . ILE C 1 86 ? 15.266 36.210 -0.724 1.00 48.11 86 ILE C O 1
ATOM 3311 N N . SER C 1 87 ? 14.845 38.359 -1.237 1.00 48.60 87 SER C N 1
ATOM 3312 C CA . SER C 1 87 ? 14.590 38.094 -2.658 1.00 48.25 87 SER C CA 1
ATOM 3313 C C . SER C 1 87 ? 15.641 38.722 -3.576 1.00 48.01 87 SER C C 1
ATOM 3314 O O . SER C 1 87 ? 16.286 39.708 -3.240 1.00 47.92 87 SER C O 1
ATOM 3317 N N . THR C 1 88 ? 15.789 38.140 -4.757 1.00 47.28 88 THR C N 1
ATOM 3318 C CA . THR C 1 88 ? 16.676 38.679 -5.773 1.00 47.82 88 THR C CA 1
ATOM 3319 C C . THR C 1 88 ? 15.922 38.756 -7.083 1.00 47.72 88 THR C C 1
ATOM 3320 O O . THR C 1 88 ? 15.399 37.743 -7.556 1.00 47.60 88 THR C O 1
ATOM 3324 N N . GLY C 1 89 ? 15.862 39.966 -7.635 1.00 47.52 89 GLY C N 1
ATOM 3325 C CA . GLY C 1 89 ? 15.320 40.204 -8.964 1.00 47.33 89 GLY C CA 1
ATOM 3326 C C . GLY C 1 89 ? 14.177 41.199 -8.985 1.00 47.12 89 GLY C C 1
ATOM 3327 O O . GLY C 1 89 ? 13.385 41.270 -8.045 1.00 45.76 89 GLY C O 1
ATOM 3328 N N . GLY C 1 90 ? 14.107 41.970 -10.068 1.00 46.58 90 GLY C N 1
ATOM 3329 C CA . GLY C 1 90 ? 12.949 42.787 -10.367 1.00 47.69 90 GLY C CA 1
ATOM 3330 C C . GLY C 1 90 ? 12.861 44.114 -9.648 1.00 47.31 90 GLY C C 1
ATOM 3331 O O . GLY C 1 90 ? 11.766 44.620 -9.467 1.00 48.11 90 GLY C O 1
ATOM 3332 N N . THR C 1 91 ? 14.009 44.685 -9.265 1.00 47.66 91 THR C N 1
ATOM 3333 C CA . THR C 1 91 ? 14.017 45.945 -8.503 1.00 48.14 91 THR C CA 1
ATOM 3334 C C . THR C 1 91 ? 14.523 47.166 -9.313 1.00 49.41 91 THR C C 1
ATOM 3335 O O . THR C 1 91 ? 14.824 48.223 -8.732 1.00 51.18 91 THR C O 1
ATOM 3339 N N . GLY C 1 92 ? 14.645 47.014 -10.632 1.00 48.48 92 GLY C N 1
ATOM 3340 C CA . GLY C 1 92 ? 15.051 48.103 -11.520 1.00 48.09 92 GLY C CA 1
ATOM 3341 C C . GLY C 1 92 ? 13.916 48.741 -12.301 1.00 47.72 92 GLY C C 1
ATOM 3342 O O . GLY C 1 92 ? 12.751 48.735 -11.867 1.00 47.33 92 GLY C O 1
ATOM 3343 N N . TYR C 1 93 ? 14.255 49.309 -13.457 1.00 47.72 93 TYR C N 1
ATOM 3344 C CA . TYR C 1 93 ? 13.309 50.121 -14.241 1.00 48.04 93 TYR C CA 1
ATOM 3345 C C . TYR C 1 93 ? 12.935 49.491 -15.590 1.00 48.71 93 TYR C C 1
ATOM 3346 O O . TYR C 1 93 ? 12.382 50.142 -16.455 1.00 48.62 93 TYR C O 1
ATOM 3355 N N . SER C 1 94 ? 13.226 48.213 -15.747 1.00 49.95 94 SER C N 1
ATOM 3356 C CA . SER C 1 94 ? 12.606 47.435 -16.804 1.00 50.00 94 SER C CA 1
ATOM 3357 C C . SER C 1 94 ? 11.096 47.493 -16.637 1.00 50.21 94 SER C C 1
ATOM 3358 O O . SER C 1 94 ? 10.600 47.487 -15.511 1.00 49.04 94 SER C O 1
ATOM 3361 N N . PRO C 1 95 ? 10.349 47.564 -17.753 1.00 50.44 95 PRO C N 1
ATOM 3362 C CA . PRO C 1 95 ? 8.905 47.621 -17.611 1.00 50.79 95 PRO C CA 1
ATOM 3363 C C . PRO C 1 95 ? 8.305 46.441 -16.841 1.00 50.77 95 PRO C C 1
ATOM 3364 O O . PRO C 1 95 ? 7.250 46.595 -16.262 1.00 51.40 95 PRO C O 1
ATOM 3368 N N . THR C 1 96 ? 9.001 45.305 -16.788 1.00 50.31 96 THR C N 1
ATOM 3369 C CA . THR C 1 96 ? 8.484 44.116 -16.116 1.00 49.92 96 THR C CA 1
ATOM 3370 C C . THR C 1 96 ? 8.943 43.971 -14.657 1.00 49.46 96 THR C C 1
ATOM 3371 O O . THR C 1 96 ? 8.500 43.058 -13.964 1.00 49.22 96 THR C O 1
ATOM 3375 N N . ASP C 1 97 ? 9.815 44.868 -14.196 1.00 48.36 97 ASP C N 1
ATOM 3376 C CA . ASP C 1 97 ? 10.325 44.850 -12.813 1.00 48.26 97 ASP C CA 1
ATOM 3377 C C . ASP C 1 97 ? 9.228 45.391 -11.896 1.00 47.95 97 ASP C C 1
ATOM 3378 O O . ASP C 1 97 ? 8.932 46.585 -11.942 1.00 48.06 97 ASP C O 1
ATOM 3383 N N . ILE C 1 98 ? 8.627 44.515 -11.089 1.00 47.68 98 ILE C N 1
ATOM 3384 C CA . ILE C 1 98 ? 7.484 44.884 -10.224 1.00 46.52 98 ILE C CA 1
ATOM 3385 C C . ILE C 1 98 ? 7.653 44.460 -8.750 1.00 46.58 98 ILE C C 1
ATOM 3386 O O . ILE C 1 98 ? 6.715 44.575 -7.931 1.00 45.26 98 ILE C O 1
ATOM 3391 N N . THR C 1 99 ? 8.848 44.024 -8.378 1.00 46.26 99 THR C N 1
ATOM 3392 C CA . THR C 1 99 ? 9.042 43.431 -7.055 1.00 46.68 99 THR C CA 1
ATOM 3393 C C . THR C 1 99 ? 8.777 44.439 -5.934 1.00 46.49 99 THR C C 1
ATOM 3394 O O . THR C 1 99 ? 8.032 44.165 -4.995 1.00 47.39 99 THR C O 1
ATOM 3398 N N . VAL C 1 100 ? 9.357 45.626 -6.067 1.00 47.06 100 VAL C N 1
ATOM 3399 C CA . VAL C 1 100 ? 9.303 46.631 -5.010 1.00 47.96 100 VAL C CA 1
ATOM 3400 C C . VAL C 1 100 ? 7.886 47.178 -4.895 1.00 48.19 100 VAL C C 1
ATOM 3401 O O . VAL C 1 100 ? 7.355 47.309 -3.806 1.00 47.35 100 VAL C O 1
ATOM 3405 N N . GLU C 1 101 ? 7.280 47.443 -6.035 1.00 48.28 101 GLU C N 1
ATOM 3406 C CA . GLU C 1 101 ? 5.937 47.980 -6.077 1.00 49.44 101 GLU C CA 1
ATOM 3407 C C . GLU C 1 101 ? 4.962 46.968 -5.480 1.00 49.09 101 GLU C C 1
ATOM 3408 O O . GLU C 1 101 ? 4.010 47.340 -4.824 1.00 52.30 101 GLU C O 1
ATOM 3414 N N . THR C 1 102 ? 5.208 45.686 -5.692 1.00 48.46 102 THR C N 1
ATOM 3415 C CA . THR C 1 102 ? 4.360 44.629 -5.150 1.00 48.43 102 THR C CA 1
ATOM 3416 C C . THR C 1 102 ? 4.513 44.442 -3.632 1.00 47.86 102 THR C C 1
ATOM 3417 O O . THR C 1 102 ? 3.516 44.429 -2.917 1.00 47.97 102 THR C O 1
ATOM 3421 N N . ILE C 1 103 ? 5.735 44.287 -3.141 1.00 46.95 103 ILE C N 1
ATOM 3422 C CA . ILE C 1 103 ? 5.973 43.857 -1.759 1.00 48.70 103 ILE C CA 1
ATOM 3423 C C . ILE C 1 103 ? 6.059 45.007 -0.764 1.00 49.12 103 ILE C C 1
ATOM 3424 O O . ILE C 1 103 ? 5.695 44.874 0.408 1.00 47.38 103 ILE C O 1
ATOM 3429 N N . ARG C 1 104 ? 6.467 46.166 -1.252 1.00 52.80 104 ARG C N 1
ATOM 3430 C CA . ARG C 1 104 ? 6.671 47.318 -0.377 1.00 55.28 104 ARG C CA 1
ATOM 3431 C C . ARG C 1 104 ? 5.359 47.706 0.274 1.00 57.70 104 ARG C C 1
ATOM 3432 O O . ARG C 1 104 ? 5.353 48.139 1.439 1.00 60.78 104 ARG C O 1
ATOM 3440 N N . LYS C 1 105 ? 4.233 47.406 -0.403 1.00 57.98 105 LYS C N 1
ATOM 3441 C CA . LYS C 1 105 ? 2.896 47.593 0.124 1.00 57.78 105 LYS C CA 1
ATOM 3442 C C . LYS C 1 105 ? 2.618 46.813 1.397 1.00 57.88 105 LYS C C 1
ATOM 3443 O O . LYS C 1 105 ? 1.876 47.339 2.253 1.00 59.09 105 LYS C O 1
ATOM 3449 N N . LEU C 1 106 ? 3.149 45.578 1.471 1.00 55.61 106 LEU C N 1
ATOM 3450 C CA . LEU C 1 106 ? 2.952 44.630 2.566 1.00 54.06 106 LEU C CA 1
ATOM 3451 C C . LEU C 1 106 ? 3.695 44.996 3.862 1.00 52.51 106 LEU C C 1
ATOM 3452 O O . LEU C 1 106 ? 3.365 44.483 4.940 1.00 50.91 106 LEU C O 1
ATOM 3457 N N . PHE C 1 107 ? 4.725 45.830 3.762 1.00 51.62 107 PHE C N 1
ATOM 3458 C CA . PHE C 1 107 ? 5.503 46.205 4.944 1.00 50.93 107 PHE C CA 1
ATOM 3459 C C . PHE C 1 107 ? 4.629 46.803 6.052 1.00 50.61 107 PHE C C 1
ATOM 3460 O O . PHE C 1 107 ? 3.804 47.663 5.780 1.00 51.38 107 PHE C O 1
ATOM 3468 N N . ASP C 1 108 ? 4.780 46.322 7.287 1.00 49.85 108 ASP C N 1
ATOM 3469 C CA . ASP C 1 108 ? 4.276 47.048 8.466 1.00 49.96 108 ASP C CA 1
ATOM 3470 C C . ASP C 1 108 ? 5.009 48.392 8.572 1.00 49.47 108 ASP C C 1
ATOM 3471 O O . ASP C 1 108 ? 4.398 49.424 8.793 1.00 47.99 108 ASP C O 1
ATOM 3476 N N . ARG C 1 109 ? 6.345 48.324 8.412 1.00 49.16 109 ARG C N 1
ATOM 3477 C CA A ARG C 1 109 ? 7.221 49.495 8.421 0.70 49.83 109 ARG C CA 1
ATOM 3478 C CA B ARG C 1 109 ? 7.248 49.477 8.438 0.30 48.85 109 ARG C CA 1
ATOM 3479 C C . ARG C 1 109 ? 8.297 49.297 7.341 1.00 48.54 109 ARG C C 1
ATOM 3480 O O . ARG C 1 109 ? 8.905 48.237 7.262 1.00 47.29 109 ARG C O 1
ATOM 3495 N N . GLU C 1 110 ? 8.499 50.313 6.502 1.00 48.43 110 GLU C N 1
ATOM 3496 C CA . GLU C 1 110 ? 9.600 50.287 5.545 1.00 49.17 110 GLU C CA 1
ATOM 3497 C C . GLU C 1 110 ? 10.874 50.678 6.291 1.00 46.55 110 GLU C C 1
ATOM 3498 O O . GLU C 1 110 ? 10.889 51.609 7.119 1.00 43.76 110 GLU C O 1
ATOM 3504 N N . ILE C 1 111 ? 11.940 49.949 6.030 1.00 46.17 111 ILE C N 1
ATOM 3505 C CA . ILE C 1 111 ? 13.241 50.344 6.561 1.00 45.62 111 ILE C CA 1
ATOM 3506 C C . ILE C 1 111 ? 13.782 51.322 5.527 1.00 45.17 111 ILE C C 1
ATOM 3507 O O . ILE C 1 111 ? 14.473 50.950 4.553 1.00 45.21 111 ILE C O 1
ATOM 3512 N N . GLU C 1 112 ? 13.457 52.586 5.761 1.00 45.15 112 GLU C N 1
ATOM 3513 C CA . GLU C 1 112 ? 13.526 53.614 4.721 1.00 46.03 112 GLU C CA 1
ATOM 3514 C C . GLU C 1 112 ? 14.939 53.826 4.161 1.00 45.79 112 GLU C C 1
ATOM 3515 O O . GLU C 1 112 ? 15.146 53.982 2.960 1.00 46.48 112 GLU C O 1
ATOM 3521 N N . GLY C 1 113 ? 15.898 53.788 5.046 1.00 44.26 113 GLY C N 1
ATOM 3522 C CA . GLY C 1 113 ? 17.283 54.089 4.708 1.00 44.59 113 GLY C CA 1
ATOM 3523 C C . GLY C 1 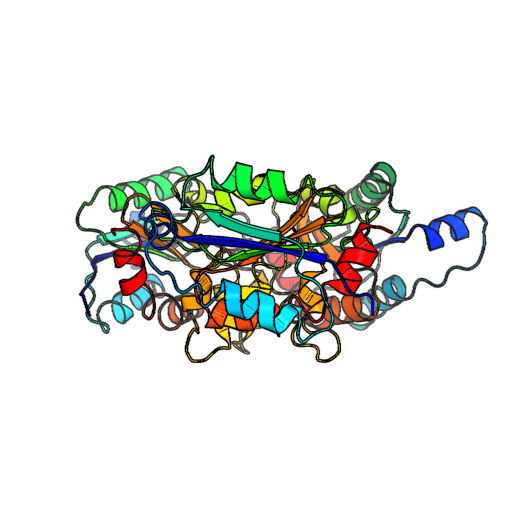113 ? 18.029 52.970 4.033 1.00 44.07 113 GLY C C 1
ATOM 3524 O O . GLY C 1 113 ? 19.137 53.182 3.554 1.00 43.71 113 GLY C O 1
ATOM 3525 N N . PHE C 1 114 ? 17.465 51.761 3.980 1.00 44.25 114 PHE C N 1
ATOM 3526 C CA . PHE C 1 114 ? 18.156 50.675 3.270 1.00 44.08 114 PHE C CA 1
ATOM 3527 C C . PHE C 1 114 ? 18.373 51.054 1.787 1.00 44.37 114 PHE C C 1
ATOM 3528 O O . PHE C 1 114 ? 19.427 50.805 1.231 1.00 43.95 114 PHE C O 1
ATOM 3536 N N . SER C 1 115 ? 17.362 51.665 1.170 1.00 44.28 115 SER C N 1
ATOM 3537 C CA A SER C 1 115 ? 17.429 52.044 -0.234 0.70 44.49 115 SER C CA 1
ATOM 3538 C CA B SER C 1 115 ? 17.418 52.042 -0.243 0.30 43.49 115 SER C CA 1
ATOM 3539 C C . SER C 1 115 ? 18.596 52.969 -0.557 1.00 43.69 115 SER C C 1
ATOM 3540 O O . SER C 1 115 ? 19.420 52.660 -1.432 1.00 43.47 115 SER C O 1
ATOM 3545 N N . ASP C 1 116 ? 18.699 54.079 0.161 1.00 42.95 116 ASP C N 1
ATOM 3546 C CA . ASP C 1 116 ? 19.742 55.044 -0.126 1.00 43.21 116 ASP C CA 1
ATOM 3547 C C . ASP C 1 116 ? 21.129 54.575 0.343 1.00 43.09 116 ASP C C 1
ATOM 3548 O O . ASP C 1 116 ? 22.105 54.803 -0.336 1.00 42.53 116 ASP C O 1
ATOM 3553 N N . VAL C 1 117 ? 21.208 53.864 1.463 1.00 43.25 117 VAL C N 1
ATOM 3554 C CA . VAL C 1 117 ? 22.505 53.361 1.909 1.00 42.71 117 VAL C CA 1
ATOM 3555 C C . VAL C 1 117 ? 23.006 52.274 0.932 1.00 43.07 117 VAL C C 1
ATOM 3556 O O . VAL C 1 117 ? 24.193 52.206 0.647 1.00 43.20 117 VAL C O 1
ATOM 3560 N N . PHE C 1 118 ? 22.101 51.447 0.410 1.00 43.99 118 PHE C N 1
ATOM 3561 C CA . PHE C 1 118 ? 22.493 50.494 -0.629 1.00 43.97 118 PHE C CA 1
ATOM 3562 C C . PHE C 1 118 ? 23.034 51.210 -1.876 1.00 44.15 118 PHE C C 1
ATOM 3563 O O . PHE C 1 118 ? 24.052 50.808 -2.464 1.00 44.06 118 PHE C O 1
ATOM 3571 N N . ARG C 1 119 ? 22.352 52.268 -2.284 1.00 43.74 119 ARG C N 1
ATOM 3572 C CA . ARG C 1 119 ? 22.811 53.064 -3.412 1.00 43.89 119 ARG C CA 1
ATOM 3573 C C . ARG C 1 119 ? 24.132 53.795 -3.131 1.00 44.25 119 ARG C C 1
ATOM 3574 O O . ARG C 1 119 ? 24.953 53.965 -4.049 1.00 44.29 119 ARG C O 1
ATOM 3582 N N . LEU C 1 120 ? 24.370 54.192 -1.874 1.00 43.92 120 LEU C N 1
ATOM 3583 C CA . LEU C 1 120 ? 25.672 54.770 -1.467 1.00 43.94 120 LEU C CA 1
ATOM 3584 C C . LEU C 1 120 ? 26.857 53.786 -1.646 1.00 43.92 120 LEU C C 1
ATOM 3585 O O . LEU C 1 120 ? 27.837 54.122 -2.294 1.00 43.32 120 LEU C O 1
ATOM 3590 N N . VAL C 1 121 ? 26.738 52.580 -1.082 1.00 43.38 121 VAL C N 1
ATOM 3591 C CA A VAL C 1 121 ? 27.729 51.534 -1.204 0.50 44.38 121 VAL C CA 1
ATOM 3592 C CA B VAL C 1 121 ? 27.792 51.586 -1.219 0.50 44.10 121 VAL C CA 1
ATOM 3593 C C . VAL C 1 121 ? 27.901 51.151 -2.676 1.00 44.28 121 VAL C C 1
ATOM 3594 O O . VAL C 1 121 ? 28.996 50.906 -3.154 1.00 42.79 121 VAL C O 1
ATOM 3601 N N . SER C 1 122 ? 26.774 51.083 -3.392 1.00 44.48 122 SER C N 1
ATOM 3602 C CA . SER C 1 122 ? 26.789 50.767 -4.831 1.00 45.08 122 SER C CA 1
ATOM 3603 C C . SER C 1 122 ? 27.559 51.814 -5.610 1.00 46.28 122 SER C C 1
ATOM 3604 O O . SER C 1 122 ? 28.472 51.467 -6.389 1.00 46.37 122 SER C O 1
ATOM 3607 N N . PHE C 1 123 ? 27.218 53.084 -5.393 1.00 47.09 123 PHE C N 1
ATOM 3608 C CA . PHE C 1 123 ? 27.916 54.205 -6.050 1.00 47.84 123 PHE C CA 1
ATOM 3609 C C . PHE C 1 123 ? 29.433 54.191 -5.826 1.00 48.94 123 PHE C C 1
ATOM 3610 O O . PHE C 1 123 ? 30.171 54.509 -6.748 1.00 47.52 123 PHE C O 1
ATOM 3618 N N . ASN C 1 124 ? 29.880 53.837 -4.616 1.00 50.74 124 ASN C N 1
ATOM 3619 C CA . ASN C 1 124 ? 31.298 53.723 -4.285 1.00 51.47 124 ASN C CA 1
ATOM 3620 C C . ASN C 1 124 ? 31.980 52.513 -4.890 1.00 51.00 124 ASN C C 1
ATOM 3621 O O . ASN C 1 124 ? 33.193 52.411 -4.816 1.00 51.30 124 ASN C O 1
ATOM 3626 N N . ASP C 1 125 ? 31.239 51.574 -5.466 1.00 49.97 125 ASP C N 1
ATOM 3627 C CA . ASP C 1 125 ? 31.889 50.494 -6.196 1.00 50.05 125 ASP C CA 1
ATOM 3628 C C . ASP C 1 125 ? 32.309 51.076 -7.552 1.00 48.56 125 ASP C C 1
ATOM 3629 O O . ASP C 1 125 ? 31.430 51.473 -8.324 1.00 45.64 125 ASP C O 1
ATOM 3634 N N . PRO C 1 126 ? 33.632 51.107 -7.860 1.00 48.17 126 PRO C N 1
ATOM 3635 C CA A PRO C 1 126 ? 34.104 51.771 -9.082 0.50 48.11 126 PRO C CA 1
ATOM 3636 C CA B PRO C 1 126 ? 34.081 51.786 -9.082 0.50 48.19 126 PRO C CA 1
ATOM 3637 C C . PRO C 1 126 ? 33.568 51.182 -10.384 1.00 47.89 126 PRO C C 1
ATOM 3638 O O . PRO C 1 126 ? 33.679 51.826 -11.426 1.00 46.39 126 PRO C O 1
ATOM 3645 N N . GLU C 1 127 ? 33.026 49.962 -10.317 1.00 48.00 127 GLU C N 1
ATOM 3646 C CA . GLU C 1 127 ? 32.407 49.313 -11.475 1.00 48.14 127 GLU C CA 1
ATOM 3647 C C . GLU C 1 127 ? 30.911 49.607 -11.619 1.00 48.70 127 GLU C C 1
ATOM 3648 O O . GLU C 1 127 ? 30.294 49.174 -12.584 1.00 48.58 127 GLU C O 1
ATOM 3654 N N . VAL C 1 128 ? 30.329 50.334 -10.664 1.00 47.97 128 VAL C N 1
ATOM 3655 C CA . VAL C 1 128 ? 28.890 50.627 -10.649 1.00 48.09 128 VAL C CA 1
ATOM 3656 C C . VAL C 1 128 ? 28.710 52.143 -10.783 1.00 47.88 128 VAL C C 1
ATOM 3657 O O . VAL C 1 128 ? 28.119 52.621 -11.753 1.00 46.82 128 VAL C O 1
ATOM 3661 N N . LYS C 1 129 ? 29.246 52.897 -9.830 1.00 47.15 129 LYS C N 1
ATOM 3662 C CA . LYS C 1 129 ? 29.169 54.361 -9.894 1.00 48.34 129 LYS C CA 1
ATOM 3663 C C . LYS C 1 129 ? 27.709 54.811 -10.142 1.00 48.43 129 LYS C C 1
ATOM 3664 O O . LYS C 1 129 ? 26.827 54.374 -9.412 1.00 46.78 129 LYS C O 1
ATOM 3670 N N . ALA C 1 130 ? 27.464 55.623 -11.179 1.00 48.77 130 ALA C N 1
ATOM 3671 C CA . ALA C 1 130 ? 26.152 56.214 -11.438 1.00 48.40 130 ALA C CA 1
ATOM 3672 C C . ALA C 1 130 ? 25.028 55.216 -11.700 1.00 49.08 130 ALA C C 1
ATOM 3673 O O . ALA C 1 130 ? 23.859 55.542 -11.488 1.00 48.85 130 ALA C O 1
ATOM 3675 N N . ALA C 1 131 ? 25.362 54.006 -12.155 1.00 48.34 131 ALA C N 1
ATOM 3676 C CA . ALA C 1 131 ? 24.350 52.965 -12.257 1.00 47.33 131 ALA C CA 1
ATOM 3677 C C . ALA C 1 131 ? 23.593 52.753 -10.933 1.00 46.47 131 ALA C C 1
ATOM 3678 O O . ALA C 1 131 ? 22.508 52.189 -10.930 1.00 46.19 131 ALA C O 1
ATOM 3680 N N . ALA C 1 132 ? 24.156 53.223 -9.820 1.00 45.91 132 ALA C N 1
ATOM 3681 C CA . ALA C 1 132 ? 23.518 53.166 -8.511 1.00 45.76 132 ALA C CA 1
ATOM 3682 C C . ALA C 1 132 ? 22.091 53.760 -8.482 1.00 45.72 132 ALA C C 1
ATOM 3683 O O . ALA C 1 132 ? 21.225 53.236 -7.793 1.00 45.03 132 ALA C O 1
ATOM 3685 N N . TYR C 1 133 ? 21.822 54.827 -9.235 1.00 45.55 133 TYR C N 1
ATOM 3686 C CA . TYR C 1 133 ? 20.478 55.411 -9.158 1.00 45.36 133 TYR C CA 1
ATOM 3687 C C . TYR C 1 133 ? 19.423 54.655 -9.935 1.00 46.16 133 TYR C C 1
ATOM 3688 O O . TYR C 1 133 ? 18.248 54.994 -9.843 1.00 45.45 133 TYR C O 1
ATOM 3697 N N . LEU C 1 134 ? 19.827 53.603 -10.646 1.00 46.44 134 LEU C N 1
ATOM 3698 C CA . LEU C 1 134 ? 18.895 52.772 -11.362 1.00 47.88 134 LEU C CA 1
ATOM 3699 C C . LEU C 1 134 ? 18.352 51.564 -10.582 1.00 48.54 134 LEU C C 1
ATOM 3700 O O . LEU C 1 134 ? 17.638 50.755 -11.162 1.00 48.32 134 LEU C O 1
ATOM 3705 N N . THR C 1 135 ? 18.656 51.458 -9.281 1.00 49.17 135 THR C N 1
ATOM 3706 C CA . THR C 1 135 ? 18.040 50.410 -8.436 1.00 49.30 135 THR C CA 1
ATOM 3707 C C . THR C 1 135 ? 17.075 50.957 -7.379 1.00 49.40 135 THR C C 1
ATOM 3708 O O . THR C 1 135 ? 17.228 52.089 -6.892 1.00 48.82 135 THR C O 1
ATOM 3712 N N . LYS C 1 136 ? 16.096 50.122 -7.035 1.00 48.51 136 LYS C N 1
ATOM 3713 C CA . LYS C 1 136 ? 15.145 50.410 -5.966 1.00 49.31 136 LYS C CA 1
ATOM 3714 C C . LYS C 1 136 ? 15.164 49.342 -4.867 1.00 48.02 136 LYS C C 1
ATOM 3715 O O . LYS C 1 136 ? 14.163 49.172 -4.181 1.00 48.37 136 LYS C O 1
ATOM 3721 N N . ALA C 1 137 ? 16.281 48.628 -4.720 1.00 47.63 137 ALA C N 1
ATOM 3722 C CA . ALA C 1 137 ? 16.431 47.636 -3.668 1.00 47.45 137 ALA C CA 1
ATOM 3723 C C . ALA C 1 137 ? 15.971 48.273 -2.356 1.00 47.67 137 ALA C C 1
ATOM 3724 O O . ALA C 1 137 ? 16.288 49.433 -2.084 1.00 47.36 137 ALA C O 1
ATOM 3726 N N . SER C 1 138 ? 15.163 47.525 -1.604 1.00 47.53 138 SER C N 1
ATOM 3727 C CA . SER C 1 138 ? 14.452 48.018 -0.431 1.00 47.53 138 SER C CA 1
ATOM 3728 C C . SER C 1 138 ? 14.420 46.959 0.657 1.00 46.95 138 SER C C 1
ATOM 3729 O O . SER C 1 138 ? 14.729 45.808 0.408 1.00 47.31 138 SER C O 1
ATOM 3732 N N . ALA C 1 139 ? 14.064 47.384 1.861 1.00 46.49 139 ALA C N 1
ATOM 3733 C CA . ALA C 1 139 ? 13.910 46.509 3.030 1.00 45.86 139 ALA C CA 1
ATOM 3734 C C . ALA C 1 139 ? 12.727 46.981 3.885 1.00 45.38 139 ALA C C 1
ATOM 3735 O O . ALA C 1 139 ? 12.331 48.174 3.899 1.00 44.98 139 ALA C O 1
ATOM 3737 N N . GLY C 1 140 ? 12.156 46.026 4.606 1.00 45.88 140 GLY C N 1
ATOM 3738 C CA . GLY C 1 140 ? 11.046 46.310 5.487 1.00 46.03 140 GLY C CA 1
ATOM 3739 C C . GLY C 1 140 ? 10.836 45.268 6.541 1.00 46.28 140 GLY C C 1
ATOM 3740 O O . GLY C 1 140 ? 11.562 44.286 6.596 1.00 46.46 140 GLY C O 1
ATOM 3741 N N . ILE C 1 141 ? 9.802 45.487 7.359 1.00 46.36 141 ILE C N 1
ATOM 3742 C CA . ILE C 1 141 ? 9.478 44.647 8.511 1.00 46.75 141 ILE C CA 1
ATOM 3743 C C . ILE C 1 141 ? 8.007 44.214 8.341 1.00 47.26 141 ILE C C 1
ATOM 3744 O O . ILE C 1 141 ? 7.156 45.043 8.025 1.00 45.67 141 ILE C O 1
ATOM 3749 N N . ILE C 1 142 ? 7.736 42.913 8.470 1.00 49.01 142 ILE C N 1
ATOM 3750 C CA . ILE C 1 142 ? 6.345 42.393 8.474 1.00 50.22 142 ILE C CA 1
ATOM 3751 C C . ILE C 1 142 ? 6.245 41.444 9.649 1.00 51.96 142 ILE C C 1
ATOM 3752 O O . ILE C 1 142 ? 6.922 40.423 9.686 1.00 51.73 142 ILE C O 1
ATOM 3757 N N . GLY C 1 143 ? 5.391 41.787 10.614 1.00 54.07 143 GLY C N 1
ATOM 3758 C CA . GLY C 1 143 ? 5.334 41.059 11.870 1.00 54.42 143 GLY C CA 1
ATOM 3759 C C . GLY C 1 143 ? 6.685 41.213 12.529 1.00 55.69 143 GLY C C 1
ATOM 3760 O O . GLY C 1 143 ? 7.187 42.326 12.705 1.00 57.94 143 GLY C O 1
ATOM 3761 N N . LYS C 1 144 ? 7.287 40.104 12.891 1.00 54.97 144 LYS C N 1
ATOM 3762 C CA . LYS C 1 144 ? 8.577 40.163 13.532 1.00 55.19 144 LYS C CA 1
ATOM 3763 C C . LYS C 1 144 ? 9.650 39.625 12.580 1.00 53.37 144 LYS C C 1
ATOM 3764 O O . LYS C 1 144 ? 10.713 39.215 13.011 1.00 54.30 144 LYS C O 1
ATOM 3770 N N . LYS C 1 145 ? 9.359 39.684 11.283 1.00 52.16 145 LYS C N 1
ATOM 3771 C CA . LYS C 1 145 ? 10.251 39.198 10.229 1.00 51.82 145 LYS C CA 1
ATOM 3772 C C . LYS C 1 145 ? 10.803 40.378 9.407 1.00 50.40 145 LYS C C 1
ATOM 3773 O O . LYS C 1 145 ? 10.138 41.395 9.205 1.00 49.36 145 LYS C O 1
ATOM 3779 N N . ILE C 1 146 ? 12.039 40.232 8.962 1.00 48.99 146 ILE C N 1
ATOM 3780 C CA . ILE C 1 146 ? 12.694 41.244 8.152 1.00 48.41 146 ILE C CA 1
ATOM 3781 C C . ILE C 1 146 ? 12.666 40.784 6.705 1.00 47.89 146 ILE C C 1
ATOM 3782 O O . ILE C 1 146 ? 12.823 39.586 6.415 1.00 48.21 146 ILE C O 1
ATOM 3787 N N . VAL C 1 147 ? 12.539 41.733 5.783 1.00 47.02 147 VAL C N 1
ATOM 3788 C CA . VAL C 1 147 ? 12.485 41.414 4.361 1.00 46.33 147 VAL C CA 1
ATOM 3789 C C . VAL C 1 147 ? 13.427 42.337 3.609 1.00 46.24 147 VAL C C 1
ATOM 3790 O O . VAL C 1 147 ? 13.377 43.551 3.805 1.00 45.57 147 VAL C O 1
ATOM 3794 N N . TYR C 1 148 ? 14.281 41.748 2.781 1.00 45.94 148 TYR C N 1
ATOM 3795 C CA . TYR C 1 148 ? 15.197 42.493 1.894 1.00 45.76 148 TYR C CA 1
ATOM 3796 C C . TYR C 1 148 ? 14.859 42.154 0.446 1.00 45.34 148 TYR C C 1
ATOM 3797 O O . TYR C 1 148 ? 14.852 40.985 0.061 1.00 45.32 148 TYR C O 1
ATOM 3806 N N . LEU C 1 149 ? 14.617 43.181 -0.363 1.00 45.62 149 LEU C N 1
ATOM 3807 C CA . LEU C 1 149 ? 14.327 43.017 -1.804 1.00 45.98 149 LEU C CA 1
ATOM 3808 C C . LEU C 1 149 ? 15.541 43.505 -2.559 1.00 46.32 149 LEU C C 1
ATOM 3809 O O . LEU C 1 149 ? 15.774 44.702 -2.632 1.00 46.26 149 LEU C O 1
ATOM 3814 N N . LEU C 1 150 ? 16.322 42.563 -3.091 1.00 45.87 150 LEU C N 1
ATOM 3815 C CA . LEU C 1 150 ? 17.589 42.875 -3.704 1.00 46.23 150 LEU C CA 1
ATOM 3816 C C . LEU C 1 150 ? 17.526 42.764 -5.233 1.00 45.81 150 LEU C C 1
ATOM 3817 O O . LEU C 1 150 ? 16.677 42.074 -5.778 1.00 46.18 150 LEU C O 1
ATOM 3822 N N . PRO C 1 151 ? 18.474 43.402 -5.925 1.00 47.14 151 PRO C N 1
ATOM 3823 C CA . PRO C 1 151 ? 18.541 43.281 -7.370 1.00 47.17 151 PRO C CA 1
ATOM 3824 C C . PRO C 1 151 ? 18.828 41.867 -7.871 1.00 47.34 151 PRO C C 1
ATOM 3825 O O . PRO C 1 151 ? 19.211 40.971 -7.109 1.00 46.61 151 PRO C O 1
ATOM 3829 N N . GLY C 1 152 ? 18.599 41.679 -9.163 1.00 48.06 152 GLY C N 1
ATOM 3830 C CA . GLY C 1 152 ? 18.905 40.417 -9.838 1.00 48.52 152 GLY C CA 1
ATOM 3831 C C . GLY C 1 152 ? 20.390 40.176 -10.006 1.00 49.07 152 GLY C C 1
ATOM 3832 O O . GLY C 1 152 ? 20.828 39.026 -10.052 1.00 49.57 152 GLY C O 1
ATOM 3833 N N . SER C 1 153 ? 21.157 41.260 -10.112 1.00 49.78 153 SER C N 1
ATOM 3834 C CA . SER C 1 153 ? 22.596 41.189 -10.406 1.00 49.64 153 SER C CA 1
ATOM 3835 C C . SER C 1 153 ? 23.343 40.442 -9.312 1.00 49.61 153 SER C C 1
ATOM 3836 O O . SER C 1 153 ? 23.213 40.801 -8.136 1.00 49.17 153 SER C O 1
ATOM 3839 N N . PRO C 1 154 ? 24.143 39.417 -9.686 1.00 50.02 154 PRO C N 1
ATOM 3840 C CA . PRO C 1 154 ? 24.983 38.668 -8.730 1.00 50.12 154 PRO C CA 1
ATOM 3841 C C . PRO C 1 154 ? 25.944 39.546 -7.916 1.00 49.91 154 PRO C C 1
ATOM 3842 O O . PRO C 1 154 ? 26.111 39.336 -6.708 1.00 50.46 154 PRO C O 1
ATOM 3846 N N . ASP C 1 155 ? 26.549 40.533 -8.564 1.00 49.27 155 ASP C N 1
ATOM 3847 C CA . ASP C 1 155 ? 27.451 41.436 -7.873 1.00 49.61 155 ASP C CA 1
ATOM 3848 C C . ASP C 1 155 ? 26.706 42.303 -6.849 1.00 48.10 155 ASP C C 1
ATOM 3849 O O . ASP C 1 155 ? 27.242 42.585 -5.770 1.00 46.90 155 ASP C O 1
ATOM 3854 N N . ALA C 1 156 ? 25.481 42.713 -7.190 1.00 47.73 156 ALA C N 1
ATOM 3855 C CA . ALA C 1 156 ? 24.687 43.587 -6.315 1.00 48.14 156 ALA C CA 1
ATOM 3856 C C . ALA C 1 156 ? 24.265 42.849 -5.052 1.00 47.88 156 ALA C C 1
ATOM 3857 O O . ALA C 1 156 ? 24.280 43.399 -3.941 1.00 49.19 156 ALA C O 1
ATOM 3859 N N . VAL C 1 157 ? 23.878 41.599 -5.234 1.00 47.63 157 VAL C N 1
ATOM 3860 C CA . VAL C 1 157 ? 23.451 40.751 -4.142 1.00 47.82 157 VAL C CA 1
ATOM 3861 C C . VAL C 1 157 ? 24.611 40.456 -3.185 1.00 47.64 157 VAL C C 1
ATOM 3862 O O . VAL C 1 157 ? 24.453 40.514 -1.962 1.00 46.71 157 VAL C O 1
ATOM 3866 N N . LYS C 1 158 ? 25.795 40.182 -3.733 1.00 47.55 158 LYS C N 1
ATOM 3867 C CA . LYS C 1 158 ? 26.963 39.971 -2.904 1.00 47.26 158 LYS C CA 1
ATOM 3868 C C . LYS C 1 158 ? 27.248 41.227 -2.061 1.00 46.76 158 LYS C C 1
ATOM 3869 O O . LYS C 1 158 ? 27.503 41.135 -0.846 1.00 46.18 158 LYS C O 1
ATOM 3875 N N . LEU C 1 159 ? 27.230 42.385 -2.720 1.00 46.19 159 LEU C N 1
ATOM 3876 C CA . LEU C 1 159 ? 27.495 43.664 -2.066 1.00 46.07 159 LEU C CA 1
ATOM 3877 C C . LEU C 1 159 ? 26.519 43.938 -0.940 1.00 46.33 159 LEU C C 1
ATOM 3878 O O . LEU C 1 159 ? 26.917 44.318 0.154 1.00 45.71 159 LEU C O 1
ATOM 3883 N N . ALA C 1 160 ? 25.224 43.747 -1.230 1.00 46.00 160 ALA C N 1
ATOM 3884 C CA . ALA C 1 160 ? 24.177 43.933 -0.222 1.00 46.43 160 ALA C CA 1
ATOM 3885 C C . ALA C 1 160 ? 24.421 43.015 0.980 1.00 46.29 160 ALA C C 1
ATOM 3886 O O . ALA C 1 160 ? 24.382 43.465 2.119 1.00 46.01 160 ALA C O 1
ATOM 3888 N N . LEU C 1 161 ? 24.739 41.744 0.721 1.00 47.09 161 LEU C N 1
ATOM 3889 C CA . LEU C 1 161 ? 24.938 40.769 1.797 1.00 47.48 161 LEU C CA 1
ATOM 3890 C C . LEU C 1 161 ? 26.131 41.103 2.679 1.00 47.33 161 LEU C C 1
ATOM 3891 O O . LEU C 1 161 ? 26.026 41.173 3.909 1.00 47.24 161 LEU C O 1
ATOM 3896 N N . LYS C 1 162 ? 27.262 41.344 2.036 1.00 47.36 162 LYS C N 1
ATOM 3897 C CA . LYS C 1 162 ? 28.512 41.560 2.755 1.00 47.54 162 LYS C CA 1
ATOM 3898 C C . LYS C 1 162 ? 28.530 42.896 3.485 1.00 47.44 162 LYS C C 1
ATOM 3899 O O . LYS C 1 162 ? 28.973 42.959 4.625 1.00 47.42 162 LYS C O 1
ATOM 3905 N N . GLU C 1 163 ? 28.056 43.953 2.840 1.00 46.94 163 GLU C N 1
ATOM 3906 C CA . GLU C 1 163 ? 28.185 45.299 3.397 1.00 47.78 163 GLU C CA 1
ATOM 3907 C C . GLU C 1 163 ? 27.017 45.691 4.324 1.00 47.61 163 GLU C C 1
ATOM 3908 O O . GLU C 1 163 ? 27.220 46.448 5.268 1.00 47.56 163 GLU C O 1
ATOM 3914 N N . LEU C 1 164 ? 25.798 45.219 4.053 1.00 47.88 164 LEU C N 1
ATOM 3915 C CA . LEU C 1 164 ? 24.614 45.756 4.763 1.00 47.64 164 LEU C CA 1
ATOM 3916 C C . LEU C 1 164 ? 23.806 44.725 5.542 1.00 47.57 164 LEU C C 1
ATOM 3917 O O . LEU C 1 164 ? 23.373 45.023 6.659 1.00 47.79 164 LEU C O 1
ATOM 3922 N N . ILE C 1 165 ? 23.593 43.535 4.976 1.00 46.41 165 ILE C N 1
ATOM 3923 C CA . ILE C 1 165 ? 22.729 42.544 5.625 1.00 47.25 165 ILE C CA 1
ATOM 3924 C C . ILE C 1 165 ? 23.470 41.800 6.725 1.00 47.04 165 ILE C C 1
ATOM 3925 O O . ILE C 1 165 ? 23.100 41.900 7.906 1.00 46.32 165 ILE C O 1
ATOM 3930 N N . LEU C 1 166 ? 24.552 41.107 6.377 1.00 48.03 166 LEU C N 1
ATOM 3931 C CA . LEU C 1 166 ? 25.220 40.272 7.363 1.00 48.32 166 LEU C CA 1
ATOM 3932 C C . LEU C 1 166 ? 25.623 41.035 8.638 1.00 48.69 166 LEU C C 1
ATOM 3933 O O . LEU C 1 166 ? 25.410 40.528 9.740 1.00 49.23 166 LEU C O 1
ATOM 3938 N N . PRO C 1 167 ? 26.201 42.245 8.506 1.00 48.92 167 PRO C N 1
ATOM 3939 C CA . PRO C 1 167 ? 26.577 43.004 9.700 1.00 49.05 167 PRO C CA 1
ATOM 3940 C C . PRO C 1 167 ? 25.481 43.478 10.643 1.00 48.81 167 PRO C C 1
ATOM 3941 O O . PRO C 1 167 ? 25.754 43.621 11.835 1.00 48.55 167 PRO C O 1
ATOM 3945 N N . GLU C 1 168 ? 24.283 43.753 10.132 1.00 48.89 168 GLU C N 1
ATOM 3946 C CA . GLU C 1 168 ? 23.221 44.401 10.929 1.00 49.96 168 GLU C CA 1
ATOM 3947 C C . GLU C 1 168 ? 21.973 43.577 11.147 1.00 49.60 168 GLU C C 1
ATOM 3948 O O . GLU C 1 168 ? 21.142 43.933 11.990 1.00 49.86 168 GLU C O 1
ATOM 3959 N N . VAL C 1 169 ? 21.822 42.471 10.428 1.00 49.94 169 VAL C N 1
ATOM 3960 C CA . VAL C 1 169 ? 20.543 41.761 10.452 1.00 50.51 169 VAL C CA 1
ATOM 3961 C C . VAL C 1 169 ? 20.224 41.164 11.840 1.00 50.86 169 VAL C C 1
ATOM 3962 O O . VAL C 1 169 ? 19.073 41.162 12.252 1.00 50.30 169 VAL C O 1
ATOM 3966 N N . GLY C 1 170 ? 21.245 40.686 12.551 1.00 51.99 170 GLY C N 1
ATOM 3967 C CA . GLY C 1 170 ? 21.064 40.155 13.916 1.00 52.36 170 GLY C CA 1
ATOM 3968 C C . GLY C 1 170 ? 20.461 41.183 14.860 1.00 53.06 170 GLY C C 1
ATOM 3969 O O . GLY C 1 170 ? 19.456 40.918 15.544 1.00 51.93 170 GLY C O 1
ATOM 3970 N N . HIS C 1 171 ? 21.063 42.368 14.877 1.00 54.46 171 HIS C N 1
ATOM 3971 C CA . HIS C 1 171 ? 20.576 43.461 15.711 1.00 54.73 171 HIS C CA 1
ATOM 3972 C C . HIS C 1 171 ? 19.184 43.951 15.323 1.00 54.64 171 HIS C C 1
ATOM 3973 O O . HIS C 1 171 ? 18.370 44.313 16.179 1.00 54.22 171 HIS C O 1
ATOM 3980 N N . LEU C 1 172 ? 18.911 43.984 14.030 1.00 54.34 172 LEU C N 1
ATOM 3981 C CA . LEU C 1 172 ? 17.606 44.380 13.548 1.00 54.41 172 LEU C CA 1
ATOM 3982 C C . LEU C 1 172 ? 16.512 43.356 13.948 1.00 53.70 172 LEU C C 1
ATOM 3983 O O . LEU C 1 172 ? 15.436 43.742 14.423 1.00 53.25 172 LEU C O 1
ATOM 3988 N N . VAL C 1 173 ? 16.792 42.062 13.808 1.00 53.21 173 VAL C N 1
ATOM 3989 C CA . VAL C 1 173 ? 15.835 41.043 14.253 1.00 53.50 173 VAL C CA 1
ATOM 3990 C C . VAL C 1 173 ? 15.579 41.186 15.754 1.00 53.87 173 VAL C C 1
ATOM 3991 O O . VAL C 1 173 ? 14.428 41.156 16.200 1.00 53.76 173 VAL C O 1
ATOM 3995 N N . TYR C 1 174 ? 16.651 41.357 16.526 1.00 54.89 174 TYR C N 1
ATOM 3996 C CA . TYR C 1 174 ? 16.531 41.584 17.968 1.00 55.10 174 TYR C CA 1
ATOM 3997 C C . TYR C 1 174 ? 15.610 42.776 18.256 1.00 54.77 174 TYR C C 1
ATOM 3998 O O . TYR C 1 174 ? 14.640 42.678 19.022 1.00 53.83 174 TYR C O 1
ATOM 4007 N N . LEU C 1 175 ? 15.930 43.893 17.611 1.00 54.44 175 LEU C N 1
ATOM 4008 C CA . LEU C 1 175 ? 15.238 45.159 17.811 1.00 54.62 175 LEU C CA 1
ATOM 4009 C C . LEU C 1 175 ? 13.735 45.082 17.529 1.00 54.38 175 LEU C C 1
ATOM 4010 O O . LEU C 1 175 ? 12.926 45.517 18.350 1.00 53.59 175 LEU C O 1
ATOM 4015 N N . VAL C 1 176 ? 13.349 44.516 16.387 1.00 54.43 176 VAL C N 1
ATOM 4016 C CA . VAL C 1 176 ? 11.919 44.435 16.038 1.00 55.22 176 VAL C CA 1
ATOM 4017 C C . VAL C 1 176 ? 11.138 43.475 16.934 1.00 55.52 176 VAL C C 1
ATOM 4018 O O . VAL C 1 176 ? 9.918 43.604 17.069 1.00 54.86 176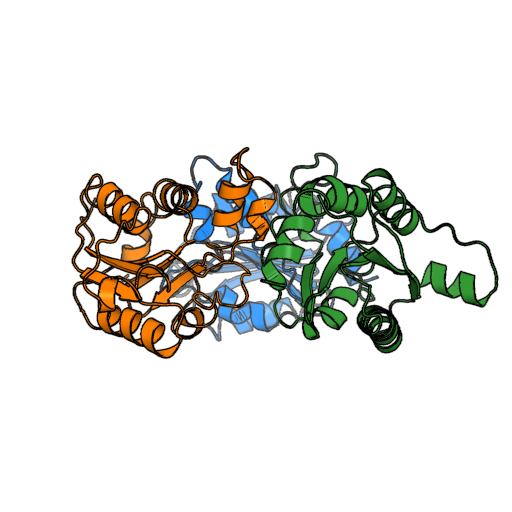 VAL C O 1
ATOM 4022 N N . ARG C 1 177 ? 11.839 42.542 17.574 1.00 56.01 177 ARG C N 1
ATOM 4023 C CA . ARG C 1 177 ? 11.209 41.621 18.520 1.00 57.14 177 ARG C CA 1
ATOM 4024 C C . ARG C 1 177 ? 11.303 42.081 19.973 1.00 57.15 177 ARG C C 1
ATOM 4025 O O . ARG C 1 177 ? 10.894 41.364 20.875 1.00 56.38 177 ARG C O 1
ATOM 4033 N N . SER C 1 178 ? 11.839 43.282 20.174 1.00 57.63 178 SER C N 1
ATOM 4034 C CA . SER C 1 178 ? 12.022 43.879 21.494 1.00 58.13 178 SER C CA 1
ATOM 4035 C C . SER C 1 178 ? 10.703 44.223 22.162 1.00 58.07 178 SER C C 1
ATOM 4036 O O . SER C 1 178 ? 9.632 44.200 21.552 1.00 58.08 178 SER C O 1
#

Secondary structure (DSSP, 8-state):
----EEEEEEE-HHHHHHHHTT-----HHHHHHHHHHHHTT-EEEEEEEE-S-HHHHHHHHHHHHT-TT--EEEEES--SSSTT--HHHHHGGG-SEE-HHHHHHHHHHHHTSTTTGGGGGG---EEEEETTEEEEEE-S-HHHHHHHIIIIIHHHHHHHHHHHT-/----EEEEEEE-HHHHHHHHTT-----HHHHHHHHHHHHTT-EEEEEEEE-S-HHHHHHHHHHHHT-TT--EEEEES--SSSTT--HHHHHGGG-SEE-THHHHHHHHHHHHSTTTGGGGGG---EEEEETTEEEEEE-S-HHHHHHIIIIIITTTHHHHHHHHT-/----EEEEEEE-HHHHHHHHTT-----HHHHHHHHHHHHTT-EEEEEEEE-S-HHHHHHHHHHHHT-TT--EEEEES--SSSTT--HHHHHGGG-SEE-HHHHHHHHHHHHTSTTTGGGGGG---EEEEETTEEEEEE-S-HHHHHHHIIIIIHHHHHHHHHHHT-

Radius of gyration: 24.02 Å; Cα contacts (8 Å, |Δi|>4): 1061; chains: 3; bounding box: 34×72×72 Å

Sequence (498 aa):
PKSLNFYVITISTSRYEEKLLKKEPIVDEESGDIIKQLLIEENGHKIIGYSLVPDDKIIKILKAFTDALSSIDDEVDVIISTGGTGYSPTDITVETIRKLFDRREEIEGFSSDVFRLVSFNDPEVKAAAYLTKASAGIIGKKIVYLLPGSPDAVKLALKEELILPEVGHLVYLVRSPKSLNFYVITISTSRYEEKLLKKEEPIVDEESGDIIKQLLIIENGHKIIIGYSLVPDDKIKILKAFTDALSIDDEVDVIISTGGTGYSPTDITVVETIRKLFDREEIEGFSSDVFRLVSFNDPEVKAAAYLTKASAGIIGKKKIVYLLPGSPDAVKLALLKELILPEVGHLVYLVVRSPKSLNFYVITISTSRYEKLLKKEPIIVDESGDIIKQQLLIENGHKIIGYSLVPDDKIKILKAFTDALSIDEVDVIISTGGTGYSPTDITVETIRKLFDRREIEGFSSDVFRLVVSFNDPPEVKAAAYLTKASAGIIGKKIVYLLPGSPDAVKLALKELILPEVGHLVYLVRS

Organism: Sulfurisphaera tokodaii (strain DSM 16993 / JCM 10545 / NBRC 100140 / 7) (NCBI:txid273063)

Solvent-accessible surface area: 21587 Å² total; per-residue (Å²): 185,123,60,3,36,0,20,0,0,5,8,14,56,68,72,35,76,88,76,98,140,176,79,127,54,98,13,77,8,0,70,30,0,49,128,22,0,105,130,71,45,20,120,44,70,18,80,25,16,15,12,42,57,111,123,83,0,42,125,5,0,63,62,0,35,89,60,125,111,0,16,0,0,0,0,3,4,11,4,15,2,24,61,83,26,49,0,0,58,7,0,62,152,72,20,95,59,54,0,42,0,0,12,14,0,2,12,14,11,5,38,100,46,104,161,49,116,4,36,1,0,20,16,4,1,0,0,0,3,30,41,124,24,0,0,0,0,0,15,40,55,53,95,18,0,83,39,0,0,99,78,0,0,37,76,26,1,36,94,0,0,132,31,5,91,92,189,144,54,3,38,0,19,0,0,5,7,13,51,65,83,32,97,79,77,112,164,183,79,120,53,120,11,96,8,0,77,36,0,49,97,24,0,98,110,79,41,20,116,47,68,14,84,26,14,14,13,41,57,124,134,85,0,48,123,5,0,56,58,0,36,89,60,125,108,0,15,0,0,0,0,3,4,11,3,16,0,25,63,84,26,48,0,0,67,8,0,65,169,52,27,96,56,54,0,54,0,0,11,14,0,2,11,15,12,7,28,95,47,103,160,50,116,5,33,0,0,19,16,3,1,0,0,0,4,26,40,122,24,0,0,0,0,0,14,40,54,42,101,19,0,102,40,0,0,111,90,0,0,33,78,26,1,37,104,0,4,143,32,5,86,93,186,161,61,8,38,0,20,0,0,5,8,13,51,61,79,36,89,79,85,115,144,194,80,125,48,118,11,96,8,0,74,37,0,47,96,11,0,103,114,75,40,17,115,45,67,17,78,26,16,14,13,40,57,125,132,85,0,46,124,5,0,59,62,0,35,89,59,125,111,0,16,0,0,0,0,2,4,11,4,16,0,24,63,84,27,49,0,0,62,10,0,63,163,60,22,96,60,53,0,52,0,0,11,15,1,2,10,10,12,6,32,92,43,104,163,48,124,4,39,1,0,17,18,4,1,0,0,0,4,27,47,127,25,0,0,0,0,0,15,40,52,45,110,19,0,96,35,0,0,98,77,0,0,34,77,28,1,36,92,0,6,145,32,7,95,89